Protein 2JG5 (pdb70)

Solvent-accessible surface area: 25598 Å² total; per-residue (Å²): 93,14,47,0,0,6,2,18,2,2,0,16,2,5,1,64,5,112,120,31,136,66,86,10,97,8,177,6,104,48,43,95,41,44,0,0,18,68,0,0,16,0,0,50,0,0,53,42,11,113,19,87,2,13,1,4,0,1,4,3,36,49,1,1,118,35,0,52,82,27,0,81,135,42,60,4,99,29,84,27,10,137,4,112,88,45,1,44,2,4,0,34,3,57,47,69,85,90,5,41,1,32,9,56,24,9,101,1,46,80,84,14,5,98,81,0,19,98,38,0,113,109,11,77,70,158,12,12,0,0,0,0,12,78,33,13,123,35,8,43,95,76,0,2,16,52,0,0,99,12,2,60,160,32,31,7,76,3,0,0,9,16,94,69,123,19,2,72,43,0,7,86,57,110,0,26,1,0,23,2,64,58,93,29,0,46,86,34,56,134,41,94,1,117,56,53,69,42,4,19,112,28,0,56,66,2,17,107,134,9,2,86,8,0,0,0,33,32,52,54,104,4,5,0,5,0,13,176,122,7,0,0,31,0,67,14,28,159,47,178,87,68,31,74,95,9,20,24,7,0,16,0,0,0,3,0,1,0,61,49,72,70,70,54,69,54,114,0,0,21,11,0,7,0,0,7,10,2,0,10,59,35,138,56,25,4,81,88,106,29,0,59,148,13,43,100,98,7,77,47,52,79,58,49,53,120,92,10,46,0,0,4,3,31,3,6,0,32,3,24,2,80,10,110,102,48,143,63,86,25,103,6,157,6,86,35,45,112,42,111,4,8,21,82,0,0,28,0,0,59,1,0,58,41,11,114,18,99,4,13,0,4,0,2,4,2,37,12,0,1,99,28,0,55,53,30,0,88,131,45,64,7,109,29,86,22,11,136,5,124,89,40,1,57,1,7,0,51,7,84,31,67,104,104,5,56,1,28,8,78,28,10,104,5,47,88,87,12,8,111,81,0,21,90,38,0,112,110,8,79,63,152,14,15,0,0,0,3,8,98,36,16,122,37,11,52,97,71,0,1,18,48,0,0,90,14,1,57,138,34,33,8,73,2,0,1,8,22,120,51,96,37,4,68,46,0,13,86,60,105,0,28,1,1,43,5,56,54,91,23,0,50,98,42,47,140,43,97,0,109,55,50,69,47,4,18,102,28,0,56,60,4,17,105,125,10,2,83,9,0,0,0,28,36,52,60,106,4,5,0,6,0,18,161,120,5,0,0,35,0,64,10,24,163,44,177,85,73,49,78,111,8,25,20,4,0,14,0,0,0,2,0,0,0,59,52,74,68,70,54,65,53,110,0,0,15,10,0,9,0,0,8,13,2,0,10,54,38,120,92,40,5,89,84,117,34,0,57,144,13,43,98,84,3,81,50,61,83,61,51,56,119

B-factor: mean 32.32, std 3.72, range [14.54, 55.34]

Structure (mmCIF, N/CA/C/O backbone):
data_2JG5
#
_entry.id   2JG5
#
_cell.length_a   85.010
_cell.length_b   160.260
_cell.length_c   40.740
_ce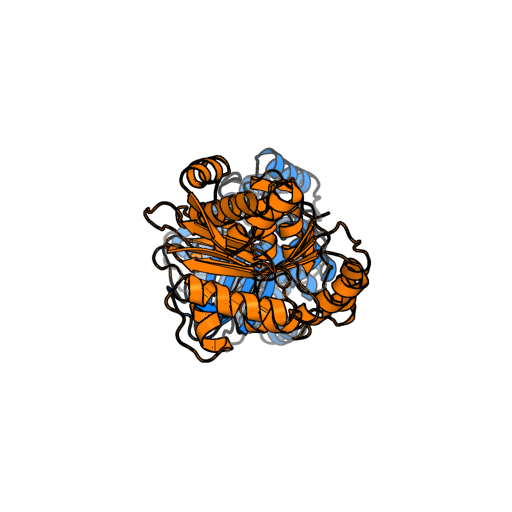ll.angle_alpha   90.00
_cell.angle_beta   90.00
_cell.angle_gamma   90.00
#
_symmetry.space_group_name_H-M   'P 21 21 21'
#
loop_
_entity.id
_entity.type
_entity.pdbx_description
1 polymer 'FRUCTOSE 1-PHOSPHATE KINASE'
2 water water
#
loop_
_atom_site.group_PDB
_atom_site.id
_atom_site.type_symbol
_atom_site.label_atom_id
_atom_site.label_alt_id
_atom_site.label_comp_id
_atom_site.label_asym_id
_atom_site.label_entity_id
_atom_site.label_seq_id
_atom_site.pdbx_PDB_ins_code
_atom_site.Cartn_x
_atom_site.Cartn_y
_atom_site.Cartn_z
_atom_site.occupancy
_atom_site.B_iso_or_equiv
_atom_site.auth_seq_id
_atom_site.auth_comp_id
_atom_site.auth_asym_id
_atom_site.auth_atom_id
_atom_site.pdbx_PDB_model_num
ATOM 1 N N . MET A 1 1 ? 16.014 56.948 21.571 1.00 35.12 1 MET A N 1
ATOM 2 C CA . MET A 1 1 ? 15.310 57.947 20.695 1.00 34.94 1 MET A CA 1
ATOM 3 C C . MET A 1 1 ? 15.939 58.089 19.308 1.00 34.17 1 MET A C 1
ATOM 4 O O . MET A 1 1 ? 17.149 58.035 19.166 1.00 34.29 1 MET A O 1
ATOM 9 N N . ILE A 1 2 ? 15.084 58.266 18.300 1.00 33.70 2 ILE A N 1
ATOM 10 C CA . ILE A 1 2 ? 15.473 58.511 16.908 1.00 32.94 2 ILE A CA 1
ATOM 11 C C . ILE A 1 2 ? 15.108 59.943 16.495 1.00 32.90 2 ILE A C 1
ATOM 12 O O . ILE A 1 2 ? 13.994 60.403 16.739 1.00 33.01 2 ILE A O 1
ATOM 17 N N . TYR A 1 3 ? 16.053 60.636 15.859 1.00 32.70 3 TYR A N 1
ATOM 18 C CA . TYR A 1 3 ? 15.882 62.028 15.454 1.00 32.11 3 TYR A CA 1
ATOM 19 C C . TYR A 1 3 ? 16.005 62.190 13.954 1.00 31.88 3 TYR A C 1
ATOM 20 O O . TYR A 1 3 ? 16.962 61.713 13.350 1.00 31.79 3 TYR A O 1
ATOM 29 N N . THR A 1 4 ? 15.023 62.861 13.356 1.00 31.58 4 THR A N 1
ATOM 30 C CA . THR A 1 4 ? 15.125 63.266 11.959 1.00 31.18 4 THR A CA 1
ATOM 31 C C . THR A 1 4 ? 15.471 64.758 11.913 1.00 31.06 4 THR A C 1
ATOM 32 O O . THR A 1 4 ? 15.017 65.533 12.756 1.00 31.27 4 THR A O 1
ATOM 36 N N . VAL A 1 5 ? 16.325 65.152 10.978 1.00 30.70 5 VAL A N 1
ATOM 37 C CA . VAL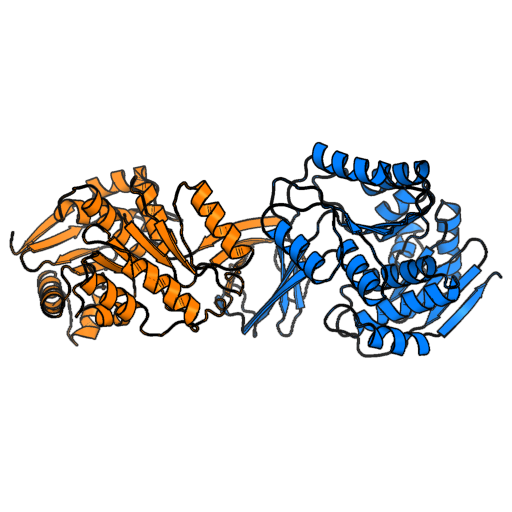 A 1 5 ? 16.682 66.563 10.837 1.00 30.34 5 VAL A CA 1
ATOM 38 C C . VAL A 1 5 ? 16.242 67.018 9.435 1.00 30.81 5 VAL A C 1
ATOM 39 O O . VAL A 1 5 ? 16.614 66.409 8.441 1.00 30.74 5 VAL A O 1
ATOM 43 N N . THR A 1 6 ? 15.400 68.050 9.389 1.00 30.57 6 THR A N 1
ATOM 44 C CA . THR A 1 6 ? 14.962 68.691 8.159 1.00 30.92 6 THR A CA 1
ATOM 45 C C . THR A 1 6 ? 15.318 70.182 8.300 1.00 30.51 6 THR A C 1
ATOM 46 O O . THR A 1 6 ? 14.721 70.902 9.088 1.00 30.44 6 THR A O 1
ATOM 50 N N . PHE A 1 7 ? 16.319 70.622 7.545 1.00 30.17 7 PHE A N 1
ATOM 51 C CA . PHE A 1 7 ? 16.757 72.016 7.543 1.00 29.59 7 PHE A CA 1
ATOM 52 C C . PHE A 1 7 ? 15.732 72.997 6.979 1.00 29.75 7 PHE A C 1
ATOM 53 O O . PHE A 1 7 ? 15.621 74.123 7.459 1.00 29.68 7 PHE A O 1
ATOM 61 N N . ASN A 1 8 ? 15.005 72.567 5.949 1.00 29.72 8 ASN A N 1
ATOM 62 C CA . ASN A 1 8 ? 14.096 73.431 5.231 1.00 30.15 8 ASN A CA 1
ATOM 63 C C . ASN A 1 8 ? 12.713 72.762 5.033 1.00 30.27 8 ASN A C 1
ATOM 64 O O . ASN A 1 8 ? 12.261 72.571 3.904 1.00 30.19 8 ASN A O 1
ATOM 69 N N . PRO A 1 9 ? 12.033 72.407 6.137 1.00 30.38 9 PRO A N 1
ATOM 70 C CA . PRO A 1 9 ? 10.730 71.753 6.010 1.00 30.36 9 PRO A CA 1
ATOM 71 C C . PRO A 1 9 ? 9.700 72.601 5.257 1.00 30.66 9 PRO A C 1
ATOM 72 O O . PRO A 1 9 ? 9.873 73.816 5.084 1.00 30.62 9 PRO A O 1
ATOM 76 N N . SER A 1 10 ? 8.618 71.973 4.830 1.00 30.53 10 SER A N 1
ATOM 77 C CA . SER A 1 10 ? 7.677 72.682 3.989 1.00 30.79 10 SER A CA 1
ATOM 78 C C . SER A 1 10 ? 6.240 72.387 4.308 1.00 31.00 10 SER A C 1
ATOM 79 O O . SER A 1 10 ? 5.899 71.310 4.798 1.00 31.58 10 SER A O 1
ATOM 82 N N . ILE A 1 11 ? 5.392 73.364 4.031 1.00 31.24 11 ILE A N 1
ATOM 83 C CA . ILE A 1 11 ? 4.015 73.045 3.740 1.00 31.03 11 ILE A CA 1
ATOM 84 C C . ILE A 1 11 ? 3.991 72.711 2.253 1.00 30.99 11 ILE A C 1
ATOM 85 O O . ILE A 1 11 ? 4.478 73.474 1.404 1.00 31.31 11 ILE A O 1
ATOM 90 N N . ASP A 1 12 ? 3.474 71.534 1.950 1.00 30.83 12 ASP A N 1
ATOM 91 C CA . ASP A 1 12 ? 3.237 71.163 0.581 1.00 30.54 12 ASP A CA 1
ATOM 92 C C . ASP A 1 12 ? 1.787 71.519 0.254 1.00 30.43 12 ASP A C 1
ATOM 93 O O . ASP A 1 12 ? 0.856 70.801 0.591 1.00 29.92 12 ASP A O 1
ATOM 98 N N . TYR A 1 13 ? 1.624 72.677 -0.374 1.00 30.28 13 TYR A N 1
ATOM 99 C CA . TYR A 1 13 ? 0.320 73.165 -0.782 1.00 29.95 13 TYR A CA 1
ATOM 100 C C . TYR A 1 13 ? -0.090 72.515 -2.113 1.00 30.16 13 TYR A C 1
ATOM 101 O O . TYR A 1 13 ? 0.347 72.923 -3.192 1.00 29.83 13 TYR A O 1
ATOM 110 N N . VAL A 1 14 ? -0.920 71.481 -2.012 1.00 30.13 14 VAL A N 1
ATOM 111 C CA . VAL A 1 14 ? -1.347 70.726 -3.177 1.00 29.90 14 VAL A CA 1
ATOM 112 C C . VAL A 1 14 ? -2.621 71.344 -3.757 1.00 30.07 14 VAL A C 1
ATOM 113 O O . VAL A 1 14 ? -3.607 71.522 -3.047 1.00 30.36 14 VAL A O 1
ATOM 117 N N . ILE A 1 15 ? -2.573 71.684 -5.044 1.00 29.81 15 ILE A N 1
ATOM 118 C CA . ILE A 1 15 ? -3.666 72.374 -5.710 1.00 29.54 15 ILE A CA 1
ATOM 119 C C . ILE A 1 15 ? -4.126 71.577 -6.922 1.00 29.69 15 ILE A C 1
ATOM 120 O O . ILE A 1 15 ? -3.347 71.317 -7.849 1.00 29.72 15 ILE A O 1
ATOM 125 N N . PHE A 1 16 ? -5.390 71.169 -6.897 1.00 29.38 16 PHE A N 1
ATOM 126 C CA . PHE A 1 16 ? -5.983 70.508 -8.033 1.00 29.31 16 PHE A CA 1
ATOM 127 C C . PHE A 1 16 ? -6.672 71.562 -8.856 1.00 29.37 16 PHE A C 1
ATOM 128 O O . PHE A 1 16 ? -7.471 72.350 -8.327 1.00 29.29 16 PHE A O 1
ATOM 136 N N . THR A 1 17 ? -6.353 71.570 -10.152 1.00 29.19 17 THR A N 1
ATOM 137 C CA . THR A 1 17 ? -6.943 72.502 -11.108 1.00 28.74 17 THR A CA 1
ATOM 138 C C . THR A 1 17 ? -6.801 71.948 -12.513 1.00 28.80 17 THR A C 1
ATOM 139 O O . THR A 1 17 ? -5.748 71.411 -12.874 1.00 28.78 17 THR A O 1
ATOM 143 N N . ASN A 1 18 ? -7.873 72.071 -13.292 1.00 28.63 18 ASN A N 1
ATOM 144 C CA . ASN A 1 18 ? -7.938 71.546 -14.657 1.00 28.36 18 ASN A CA 1
ATOM 145 C C . ASN A 1 18 ? -7.504 72.563 -15.717 1.00 28.78 18 ASN A C 1
ATOM 146 O O . ASN A 1 18 ? -7.745 73.758 -15.560 1.00 28.26 18 ASN A O 1
ATOM 151 N N . ASP A 1 19 ? -6.902 72.067 -16.806 1.00 30.01 19 ASP A N 1
ATOM 152 C CA . ASP A 1 19 ? -6.440 72.893 -17.941 1.00 31.05 19 ASP A CA 1
ATOM 153 C C . ASP A 1 19 ? -5.607 74.097 -17.432 1.00 31.56 19 ASP A C 1
ATOM 154 O O . ASP A 1 19 ? -5.976 75.255 -17.657 1.00 31.66 19 ASP A O 1
ATOM 159 N N . PHE A 1 20 ? -4.501 73.826 -16.739 1.00 32.14 20 PHE A N 1
ATOM 160 C CA . PHE A 1 20 ? -3.665 74.905 -16.191 1.00 33.04 20 PHE A CA 1
ATOM 161 C C . PHE A 1 20 ? -3.311 75.972 -17.225 1.00 33.36 20 PHE A C 1
ATOM 162 O O . PHE A 1 20 ? -2.591 75.704 -18.184 1.00 33.52 20 PHE A O 1
ATOM 170 N N . LYS A 1 21 ? -3.813 77.184 -17.010 1.00 33.71 21 LYS A N 1
ATOM 171 C CA . LYS A 1 21 ? -3.672 78.271 -17.977 1.00 33.93 21 LYS A CA 1
ATOM 172 C C . LYS A 1 21 ? -2.712 79.373 -17.508 1.00 34.06 21 LYS A C 1
ATOM 173 O O . LYS A 1 21 ? -3.050 80.190 -16.645 1.00 33.80 21 LYS A O 1
ATOM 179 N N . ILE A 1 22 ? -1.516 79.377 -18.096 1.00 34.33 22 ILE A N 1
ATOM 180 C CA . ILE A 1 22 ? -0.503 80.417 -17.889 1.00 34.38 22 ILE A CA 1
ATOM 181 C C . ILE A 1 22 ? -0.992 81.780 -18.402 1.00 34.29 22 ILE A C 1
ATOM 182 O O . ILE A 1 22 ? -1.617 81.857 -19.464 1.00 33.99 22 ILE A O 1
ATOM 187 N N . ASP A 1 23 ? -0.693 82.841 -17.646 1.00 34.25 23 ASP A N 1
ATOM 188 C CA . ASP A 1 23 ? -1.138 84.211 -17.958 1.00 34.27 23 ASP A CA 1
ATOM 189 C C . ASP A 1 23 ? -2.642 84.344 -17.753 1.00 34.21 23 ASP A C 1
ATOM 190 O O . ASP A 1 23 ? -3.283 85.254 -18.287 1.00 34.24 23 ASP A O 1
ATOM 195 N N . GLY A 1 24 ? -3.203 83.430 -16.969 1.00 34.03 24 GLY A N 1
ATOM 196 C CA . GLY A 1 24 ? -4.639 83.347 -16.825 1.00 33.88 24 GLY A CA 1
ATOM 197 C C . GLY A 1 24 ? -5.103 83.181 -15.401 1.00 33.78 24 GLY A C 1
ATOM 198 O O . GLY A 1 24 ? -4.340 82.781 -14.525 1.00 33.73 24 GLY A O 1
ATOM 199 N N . LEU A 1 25 ? -6.371 83.506 -15.187 1.00 33.87 25 LEU A N 1
ATOM 200 C CA . LEU A 1 25 ? -7.042 83.253 -13.930 1.00 34.23 25 LEU A CA 1
ATOM 201 C C . LEU A 1 25 ? -7.502 81.789 -13.905 1.00 34.18 25 LEU A C 1
ATOM 202 O O . LEU A 1 25 ? -8.419 81.407 -14.629 1.00 34.41 25 LEU A O 1
ATOM 207 N N . ASN A 1 26 ? -6.828 80.971 -13.103 1.00 34.24 26 ASN A N 1
ATOM 208 C CA . ASN A 1 26 ? -7.258 79.601 -12.851 1.00 34.26 26 ASN A CA 1
ATOM 209 C C . ASN A 1 26 ? -8.019 79.547 -11.535 1.00 34.42 26 ASN A C 1
ATOM 210 O O . ASN A 1 26 ? -7.753 80.337 -10.631 1.00 34.57 26 ASN A O 1
ATOM 215 N N . ARG A 1 27 ? -8.967 78.622 -11.431 1.00 34.44 27 ARG A N 1
ATOM 216 C CA . ARG A 1 27 ? -9.676 78.390 -10.178 1.00 34.33 27 ARG A CA 1
ATOM 217 C C . ARG A 1 27 ? -9.492 76.942 -9.765 1.00 33.95 27 ARG A C 1
ATOM 218 O O . ARG A 1 27 ? -9.854 76.024 -10.508 1.00 33.73 27 ARG A O 1
ATOM 226 N N . ALA A 1 28 ? -8.895 76.749 -8.589 1.00 33.56 28 ALA A N 1
ATOM 227 C CA . ALA A 1 28 ? -8.594 75.423 -8.082 1.00 33.08 28 ALA A CA 1
ATOM 228 C C . ALA A 1 28 ? -9.892 74.737 -7.735 1.00 33.07 28 ALA A C 1
ATOM 229 O O . ALA A 1 28 ? -10.711 75.303 -7.005 1.00 33.69 28 ALA A O 1
ATOM 231 N N . THR A 1 29 ? -10.090 73.533 -8.274 1.00 32.95 29 THR A N 1
ATOM 232 C CA . THR A 1 29 ? -11.265 72.712 -7.939 1.00 32.54 29 THR A CA 1
ATOM 233 C C . THR A 1 29 ? -11.149 72.136 -6.524 1.00 32.38 29 THR A C 1
ATOM 234 O O . THR A 1 29 ? -12.163 71.763 -5.935 1.00 32.37 29 THR A O 1
ATOM 238 N N . ALA A 1 30 ? -9.919 72.061 -5.994 1.00 31.98 30 ALA A N 1
ATOM 239 C CA . ALA A 1 30 ? -9.660 71.655 -4.601 1.00 31.85 30 ALA A CA 1
ATOM 240 C C . ALA A 1 30 ? -8.204 71.818 -4.214 1.00 31.83 30 ALA A C 1
ATOM 241 O O . ALA A 1 30 ? -7.320 71.751 -5.060 1.00 32.07 30 ALA A O 1
ATOM 243 N N . THR A 1 31 ? -7.957 72.012 -2.924 1.00 31.77 31 THR A N 1
ATOM 244 C CA . THR A 1 31 ? -6.596 72.067 -2.410 1.00 31.97 31 THR A CA 1
ATOM 245 C C . THR A 1 31 ? -6.457 71.275 -1.123 1.00 32.55 31 THR A C 1
ATOM 246 O O . THR A 1 31 ? -7.424 70.994 -0.448 1.00 32.20 31 THR A O 1
ATOM 250 N N . TYR A 1 32 ? -5.233 70.909 -0.784 1.00 33.74 32 TYR A N 1
ATOM 251 C CA . TYR A 1 32 ? -4.974 70.412 0.545 1.00 34.59 32 TYR A CA 1
ATOM 252 C C . TYR A 1 32 ? -3.520 70.660 0.880 1.00 34.61 32 TYR A C 1
ATOM 253 O O . TYR A 1 32 ? -2.745 71.091 0.027 1.00 34.56 32 TYR A O 1
ATOM 262 N N . LYS A 1 33 ? -3.167 70.403 2.133 1.00 34.98 33 LYS A N 1
ATOM 263 C CA . LYS A 1 33 ? -1.869 70.776 2.660 1.00 35.08 33 LYS A CA 1
ATOM 264 C C . LYS A 1 33 ? -1.336 69.662 3.509 1.00 35.27 33 LYS A C 1
ATOM 265 O O . LYS A 1 33 ? -2.091 69.024 4.239 1.00 35.11 33 LYS A O 1
ATOM 271 N N . PHE A 1 34 ? -0.031 69.439 3.435 1.00 35.68 34 PHE A N 1
ATOM 272 C CA . PHE A 1 34 ? 0.629 68.597 4.431 1.00 35.97 34 PHE A CA 1
ATOM 273 C C . PHE A 1 34 ? 2.039 69.062 4.810 1.00 35.18 34 PHE A C 1
ATOM 274 O O . PHE A 1 34 ? 2.614 69.927 4.160 1.00 35.32 34 PHE A O 1
ATOM 282 N N . ALA A 1 35 ? 2.574 68.503 5.888 1.00 34.31 35 ALA A N 1
ATOM 283 C CA . ALA A 1 35 ? 3.937 68.779 6.286 1.00 33.34 35 ALA A CA 1
ATOM 284 C C . ALA A 1 35 ? 4.882 67.968 5.404 1.00 32.85 35 ALA A C 1
ATOM 285 O O . ALA A 1 35 ? 4.890 66.736 5.452 1.00 32.80 35 ALA A O 1
ATOM 287 N N . GLY A 1 36 ? 5.666 68.664 4.587 1.00 32.42 36 GLY A N 1
ATOM 288 C CA . GLY A 1 36 ? 6.679 68.018 3.756 1.00 31.49 36 GLY A CA 1
ATOM 289 C C . GLY A 1 36 ? 8.106 68.302 4.180 1.00 30.87 36 GLY A C 1
ATOM 290 O O . GLY A 1 36 ? 8.361 69.133 5.047 1.00 30.34 36 GLY A O 1
ATOM 291 N N . GLY A 1 37 ? 9.038 67.616 3.527 1.00 30.91 37 GLY A N 1
ATOM 292 C CA . GLY A 1 37 ? 10.448 67.667 3.865 1.00 30.59 37 GLY A CA 1
ATOM 293 C C . GLY A 1 37 ? 10.918 66.251 4.083 1.00 30.72 37 GLY A C 1
ATOM 294 O O . GLY A 1 37 ? 10.153 65.401 4.546 1.00 30.43 37 GLY A O 1
ATOM 295 N N . LYS A 1 38 ? 12.179 65.992 3.756 1.00 31.12 38 LYS A N 1
ATOM 296 C CA . LYS A 1 38 ? 12.700 64.616 3.758 1.00 31.47 38 LYS A CA 1
ATOM 297 C C . LYS A 1 38 ? 12.660 63.978 5.153 1.00 31.62 38 LYS A C 1
ATOM 298 O O . LYS A 1 38 ? 12.018 62.943 5.341 1.00 31.50 38 LYS A O 1
ATOM 304 N N . GLY A 1 39 ? 13.307 64.621 6.126 1.00 32.00 39 GLY A N 1
ATOM 305 C CA . GLY A 1 39 ? 13.302 64.139 7.507 1.00 32.06 39 GLY A CA 1
ATOM 306 C C . GLY A 1 39 ? 11.904 63.994 8.079 1.00 32.14 39 GLY A C 1
ATOM 307 O O . GLY A 1 39 ? 11.618 63.040 8.800 1.00 31.86 39 GLY A O 1
ATOM 308 N N . ILE A 1 40 ? 11.019 64.920 7.725 1.00 32.53 40 ILE A N 1
ATOM 309 C CA . ILE A 1 40 ? 9.614 64.837 8.138 1.00 32.65 40 ILE A CA 1
ATOM 310 C C . ILE A 1 40 ? 8.944 63.580 7.572 1.00 32.71 40 ILE A C 1
ATOM 311 O O . ILE A 1 40 ? 8.240 62.859 8.294 1.00 32.81 40 ILE A O 1
ATOM 316 N N . ASN A 1 41 ? 9.187 63.312 6.290 1.00 32.72 41 ASN A N 1
ATOM 317 C CA . ASN A 1 41 ? 8.653 62.127 5.638 1.00 32.66 41 ASN A CA 1
ATOM 318 C C . ASN A 1 41 ? 9.192 60.851 6.300 1.00 32.29 41 ASN A C 1
ATOM 319 O O . ASN A 1 41 ? 8.446 59.897 6.525 1.00 31.57 41 ASN A O 1
ATOM 324 N N . VAL A 1 42 ? 10.484 60.847 6.628 1.00 31.81 42 VAL A N 1
ATOM 325 C CA . VAL A 1 42 ? 11.063 59.721 7.352 1.00 32.09 42 VAL A CA 1
ATOM 326 C C . VAL A 1 42 ? 10.288 59.510 8.668 1.00 32.05 42 VAL A C 1
ATOM 327 O O . VAL A 1 42 ? 9.872 58.393 8.974 1.00 31.98 42 VAL A O 1
ATOM 331 N N . SER A 1 43 ? 10.075 60.587 9.425 1.00 32.16 43 SER A N 1
ATOM 332 C CA . SER A 1 43 ? 9.300 60.495 10.670 1.00 32.33 43 SER A CA 1
ATOM 333 C C . SER A 1 43 ? 7.894 59.939 10.406 1.00 32.31 43 SER A C 1
ATOM 334 O O . SER A 1 43 ? 7.379 59.143 11.203 1.00 32.21 43 SER A O 1
ATOM 337 N N . ARG A 1 44 ? 7.301 60.353 9.283 1.00 32.03 44 ARG A N 1
ATOM 338 C CA . ARG A 1 44 ? 5.957 59.913 8.905 1.00 32.24 44 ARG A CA 1
ATOM 339 C C . ARG A 1 44 ? 5.923 58.407 8.629 1.00 31.90 44 ARG A C 1
ATOM 340 O O . ARG A 1 44 ? 5.005 57.710 9.081 1.00 32.08 44 ARG A O 1
ATOM 348 N N . VAL A 1 45 ? 6.921 57.905 7.907 1.00 31.39 45 VAL A N 1
ATOM 349 C CA . VAL A 1 45 ? 6.987 56.470 7.624 1.00 31.36 45 VAL A CA 1
ATOM 350 C C . VAL A 1 45 ? 7.378 55.666 8.871 1.00 30.98 45 VAL A C 1
ATOM 351 O O . VAL A 1 45 ? 6.801 54.610 9.130 1.00 30.82 45 VAL A O 1
ATOM 355 N N . LEU A 1 46 ? 8.328 56.176 9.653 1.00 30.86 46 LEU A N 1
ATOM 356 C CA . LEU A 1 46 ? 8.684 55.506 10.903 1.00 30.60 46 LEU A CA 1
ATOM 357 C C . LEU A 1 46 ? 7.420 55.355 11.734 1.00 30.88 46 LEU A C 1
ATOM 358 O O . LEU A 1 46 ? 7.177 54.288 12.293 1.00 30.87 46 LEU A O 1
ATOM 363 N N . LYS A 1 47 ? 6.599 56.412 11.770 1.00 30.94 47 LYS A N 1
ATOM 364 C CA . LYS A 1 47 ? 5.329 56.395 12.516 1.00 30.96 47 LYS A CA 1
ATOM 365 C C . LYS A 1 47 ? 4.339 55.332 12.045 1.00 30.63 47 LYS A C 1
ATOM 366 O O . LYS A 1 47 ? 3.780 54.599 12.868 1.00 30.57 47 LYS A O 1
ATOM 372 N N . THR A 1 48 ? 4.119 55.280 10.729 1.00 30.54 48 THR A N 1
ATOM 373 C CA . THR A 1 48 ? 3.348 54.222 10.056 1.00 30.47 48 THR A CA 1
ATOM 374 C C . THR A 1 48 ? 3.845 52.817 10.467 1.00 30.42 48 THR A C 1
ATOM 375 O O . THR A 1 48 ? 3.077 51.861 10.488 1.00 30.60 48 THR A O 1
ATOM 379 N N . LEU A 1 49 ? 5.129 52.715 10.808 1.00 30.25 49 LEU A N 1
ATOM 380 C CA . LEU A 1 49 ? 5.746 51.449 11.189 1.00 30.13 49 LEU A CA 1
ATOM 381 C C . LEU A 1 49 ? 5.780 51.252 12.693 1.00 30.40 49 LEU A C 1
ATOM 382 O O . LEU A 1 49 ? 6.325 50.254 13.180 1.00 30.81 49 LEU A O 1
ATOM 387 N N . ASP A 1 50 ? 5.183 52.191 13.424 1.00 30.49 50 ASP A N 1
ATOM 388 C CA . ASP A 1 50 ? 5.085 52.118 14.894 1.00 30.82 50 ASP A CA 1
ATOM 389 C C . ASP A 1 50 ? 6.419 52.419 15.576 1.00 30.41 50 ASP A C 1
ATOM 390 O O . ASP A 1 50 ? 6.762 51.802 16.585 1.00 30.37 50 ASP A O 1
ATOM 395 N N . VAL A 1 51 ? 7.174 53.356 15.018 1.00 30.28 51 VAL A N 1
ATOM 396 C CA . VAL A 1 51 ? 8.474 53.685 15.575 1.00 30.19 51 VAL A CA 1
ATOM 397 C C . VAL A 1 51 ? 8.554 55.171 15.831 1.00 30.30 51 VAL A C 1
ATOM 398 O O . VAL A 1 51 ? 8.362 55.980 14.915 1.00 30.42 51 VAL A O 1
ATOM 402 N N . GLU A 1 52 ? 8.835 55.515 17.090 1.00 30.39 52 GLU A N 1
ATOM 403 C CA . GLU A 1 52 ? 8.949 56.903 17.522 1.00 30.66 52 GLU A CA 1
ATOM 404 C C . GLU A 1 52 ? 10.158 57.597 16.922 1.00 30.49 52 GLU A C 1
ATOM 405 O O . GLU A 1 52 ? 11.161 56.969 16.555 1.00 30.70 52 GLU A O 1
ATOM 411 N N . SER A 1 53 ? 10.033 58.910 16.819 1.00 30.19 53 SER A N 1
ATOM 412 C CA . SER A 1 53 ? 11.101 59.762 16.358 1.00 30.17 53 SER A CA 1
ATOM 413 C C . SER A 1 53 ? 10.661 61.163 16.695 1.00 30.03 53 SER A C 1
ATOM 414 O O . SER A 1 53 ? 9.467 61.429 16.868 1.00 30.07 53 SER A O 1
ATOM 417 N N . THR A 1 54 ? 11.633 62.052 16.805 1.00 30.21 54 THR A N 1
ATOM 418 C CA . THR A 1 54 ? 11.370 63.444 17.087 1.00 30.12 54 THR A CA 1
ATOM 419 C C . THR A 1 54 ? 11.947 64.246 15.954 1.00 29.96 54 THR A C 1
ATOM 420 O O . THR A 1 54 ? 13.129 64.118 15.643 1.00 29.95 54 THR A O 1
ATOM 424 N N . ALA A 1 55 ? 11.107 65.069 15.340 1.00 30.24 55 ALA A N 1
ATOM 425 C CA . ALA A 1 55 ? 11.542 65.925 14.245 1.00 30.48 55 ALA A CA 1
ATOM 426 C C . ALA A 1 55 ? 12.344 67.124 14.757 1.00 30.68 55 ALA A C 1
ATOM 427 O O . ALA A 1 55 ? 11.880 67.900 15.591 1.00 30.77 55 ALA A O 1
ATOM 429 N N . LEU A 1 56 ? 13.567 67.242 14.259 1.00 31.13 56 LEU A N 1
ATOM 430 C CA . LEU A 1 56 ? 14.417 68.395 14.519 1.00 31.09 56 LEU A CA 1
ATOM 431 C C . LEU A 1 56 ? 14.563 69.175 13.225 1.00 31.04 56 LEU A C 1
ATOM 432 O O . LEU A 1 56 ? 14.159 68.698 12.164 1.00 31.07 56 LEU A O 1
ATOM 437 N N . GLY A 1 57 ? 15.133 70.373 13.314 1.00 31.16 57 GLY A N 1
ATOM 438 C CA . GLY A 1 57 ? 15.268 71.244 12.151 1.00 30.99 57 GLY A CA 1
ATOM 439 C C . GLY A 1 57 ? 14.705 72.623 12.410 1.00 30.82 57 GLY A C 1
ATOM 440 O O . GLY A 1 57 ? 14.580 73.028 13.559 1.00 30.92 57 GLY A O 1
ATOM 441 N N . PHE A 1 58 ? 14.329 73.342 11.355 1.00 30.48 58 PHE A N 1
ATOM 442 C CA . PHE A 1 58 ? 13.949 74.747 11.527 1.00 30.40 58 PHE A CA 1
ATOM 443 C C . PHE A 1 58 ? 12.503 75.057 11.205 1.00 30.44 58 PHE A C 1
ATOM 444 O O . PHE A 1 58 ? 12.018 74.722 10.126 1.00 30.42 58 PHE A O 1
ATOM 452 N N . ALA A 1 59 ? 11.814 75.706 12.149 1.00 30.54 59 ALA A N 1
ATOM 453 C CA . ALA A 1 59 ? 10.460 76.206 11.884 1.00 30.56 59 ALA A CA 1
ATOM 454 C C . ALA A 1 59 ? 10.259 77.648 12.353 1.00 30.85 59 ALA A C 1
ATOM 455 O O . ALA A 1 59 ? 10.859 78.089 13.334 1.00 31.21 59 ALA A O 1
ATOM 457 N N . GLY A 1 60 ? 9.408 78.374 11.635 1.00 31.21 60 GLY A N 1
ATOM 458 C CA . GLY A 1 60 ? 9.151 79.769 11.931 1.00 31.04 60 GLY A CA 1
ATOM 459 C C . GLY A 1 60 ? 7.813 80.235 11.401 1.00 30.96 60 GLY A C 1
ATOM 460 O O . GLY A 1 60 ? 7.281 79.678 10.437 1.00 30.54 60 GLY A O 1
ATOM 461 N N . GLY A 1 61 ? 7.288 81.272 12.047 1.00 30.93 61 GLY A N 1
ATOM 462 C CA . GLY A 1 61 ? 6.006 81.850 11.713 1.00 31.09 61 GLY A CA 1
ATOM 463 C C . GLY A 1 61 ? 4.864 80.878 11.903 1.00 31.35 61 GLY A C 1
ATOM 464 O O . GLY A 1 61 ? 4.974 79.883 12.634 1.00 31.08 61 GLY A O 1
ATOM 465 N N . PHE A 1 62 ? 3.762 81.166 11.227 1.00 31.53 62 PHE A N 1
ATOM 466 C CA . PHE A 1 62 ? 2.589 80.323 11.315 1.00 31.79 62 PHE A CA 1
ATOM 467 C C . PHE A 1 62 ? 2.669 79.099 10.389 1.00 31.60 62 PHE A C 1
ATOM 468 O O . PHE A 1 62 ? 2.154 78.034 10.732 1.00 31.41 62 PHE A O 1
ATOM 476 N N . PRO A 1 63 ? 3.339 79.232 9.228 1.00 31.47 63 PRO A N 1
ATOM 477 C CA . PRO A 1 63 ? 3.733 78.025 8.517 1.00 31.35 63 PRO A CA 1
ATOM 478 C C . PRO A 1 63 ? 4.500 77.051 9.407 1.00 31.32 63 PRO A C 1
ATOM 479 O O . PRO A 1 63 ? 4.402 75.841 9.207 1.00 31.78 63 PRO A O 1
ATOM 483 N N . GLY A 1 64 ? 5.245 77.580 10.382 1.00 31.14 64 GLY A N 1
ATOM 484 C CA . GLY A 1 64 ? 6.018 76.761 11.321 1.00 30.68 64 GLY A CA 1
ATOM 485 C C . GLY A 1 64 ? 5.108 76.000 12.263 1.00 30.37 64 GLY A C 1
ATOM 486 O O . GLY A 1 64 ? 5.236 74.785 12.414 1.00 30.09 64 GLY A O 1
ATOM 487 N N . LYS A 1 65 ? 4.183 76.735 12.881 1.00 30.17 65 LYS A N 1
ATOM 488 C CA . LYS A 1 65 ? 3.166 76.184 13.758 1.00 30.10 65 LYS A CA 1
ATOM 489 C C . LYS A 1 65 ? 2.365 75.073 13.077 1.00 29.88 65 LYS A C 1
ATOM 490 O O . LYS A 1 65 ? 2.119 74.025 13.676 1.00 29.90 65 LYS A O 1
ATOM 496 N N . PHE A 1 66 ? 1.964 75.299 11.828 1.00 29.62 66 PHE A N 1
ATOM 497 C CA . PHE A 1 66 ? 1.208 74.297 11.073 1.00 29.71 66 PHE A CA 1
ATOM 498 C C . PHE A 1 66 ? 1.905 72.936 11.046 1.00 30.03 66 PHE A C 1
ATOM 499 O O . PHE A 1 66 ? 1.265 71.890 11.219 1.00 29.78 66 PHE A O 1
ATOM 507 N N . ILE A 1 67 ? 3.214 72.967 10.805 1.00 30.10 67 ILE A N 1
ATOM 508 C CA . ILE A 1 67 ? 4.024 71.760 10.771 1.00 30.56 67 ILE A CA 1
ATOM 509 C C . ILE A 1 67 ? 4.066 71.065 12.138 1.00 30.74 67 ILE A C 1
ATOM 510 O O . ILE A 1 67 ? 3.954 69.828 12.223 1.00 31.04 67 ILE A O 1
ATOM 515 N N . ILE A 1 68 ? 4.209 71.855 13.200 1.00 30.49 68 ILE A N 1
ATOM 516 C CA . ILE A 1 68 ? 4.202 71.297 14.544 1.00 30.36 68 ILE A CA 1
ATOM 517 C C . ILE A 1 68 ? 2.834 70.678 14.877 1.00 30.71 68 ILE A C 1
ATOM 518 O O . ILE A 1 68 ? 2.766 69.525 15.335 1.00 30.89 68 ILE A O 1
ATOM 523 N N . ASP A 1 69 ? 1.753 71.411 14.612 1.00 30.68 69 ASP A N 1
ATOM 524 C CA . ASP A 1 69 ? 0.402 70.899 14.884 1.00 31.07 69 ASP A CA 1
ATOM 525 C C . ASP A 1 69 ? 0.059 69.671 14.037 1.00 31.13 69 ASP A C 1
ATOM 526 O O . ASP A 1 69 ? -0.555 68.725 14.534 1.00 31.15 69 ASP A O 1
ATOM 531 N N . THR A 1 70 ? 0.470 69.692 12.770 1.00 31.16 70 THR A N 1
ATOM 532 C CA . THR A 1 70 ? 0.290 68.559 11.862 1.00 31.42 70 THR A CA 1
ATOM 533 C C . THR A 1 70 ? 1.011 67.322 12.382 1.00 31.77 70 THR A C 1
ATOM 534 O O . THR A 1 70 ? 0.419 66.240 12.455 1.00 31.71 70 THR A O 1
ATOM 538 N N . LEU A 1 71 ? 2.280 67.486 12.758 1.00 32.03 71 LEU A N 1
ATOM 539 C CA . LEU A 1 71 ? 3.026 66.389 13.372 1.00 32.55 71 LEU A CA 1
ATOM 540 C C . LEU A 1 71 ? 2.381 65.921 14.676 1.00 32.64 71 LEU A C 1
ATOM 541 O O . LEU A 1 71 ? 2.227 64.722 14.895 1.00 32.51 71 LEU A O 1
ATOM 546 N N . ASN A 1 72 ? 1.996 66.868 15.528 1.00 33.20 72 ASN A N 1
ATOM 547 C CA . ASN A 1 72 ? 1.353 66.536 16.802 1.00 33.83 72 ASN A CA 1
ATOM 548 C C . ASN A 1 72 ? 0.070 65.729 16.621 1.00 33.84 72 ASN A C 1
ATOM 549 O O . ASN A 1 72 ? -0.149 64.744 17.323 1.00 33.65 72 ASN A O 1
ATOM 554 N N . ASN A 1 73 ? -0.765 66.140 15.669 1.00 34.19 73 ASN A N 1
ATOM 555 C CA . ASN A 1 73 ? -2.003 65.417 15.373 1.00 34.56 73 ASN A CA 1
ATOM 556 C C . ASN A 1 73 ? -1.723 64.001 14.908 1.00 34.64 73 ASN A C 1
ATOM 557 O O . ASN A 1 73 ? -2.557 63.113 15.070 1.00 35.01 73 ASN A O 1
ATOM 562 N N . SER A 1 74 ? -0.541 63.805 14.331 1.00 34.55 74 SER A N 1
ATOM 563 C CA . SER A 1 74 ? -0.091 62.500 13.863 1.00 34.69 74 SER A CA 1
ATOM 564 C C . SER A 1 74 ? 0.631 61.689 14.961 1.00 34.59 74 SER A C 1
ATOM 565 O O . SER A 1 74 ? 1.072 60.557 14.718 1.00 34.65 74 SER A O 1
ATOM 568 N N . ALA A 1 75 ? 0.734 62.267 16.160 1.00 34.07 75 ALA A N 1
ATOM 569 C CA . ALA A 1 75 ? 1.456 61.668 17.289 1.00 34.01 75 ALA A CA 1
ATOM 570 C C . ALA A 1 75 ? 2.961 61.537 17.014 1.00 34.01 75 ALA A C 1
ATOM 571 O O . ALA A 1 75 ? 3.609 60.575 17.444 1.00 34.02 75 ALA A O 1
ATOM 573 N N . ILE A 1 76 ? 3.505 62.507 16.284 1.00 33.82 76 ILE A N 1
ATOM 574 C CA . ILE A 1 76 ? 4.946 62.601 16.090 1.00 33.61 76 ILE A CA 1
ATOM 575 C C . ILE A 1 76 ? 5.480 63.828 16.840 1.00 33.90 76 ILE A C 1
ATOM 576 O O . ILE A 1 76 ? 4.963 64.939 16.690 1.00 34.18 76 ILE A O 1
ATOM 581 N N . GLN A 1 77 ? 6.498 63.608 17.665 1.00 34.06 77 GLN A N 1
ATOM 582 C CA . GLN A 1 77 ? 7.112 64.681 18.441 1.00 34.28 77 GLN A CA 1
ATOM 583 C C . GLN A 1 77 ? 8.022 65.516 17.554 1.00 33.71 77 GLN A C 1
ATOM 584 O O . GLN A 1 77 ? 8.509 65.037 16.521 1.00 33.86 77 GLN A O 1
ATOM 590 N N . SER A 1 78 ? 8.230 66.768 17.956 1.00 33.03 78 SER A N 1
ATOM 591 C CA . SER A 1 78 ? 9.129 67.674 17.268 1.00 32.68 78 SER A CA 1
ATOM 592 C C . SER A 1 78 ? 9.779 68.646 18.248 1.00 32.76 78 SER A C 1
ATOM 593 O O . SER A 1 78 ? 9.227 68.970 19.302 1.00 32.17 78 SER A O 1
ATOM 596 N N . ASN A 1 79 ? 10.972 69.103 17.897 1.00 32.59 79 ASN A N 1
ATOM 597 C CA . ASN A 1 79 ? 11.690 70.030 18.743 1.00 32.37 79 ASN A CA 1
ATOM 598 C C . ASN A 1 79 ? 12.462 70.944 17.815 1.00 32.05 79 ASN A C 1
ATOM 599 O O . ASN A 1 79 ? 13.692 71.025 17.861 1.00 31.76 79 ASN A O 1
ATOM 604 N N . PHE A 1 80 ? 11.695 71.598 16.938 1.00 31.76 80 PHE A N 1
ATOM 605 C CA . PHE A 1 80 ? 12.204 72.529 15.938 1.00 31.22 80 PHE A CA 1
ATOM 606 C C . PHE A 1 80 ? 12.791 73.788 16.555 1.00 30.85 80 PHE A C 1
ATOM 607 O O . PHE A 1 80 ? 12.311 74.272 17.583 1.00 30.54 80 PHE A O 1
ATOM 615 N N . ILE A 1 81 ? 13.832 74.305 15.911 1.00 30.39 81 ILE A N 1
ATOM 616 C CA . ILE A 1 81 ? 14.453 75.564 16.294 1.00 30.34 81 ILE A CA 1
ATOM 617 C C . ILE A 1 81 ? 13.654 76.685 15.655 1.00 30.86 81 ILE A C 1
ATOM 618 O O . ILE A 1 81 ? 13.553 76.753 14.411 1.00 30.72 81 ILE A O 1
ATOM 623 N N . GLU A 1 82 ? 13.097 77.563 16.495 1.00 31.14 82 GLU A N 1
ATOM 624 C CA . GLU A 1 82 ? 12.306 78.699 16.014 1.00 31.77 82 GLU A CA 1
ATOM 625 C C . GLU A 1 82 ? 13.212 79.657 15.261 1.00 31.65 82 GLU A C 1
ATOM 626 O O . GLU A 1 82 ? 14.199 80.172 15.811 1.00 31.71 82 GLU A O 1
ATOM 632 N N . VAL A 1 83 ? 12.894 79.865 13.992 1.00 31.79 83 VAL A N 1
ATOM 633 C CA . VAL A 1 83 ? 13.572 80.879 13.189 1.00 32.32 83 VAL A CA 1
ATOM 634 C C . VAL A 1 83 ? 12.637 82.087 12.975 1.00 32.57 83 VAL A C 1
ATOM 635 O O . VAL A 1 83 ? 11.429 81.989 13.199 1.00 32.30 83 VAL A O 1
ATOM 639 N N . ASP A 1 84 ? 13.213 83.216 12.560 1.00 33.20 84 ASP A N 1
ATOM 640 C CA . ASP A 1 84 ? 12.528 84.510 12.526 1.00 33.33 84 ASP A CA 1
ATOM 641 C C . ASP A 1 84 ? 11.714 84.753 11.242 1.00 32.98 84 ASP A C 1
ATOM 642 O O . ASP A 1 84 ? 10.985 85.740 11.139 1.00 32.39 84 ASP A O 1
ATOM 647 N N . GLU A 1 85 ? 11.843 83.857 10.271 1.00 32.61 85 GLU A N 1
ATOM 648 C CA . GLU A 1 85 ? 11.045 83.945 9.045 1.00 32.46 85 GLU A CA 1
ATOM 649 C C . GLU A 1 85 ? 10.180 82.694 8.834 1.00 32.23 85 GLU A C 1
ATOM 650 O O . GLU A 1 85 ? 10.417 81.644 9.446 1.00 32.02 85 GLU A O 1
ATOM 656 N N . ASP A 1 86 ? 9.195 82.815 7.944 1.00 31.83 86 ASP A N 1
ATOM 657 C CA . ASP A 1 86 ? 8.229 81.749 7.701 1.00 31.59 86 ASP A CA 1
ATOM 658 C C . ASP A 1 86 ? 8.805 80.488 7.075 1.00 31.17 86 ASP A C 1
ATOM 659 O O . ASP A 1 86 ? 9.560 80.546 6.097 1.00 31.58 86 ASP A O 1
ATOM 664 N N . THR A 1 87 ? 8.426 79.351 7.651 1.00 30.65 87 THR A N 1
ATOM 665 C CA . THR A 1 87 ? 8.653 78.044 7.044 1.00 30.28 87 THR A CA 1
ATOM 666 C C . THR A 1 87 ? 8.077 78.117 5.633 1.00 30.27 87 THR A C 1
ATOM 667 O O . THR A 1 87 ? 7.028 78.740 5.421 1.00 30.44 87 THR A O 1
ATOM 671 N N . ARG A 1 88 ? 8.767 77.524 4.664 1.00 29.84 88 ARG A N 1
ATOM 672 C CA . ARG A 1 88 ? 8.349 77.685 3.260 1.00 29.09 88 ARG A CA 1
ATOM 673 C C . ARG A 1 88 ? 7.054 76.970 2.915 1.00 29.23 88 ARG A C 1
ATOM 674 O O . ARG A 1 88 ? 6.675 75.987 3.573 1.00 28.60 88 ARG A O 1
ATOM 682 N N . ILE A 1 89 ? 6.396 77.498 1.883 1.00 29.24 89 ILE A N 1
ATOM 683 C CA . ILE A 1 89 ? 5.243 76.872 1.259 1.00 29.67 89 ILE A CA 1
ATOM 684 C C . ILE A 1 89 ? 5.593 76.496 -0.179 1.00 30.14 89 ILE A C 1
ATOM 685 O O . ILE A 1 89 ? 5.782 77.354 -1.040 1.00 30.17 89 ILE A O 1
ATOM 690 N N . ASN A 1 90 ? 5.685 75.197 -0.412 1.00 30.53 90 ASN A N 1
ATOM 691 C CA . ASN A 1 90 ? 5.953 74.658 -1.717 1.00 31.13 90 ASN A CA 1
ATOM 692 C C . ASN A 1 90 ? 4.632 74.374 -2.406 1.00 31.20 90 ASN A C 1
ATOM 693 O O . ASN A 1 90 ? 3.683 73.942 -1.758 1.00 31.86 90 ASN A O 1
ATOM 698 N N . VAL A 1 91 ? 4.561 74.639 -3.706 1.00 31.58 91 VAL A N 1
ATOM 699 C CA . VAL A 1 91 ? 3.313 74.446 -4.451 1.00 31.82 91 VAL A CA 1
ATOM 700 C C . VAL A 1 91 ? 3.394 73.245 -5.399 1.00 32.30 91 VAL A C 1
ATOM 701 O O . VAL A 1 91 ? 4.354 73.103 -6.138 1.00 32.28 91 VAL A O 1
ATOM 705 N N . LYS A 1 92 ? 2.381 72.383 -5.352 1.00 32.88 92 LYS A N 1
ATOM 706 C CA . LYS A 1 92 ? 2.279 71.231 -6.242 1.00 33.43 92 LYS A CA 1
ATOM 707 C C . LYS A 1 92 ? 0.999 71.368 -7.056 1.00 33.75 92 LYS A C 1
ATOM 708 O O . LYS A 1 92 ? -0.098 71.258 -6.503 1.00 33.84 92 LYS A O 1
ATOM 714 N N . LEU A 1 93 ? 1.135 71.624 -8.356 1.00 34.04 93 LEU A N 1
ATOM 715 C CA . LEU A 1 93 ? -0.024 71.794 -9.243 1.00 34.47 93 LEU A CA 1
ATOM 716 C C . LEU A 1 93 ? -0.406 70.494 -9.934 1.00 34.75 93 LEU A C 1
ATOM 717 O O . LEU A 1 93 ? 0.308 69.992 -10.818 1.00 34.56 93 LEU A O 1
ATOM 722 N N . LYS A 1 94 ? -1.544 69.952 -9.528 1.00 35.28 94 LYS A N 1
ATOM 723 C CA . LYS A 1 94 ? -2.010 68.702 -10.094 1.00 36.08 94 LYS A CA 1
ATOM 724 C C . LYS A 1 94 ? -3.117 68.944 -11.118 1.00 36.60 94 LYS A C 1
ATOM 725 O O . LYS A 1 94 ? -4.282 69.129 -10.757 1.00 37.04 94 LYS A O 1
ATOM 731 N N . THR A 1 95 ? -2.721 68.981 -12.391 1.00 37.14 95 THR A N 1
ATOM 732 C CA . THR A 1 95 ? -3.644 68.969 -13.528 1.00 37.76 95 THR A CA 1
ATOM 733 C C . THR A 1 95 ? -3.586 67.569 -14.123 1.00 38.15 95 THR A C 1
ATOM 734 O O . THR A 1 95 ? -3.713 66.583 -13.399 1.00 38.57 95 THR A O 1
ATOM 738 N N . GLY A 1 96 ? -3.402 67.487 -15.437 1.00 38.47 96 GLY A N 1
ATOM 739 C CA . GLY A 1 96 ? -2.978 66.252 -16.085 1.00 38.80 96 GLY A CA 1
ATOM 740 C C . GLY A 1 96 ? -1.477 66.117 -15.887 1.00 38.82 96 GLY A C 1
ATOM 741 O O . GLY A 1 96 ? -0.941 65.014 -15.821 1.00 39.20 96 GLY A O 1
ATOM 742 N N . GLN A 1 97 ? -0.800 67.255 -15.795 1.00 38.69 97 GLN A N 1
ATOM 743 C CA . GLN A 1 97 ? 0.627 67.284 -15.510 1.00 38.68 97 GLN A CA 1
ATOM 744 C C . GLN A 1 97 ? 0.879 67.564 -14.022 1.00 38.42 97 GLN A C 1
ATOM 745 O O . GLN A 1 97 ? 0.012 68.099 -13.325 1.00 38.26 97 GLN A O 1
ATOM 751 N N . GLU A 1 98 ? 2.059 67.181 -13.542 1.00 38.23 98 GLU A N 1
ATOM 752 C CA . GLU A 1 98 ? 2.446 67.433 -12.152 1.00 38.14 98 GLU A CA 1
ATOM 753 C C . GLU A 1 98 ? 3.594 68.447 -12.097 1.00 37.70 98 GLU A C 1
ATOM 754 O O . GLU A 1 98 ? 4.713 68.184 -12.554 1.00 37.83 98 GLU A O 1
ATOM 760 N N . THR A 1 99 ? 3.295 69.611 -11.537 1.00 36.93 99 THR A N 1
ATOM 761 C CA . THR A 1 99 ? 4.190 70.752 -11.594 1.00 36.33 99 THR A CA 1
ATOM 762 C C . THR A 1 99 ? 4.512 71.216 -10.182 1.00 35.88 99 THR A C 1
ATOM 763 O O . THR A 1 99 ? 3.638 71.705 -9.489 1.00 35.92 99 THR A O 1
ATOM 767 N N . GLU A 1 100 ? 5.765 71.052 -9.762 1.00 35.41 100 GLU A N 1
ATOM 768 C CA . GLU A 1 100 ? 6.198 71.513 -8.450 1.00 35.11 100 GLU A CA 1
ATOM 769 C C . GLU A 1 100 ? 6.807 72.910 -8.525 1.00 34.49 100 GLU A C 1
ATOM 770 O O . GLU A 1 100 ? 7.531 73.235 -9.463 1.00 34.17 100 GLU A O 1
ATOM 776 N N . ILE A 1 101 ? 6.490 73.734 -7.536 1.00 34.02 101 ILE A N 1
ATOM 777 C CA . ILE A 1 101 ? 7.124 75.039 -7.355 1.00 33.77 101 ILE A CA 1
ATOM 778 C C . ILE A 1 101 ? 7.668 75.102 -5.935 1.00 33.47 101 ILE A C 1
ATOM 779 O O . ILE A 1 101 ? 6.920 75.289 -4.974 1.00 33.57 101 ILE A O 1
ATOM 784 N N . ASN A 1 102 ? 8.978 74.916 -5.819 1.00 33.27 102 ASN A N 1
ATOM 785 C CA . ASN A 1 102 ? 9.656 74.893 -4.542 1.00 32.98 102 ASN A CA 1
ATOM 786 C C . ASN A 1 102 ? 10.223 76.259 -4.182 1.00 32.62 102 ASN A C 1
ATOM 787 O O . ASN A 1 102 ? 10.886 76.896 -5.003 1.00 32.07 102 ASN A O 1
ATOM 792 N N . ALA A 1 103 ? 9.947 76.687 -2.947 1.00 32.25 103 ALA A N 1
ATOM 793 C CA . ALA A 1 103 ? 10.306 78.014 -2.434 1.00 31.76 103 ALA A CA 1
ATOM 794 C C . ALA A 1 103 ? 11.646 78.000 -1.691 1.00 31.76 103 ALA A C 1
ATOM 795 O O . ALA A 1 103 ? 12.124 76.932 -1.293 1.00 31.63 103 ALA A O 1
ATOM 797 N N . PRO A 1 104 ? 12.272 79.189 -1.509 1.00 31.53 104 PRO A N 1
ATOM 798 C CA . PRO A 1 104 ? 13.462 79.237 -0.657 1.00 31.50 104 PRO A CA 1
ATOM 799 C C . PRO A 1 104 ? 13.071 79.010 0.805 1.00 31.49 104 PRO A C 1
ATOM 800 O O . PRO A 1 104 ? 11.909 79.188 1.187 1.00 32.18 104 PRO A O 1
ATOM 804 N N . GLY A 1 105 ? 14.010 78.612 1.636 1.00 31.40 105 GLY A N 1
ATOM 805 C CA . GLY A 1 105 ? 13.694 78.550 3.057 1.00 31.52 105 GLY A CA 1
ATOM 806 C C . GLY A 1 105 ? 13.555 79.927 3.688 1.00 31.29 105 GLY A C 1
ATOM 807 O O . GLY A 1 105 ? 13.784 80.952 3.029 1.00 31.48 105 GLY A O 1
ATOM 808 N N . PRO A 1 106 ? 13.184 79.965 4.976 1.00 31.13 106 PRO A N 1
ATOM 809 C CA . PRO A 1 106 ? 13.400 81.183 5.755 1.00 30.83 106 PRO A CA 1
ATOM 810 C C . PRO A 1 106 ? 14.907 81.471 5.865 1.00 30.70 106 PRO A C 1
ATOM 811 O O . PRO A 1 106 ? 15.725 80.567 5.641 1.00 29.99 106 PRO A O 1
ATOM 815 N N . HIS A 1 107 ? 15.265 82.715 6.184 1.00 30.36 107 HIS A N 1
ATOM 816 C CA . HIS A 1 107 ? 16.628 83.009 6.586 1.00 30.24 107 HIS A CA 1
ATOM 817 C C . HIS A 1 107 ? 16.862 82.426 7.961 1.00 30.09 107 HIS A C 1
ATOM 818 O O . HIS A 1 107 ? 16.093 82.666 8.900 1.00 29.81 107 HIS A O 1
ATOM 825 N N . ILE A 1 108 ? 17.934 81.652 8.059 1.00 30.06 108 ILE A N 1
ATOM 826 C CA . ILE A 1 108 ? 18.322 81.007 9.302 1.00 30.22 108 ILE A CA 1
ATOM 827 C C . ILE A 1 108 ? 19.668 81.577 9.733 1.00 30.19 108 ILE A C 1
ATOM 828 O O . ILE A 1 108 ? 20.663 81.476 8.990 1.00 30.12 108 ILE A O 1
ATOM 833 N N . THR A 1 109 ? 19.683 82.180 10.925 1.00 30.03 109 THR A N 1
ATOM 834 C CA . THR A 1 109 ? 20.888 82.790 11.504 1.00 30.09 109 THR A CA 1
ATOM 835 C C . THR A 1 109 ? 21.877 81.713 11.951 1.00 30.19 109 THR A C 1
ATOM 836 O O . THR A 1 109 ? 21.526 80.542 12.036 1.00 30.22 109 THR A O 1
ATOM 840 N N . SER A 1 110 ? 23.105 82.117 12.258 1.00 30.48 110 SER A N 1
ATOM 841 C CA . SER A 1 110 ? 24.142 81.185 12.707 1.00 30.74 110 SER A CA 1
ATOM 842 C C . SER A 1 110 ? 23.848 80.695 14.114 1.00 30.79 110 SER A C 1
ATOM 843 O O . SER A 1 110 ? 24.088 79.535 14.438 1.00 30.52 110 SER A O 1
ATOM 846 N N . THR A 1 111 ? 23.306 81.599 14.925 1.00 30.93 111 THR A N 1
ATOM 847 C CA . THR A 1 111 ? 22.869 81.328 16.288 1.00 31.09 111 THR A CA 1
ATOM 848 C C . THR A 1 111 ? 21.795 80.235 16.353 1.00 31.10 111 THR A C 1
ATOM 849 O O . THR A 1 111 ? 21.821 79.361 17.242 1.00 31.35 111 THR A O 1
ATOM 853 N N . GLN A 1 112 ? 20.850 80.296 15.414 1.00 30.67 112 GLN A N 1
ATOM 854 C CA . GLN A 1 112 ? 19.805 79.294 15.299 1.00 29.92 112 GLN A CA 1
ATOM 855 C C . GLN A 1 112 ? 20.350 77.939 14.864 1.00 29.89 112 GLN A C 1
ATOM 856 O O . GLN A 1 112 ? 19.972 76.911 15.425 1.00 29.79 112 GLN A O 1
ATOM 862 N N . PHE A 1 113 ? 21.240 77.934 13.874 1.00 29.70 113 PHE A N 1
ATOM 863 C CA . PHE A 1 113 ? 21.912 76.701 13.489 1.00 30.00 113 PHE A CA 1
ATOM 864 C C . PHE A 1 113 ? 22.712 76.110 14.661 1.00 29.98 113 PHE A C 1
ATOM 865 O O . PHE A 1 113 ? 22.737 74.889 14.850 1.00 29.65 113 PHE A O 1
ATOM 873 N N . GLU A 1 114 ? 23.355 76.989 15.434 1.00 30.16 114 GLU A N 1
ATOM 874 C CA . GLU A 1 114 ? 24.076 76.609 16.657 1.00 30.52 114 GLU A CA 1
ATOM 875 C C . GLU A 1 114 ? 23.163 75.914 17.671 1.00 30.23 114 GLU A C 1
ATOM 876 O O . GLU A 1 114 ? 23.561 74.912 18.272 1.00 30.61 114 GLU A O 1
ATOM 882 N N . GLN A 1 115 ? 21.945 76.434 17.834 1.00 29.60 115 GLN A N 1
ATOM 883 C CA . GLN A 1 115 ? 20.902 75.783 18.637 1.00 29.60 115 GLN A CA 1
ATOM 884 C C . GLN A 1 115 ? 20.607 74.338 18.200 1.00 29.27 115 GLN A C 1
ATOM 885 O O . GLN A 1 115 ? 20.394 73.469 19.044 1.00 28.84 115 GLN A O 1
ATOM 891 N N . LEU A 1 116 ? 20.577 74.101 16.886 1.00 28.82 116 LEU A N 1
ATOM 892 C CA . LEU A 1 116 ? 20.361 72.760 16.342 1.00 28.81 116 LEU A CA 1
ATOM 893 C C . LEU A 1 116 ? 21.491 71.818 16.721 1.00 28.80 116 LEU A C 1
ATOM 894 O O . LEU A 1 116 ? 21.239 70.703 17.173 1.00 29.30 116 LEU A O 1
ATOM 899 N N . LEU A 1 117 ? 22.725 72.270 16.520 1.00 28.50 117 LEU A N 1
ATOM 900 C CA . LEU A 1 117 ? 23.916 71.531 16.929 1.00 28.49 117 LEU A CA 1
ATOM 901 C C . LEU A 1 117 ? 23.936 71.219 18.425 1.00 28.53 117 LEU A C 1
ATOM 902 O O . LEU A 1 117 ? 24.437 70.165 18.832 1.00 28.63 117 LEU A O 1
ATOM 907 N N . GLN A 1 118 ? 23.418 72.140 19.237 1.00 28.41 118 GLN A N 1
ATOM 908 C CA . GLN A 1 118 ? 23.365 71.930 20.684 1.00 28.71 118 GLN A CA 1
ATOM 909 C C . GLN A 1 118 ? 22.453 70.754 21.020 1.00 28.40 118 GLN A C 1
ATOM 910 O O . GLN A 1 118 ? 22.697 70.042 21.995 1.00 28.30 118 GLN A O 1
ATOM 916 N N . GLN A 1 119 ? 21.420 70.550 20.203 1.00 28.18 119 GLN A N 1
ATOM 917 C CA . GLN A 1 119 ? 20.524 69.410 20.360 1.00 28.32 119 GLN A CA 1
ATOM 918 C C . GLN A 1 119 ? 21.210 68.108 19.988 1.00 28.38 119 GLN A C 1
ATOM 919 O O . GLN A 1 119 ? 20.983 67.081 20.627 1.00 28.50 119 GLN A O 1
ATOM 925 N N . ILE A 1 120 ? 22.033 68.145 18.941 1.00 28.59 120 ILE A N 1
ATOM 926 C CA . ILE A 1 120 ? 22.765 66.957 18.510 1.00 28.56 120 ILE A CA 1
ATOM 927 C C . ILE A 1 120 ? 23.830 66.607 19.547 1.00 28.88 120 ILE A C 1
ATOM 928 O O . ILE A 1 120 ? 24.147 65.433 19.740 1.00 28.04 120 I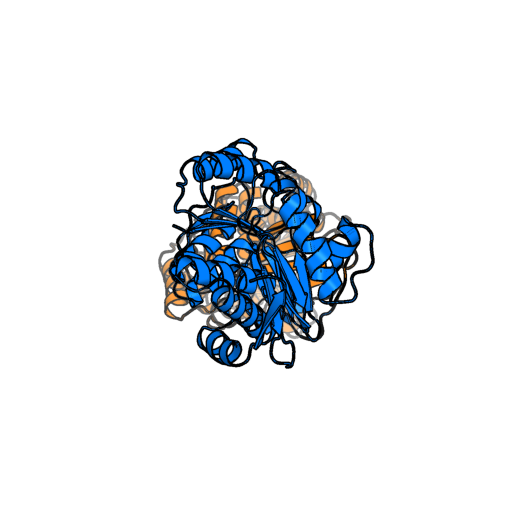LE A O 1
ATOM 933 N N . LYS A 1 121 ? 24.370 67.635 20.207 1.00 29.55 121 LYS A N 1
ATOM 934 C CA . LYS A 1 121 ? 25.300 67.453 21.320 1.00 30.93 121 LYS A CA 1
ATOM 935 C C . LYS A 1 121 ? 24.716 66.675 22.504 1.00 31.17 121 LYS A C 1
ATOM 936 O O . LYS A 1 121 ? 25.472 66.104 23.302 1.00 31.68 121 LYS A O 1
ATOM 942 N N . ASN A 1 122 ? 23.390 66.644 22.621 1.00 31.34 122 ASN A N 1
ATOM 943 C CA . ASN A 1 122 ? 22.749 65.976 23.755 1.00 31.69 122 ASN A CA 1
ATOM 944 C C . ASN A 1 122 ? 22.315 64.547 23.476 1.00 31.67 122 ASN A C 1
ATOM 945 O O . ASN A 1 122 ? 21.650 63.927 24.312 1.00 31.47 122 ASN A O 1
ATOM 950 N N . THR A 1 123 ? 22.722 64.026 22.318 1.00 31.43 123 THR A N 1
ATOM 951 C CA . THR A 1 123 ? 22.476 62.633 21.949 1.00 31.55 123 THR A CA 1
ATOM 952 C C . THR A 1 123 ? 23.411 61.646 22.665 1.00 32.19 123 THR A C 1
ATOM 953 O O . THR A 1 123 ? 24.452 62.025 23.219 1.00 31.87 123 THR A O 1
ATOM 957 N N . THR A 1 124 ? 23.014 60.377 22.652 1.00 32.65 124 THR A N 1
ATOM 958 C CA . THR A 1 124 ? 23.763 59.310 23.308 1.00 33.16 124 THR A CA 1
ATOM 959 C C . THR A 1 124 ? 24.021 58.190 22.300 1.00 33.47 124 THR A C 1
ATOM 960 O O . THR A 1 124 ? 23.478 58.211 21.173 1.00 32.66 124 THR A O 1
ATOM 964 N N . SER A 1 125 ? 24.834 57.213 22.704 1.00 33.70 125 SER A N 1
ATOM 965 C CA . SER A 1 125 ? 25.220 56.115 21.812 1.00 34.66 125 SER A CA 1
ATOM 966 C C . SER A 1 125 ? 24.039 55.307 21.285 1.00 34.98 125 SER A C 1
ATOM 967 O O . SER A 1 125 ? 24.136 54.669 20.229 1.00 35.70 125 SER A O 1
ATOM 970 N N . GLU A 1 126 ? 22.929 55.349 22.021 1.00 35.09 126 GLU A N 1
ATOM 971 C CA . GLU A 1 126 ? 21.729 54.575 21.698 1.00 35.19 126 GLU A CA 1
ATOM 972 C C . GLU A 1 126 ? 20.818 55.249 20.667 1.00 34.41 126 GLU A C 1
ATOM 973 O O . GLU A 1 126 ? 19.863 54.635 20.179 1.00 34.58 126 GLU A O 1
ATOM 979 N N . ASP A 1 127 ? 21.117 56.509 20.356 1.00 33.48 127 ASP A N 1
ATOM 980 C CA . ASP A 1 127 ? 20.301 57.322 19.460 1.00 32.78 127 ASP A CA 1
ATOM 981 C C . ASP A 1 127 ? 20.685 57.152 17.994 1.00 32.42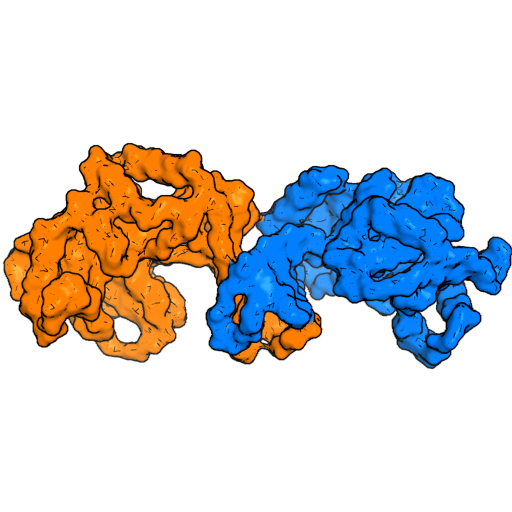 127 ASP A C 1
ATOM 982 O O . ASP A 1 127 ? 21.825 56.802 17.660 1.00 32.63 127 ASP A O 1
ATOM 987 N N . ILE A 1 128 ? 19.711 57.414 17.128 1.00 31.70 128 ILE A N 1
ATOM 988 C CA . ILE A 1 128 ? 19.924 57.477 15.695 1.00 30.90 128 ILE A CA 1
ATOM 989 C C . ILE A 1 128 ? 19.572 58.892 15.268 1.00 30.60 128 ILE A C 1
ATOM 990 O O . ILE A 1 128 ? 18.522 59.430 15.638 1.00 30.08 128 ILE A O 1
ATOM 995 N N . VAL A 1 129 ? 20.486 59.499 14.522 1.00 30.12 129 VAL A N 1
ATOM 996 C CA . VAL A 1 129 ? 20.262 60.804 13.933 1.00 29.47 129 VAL A CA 1
ATOM 997 C C . VAL A 1 129 ? 20.239 60.635 12.411 1.00 29.66 129 VAL A C 1
ATOM 998 O O . VAL A 1 129 ? 21.228 60.179 11.800 1.00 29.63 129 VAL A O 1
ATOM 1002 N N . ILE A 1 130 ? 19.088 60.968 11.824 1.00 29.17 130 ILE A N 1
ATOM 1003 C CA . ILE A 1 130 ? 18.881 60.930 10.373 1.00 29.02 130 ILE A CA 1
ATOM 1004 C C . ILE A 1 130 ? 18.861 62.365 9.849 1.00 29.48 130 ILE A C 1
ATOM 1005 O O . ILE A 1 130 ? 18.023 63.176 10.249 1.00 29.47 130 ILE A O 1
ATOM 1010 N N . VAL A 1 131 ? 19.793 62.676 8.956 1.00 29.69 131 VAL A N 1
ATOM 1011 C CA . VAL A 1 131 ? 19.851 64.003 8.374 1.00 29.85 131 VAL A CA 1
ATOM 1012 C C . VAL A 1 131 ? 19.583 63.848 6.895 1.00 30.44 131 VAL A C 1
ATOM 1013 O O . VAL A 1 131 ? 20.297 63.140 6.192 1.00 30.48 131 VAL A O 1
ATOM 1017 N N . ALA A 1 132 ? 18.520 64.495 6.436 1.00 30.92 132 ALA A N 1
ATOM 1018 C CA . ALA A 1 132 ? 18.074 64.331 5.075 1.00 31.41 132 ALA A CA 1
ATOM 1019 C C . ALA A 1 132 ? 17.609 65.660 4.523 1.00 32.08 132 ALA A C 1
ATOM 1020 O O . ALA A 1 132 ? 16.829 66.385 5.175 1.00 32.32 132 ALA A O 1
ATOM 1022 N N . GLY A 1 133 ? 18.096 65.974 3.321 1.00 32.33 133 GLY A N 1
ATOM 1023 C CA . GLY A 1 133 ? 17.638 67.145 2.597 1.00 32.63 133 GLY A CA 1
ATOM 1024 C C . GLY A 1 133 ? 18.715 68.026 2.001 1.00 33.08 133 GLY A C 1
ATOM 1025 O O . GLY A 1 133 ? 19.928 67.858 2.266 1.00 32.94 133 GLY A O 1
ATOM 1026 N N . SER A 1 134 ? 18.260 68.964 1.176 1.00 33.16 134 SER A N 1
ATOM 1027 C CA . SER A 1 134 ? 19.127 69.984 0.627 1.00 33.71 134 SER A CA 1
ATOM 1028 C C . SER A 1 134 ? 19.427 70.997 1.723 1.00 33.61 134 SER A C 1
ATOM 1029 O O . SER A 1 134 ? 18.595 71.247 2.603 1.00 34.07 134 SER A O 1
ATOM 1032 N N . VAL A 1 135 ? 20.627 71.563 1.672 1.00 33.16 135 VAL A N 1
ATOM 1033 C CA . VAL A 1 135 ? 21.044 72.554 2.639 1.00 32.31 135 VAL A CA 1
ATOM 1034 C C . VAL A 1 135 ? 20.642 73.961 2.175 1.00 31.93 135 VAL A C 1
ATOM 1035 O O . VAL A 1 135 ? 21.101 74.414 1.133 1.00 31.65 135 VAL A O 1
ATOM 1039 N N . PRO A 1 136 ? 19.785 74.654 2.957 1.00 31.48 136 PRO A N 1
ATOM 1040 C CA . PRO A 1 136 ? 19.425 76.049 2.686 1.00 31.30 136 PRO A CA 1
ATOM 1041 C C . PRO A 1 136 ? 20.643 76.970 2.691 1.00 31.16 136 PRO A C 1
ATOM 1042 O O . PRO A 1 136 ? 21.607 76.743 3.439 1.00 31.17 136 PRO A O 1
ATOM 1046 N N . SER A 1 137 ? 20.590 77.995 1.845 1.00 30.95 137 SER A N 1
ATOM 1047 C CA . SER A 1 137 ? 21.725 78.884 1.593 1.00 30.42 137 SER A CA 1
ATOM 1048 C C . SER A 1 137 ? 22.211 79.618 2.836 1.00 30.04 137 SER A C 1
ATOM 1049 O O . SER A 1 137 ? 23.385 79.962 2.921 1.00 29.98 137 SER A O 1
ATOM 1052 N N . SER A 1 138 ? 21.303 79.854 3.785 1.00 29.49 138 SER A N 1
ATOM 1053 C CA . SER A 1 138 ? 21.604 80.629 4.990 1.00 29.16 138 SER A CA 1
ATOM 1054 C C . SER A 1 138 ? 22.296 79.835 6.111 1.00 29.33 138 SER A C 1
ATOM 1055 O O . SER A 1 138 ? 22.789 80.431 7.073 1.00 29.79 138 SER A O 1
ATOM 1058 N N . ILE A 1 139 ? 22.348 78.507 5.990 1.00 28.66 139 ILE A N 1
ATOM 1059 C CA . ILE A 1 139 ? 23.107 77.696 6.949 1.00 28.33 139 ILE A CA 1
ATOM 1060 C C . ILE A 1 139 ? 24.460 77.230 6.373 1.00 28.29 139 ILE A C 1
ATOM 1061 O O . ILE A 1 139 ? 24.672 77.312 5.166 1.00 28.21 139 ILE A O 1
ATOM 1066 N N . PRO A 1 140 ? 25.386 76.761 7.236 1.00 28.33 140 PRO A N 1
ATOM 1067 C CA . PRO A 1 140 ? 26.726 76.409 6.770 1.00 28.39 140 PRO A CA 1
ATOM 1068 C C . PRO A 1 140 ? 26.666 75.362 5.677 1.00 28.62 140 PRO A C 1
ATOM 1069 O O . PRO A 1 140 ? 25.971 74.359 5.828 1.00 29.20 140 PRO A O 1
ATOM 1073 N N . SER A 1 141 ? 27.366 75.578 4.572 1.00 28.65 141 SER A N 1
ATOM 1074 C CA . SER A 1 141 ? 27.264 74.610 3.479 1.00 29.03 141 SER A CA 1
ATOM 1075 C C . SER A 1 141 ? 27.827 73.246 3.897 1.00 28.97 141 SER A C 1
ATOM 1076 O O . SER A 1 141 ? 27.481 72.221 3.302 1.00 29.06 141 SER A O 1
ATOM 1079 N N . ASP A 1 142 ? 28.662 73.244 4.942 1.00 28.67 142 ASP A N 1
ATOM 1080 C CA . ASP A 1 142 ? 29.180 72.007 5.530 1.00 28.27 142 ASP A CA 1
ATOM 1081 C C . ASP A 1 142 ? 28.343 71.552 6.732 1.00 28.17 142 ASP A C 1
ATOM 1082 O O . ASP A 1 142 ? 28.857 70.877 7.623 1.00 28.30 142 ASP A O 1
ATOM 1087 N N . ALA A 1 143 ? 27.056 71.914 6.737 1.00 27.87 143 ALA A N 1
ATOM 1088 C CA . ALA A 1 143 ? 26.131 71.594 7.826 1.00 27.85 143 ALA A CA 1
ATOM 1089 C C . ALA A 1 143 ? 26.029 70.097 8.133 1.00 28.10 143 ALA A C 1
ATOM 1090 O O . ALA A 1 143 ? 25.910 69.714 9.296 1.00 28.36 143 ALA A O 1
ATOM 1092 N N . TYR A 1 144 ? 26.080 69.257 7.098 1.00 28.08 144 TYR A N 1
ATOM 1093 C CA . TYR A 1 144 ? 26.063 67.801 7.291 1.00 27.99 144 TYR A CA 1
ATOM 1094 C C . TYR A 1 144 ? 27.249 67.353 8.135 1.00 27.69 144 TYR A C 1
ATOM 1095 O O . TYR A 1 144 ? 27.084 66.585 9.094 1.00 28.11 144 TYR A O 1
ATOM 1104 N N . ALA A 1 145 ? 28.429 67.860 7.790 1.00 26.99 145 ALA A N 1
ATOM 1105 C CA . ALA A 1 145 ? 29.663 67.513 8.469 1.00 26.67 145 ALA A CA 1
ATOM 1106 C C . ALA A 1 145 ? 29.688 68.005 9.910 1.00 26.47 145 ALA A C 1
ATOM 1107 O O . ALA A 1 145 ? 30.247 67.344 10.778 1.00 26.71 145 ALA A O 1
ATOM 1109 N N . GLN A 1 146 ? 29.113 69.178 10.142 1.00 26.28 146 GLN A N 1
ATOM 1110 C CA . GLN A 1 146 ? 29.064 69.787 11.471 1.00 26.44 146 GLN A CA 1
ATOM 1111 C C . GLN A 1 146 ? 28.178 68.970 12.413 1.00 26.85 146 GLN A C 1
ATOM 1112 O O . GLN A 1 146 ? 28.441 68.876 13.613 1.00 26.80 146 GLN A O 1
ATOM 1118 N N . ILE A 1 147 ? 27.136 68.365 11.850 1.00 27.44 147 ILE A N 1
ATOM 1119 C CA . ILE A 1 147 ? 26.297 67.442 12.592 1.00 27.91 147 ILE A CA 1
ATOM 1120 C C . ILE A 1 147 ? 27.073 66.129 12.775 1.00 28.59 147 ILE A C 1
ATOM 1121 O O . ILE A 1 147 ? 27.252 65.655 13.908 1.00 28.63 147 ILE A O 1
ATOM 1126 N N . ALA A 1 148 ? 27.584 65.586 11.667 1.00 28.93 148 ALA A N 1
ATOM 1127 C CA . ALA A 1 148 ? 28.269 64.286 11.668 1.00 29.46 148 ALA A CA 1
ATOM 1128 C C . ALA A 1 148 ? 29.396 64.209 12.693 1.00 29.57 148 ALA A C 1
ATOM 1129 O O . ALA A 1 148 ? 29.647 63.164 13.304 1.00 29.70 148 ALA A O 1
ATOM 1131 N N . GLN A 1 149 ? 30.055 65.339 12.887 1.00 29.91 149 GLN A N 1
ATOM 1132 C CA . GLN A 1 149 ? 31.184 65.442 13.785 1.00 30.16 149 GLN A CA 1
ATOM 1133 C C . GLN A 1 149 ? 30.814 65.359 15.264 1.00 29.98 149 GLN A C 1
ATOM 1134 O O . GLN A 1 149 ? 31.612 64.901 16.091 1.00 30.45 149 GLN A O 1
ATOM 1140 N N . ILE A 1 150 ? 29.622 65.845 15.585 1.00 29.80 150 ILE A N 1
ATOM 1141 C CA . ILE A 1 150 ? 29.079 65.782 16.930 1.00 29.57 150 ILE A CA 1
ATOM 1142 C C . ILE A 1 150 ? 28.640 64.354 17.278 1.00 29.91 150 ILE A C 1
ATOM 1143 O O . ILE A 1 150 ? 28.897 63.870 18.388 1.00 30.40 150 ILE A O 1
ATOM 1148 N N . THR A 1 151 ? 27.992 63.687 16.323 1.00 29.91 151 THR A N 1
ATOM 1149 C CA . THR A 1 151 ? 27.497 62.331 16.525 1.00 29.90 151 THR A CA 1
ATOM 1150 C C . THR A 1 151 ? 28.651 61.367 16.687 1.00 30.06 151 THR A C 1
ATOM 1151 O O . THR A 1 151 ? 28.533 60.387 17.417 1.00 29.91 151 THR A O 1
ATOM 1155 N N . ALA A 1 152 ? 29.755 61.660 16.000 1.00 30.37 152 ALA A N 1
ATOM 1156 C CA . ALA A 1 152 ? 30.986 60.906 16.156 1.00 30.84 152 ALA A CA 1
ATOM 1157 C C . ALA A 1 152 ? 31.502 60.975 17.594 1.00 30.99 152 ALA A C 1
ATOM 1158 O O . ALA A 1 152 ? 32.102 60.022 18.075 1.00 31.14 152 ALA A O 1
ATOM 1160 N N . GLN A 1 153 ? 31.265 62.103 18.264 1.00 31.31 153 GLN A N 1
ATOM 1161 C CA . GLN A 1 153 ? 31.647 62.287 19.665 1.00 31.54 153 GLN A CA 1
ATOM 1162 C C . GLN A 1 153 ? 30.600 61.740 20.619 1.00 31.65 153 GLN A C 1
ATOM 1163 O O . GLN A 1 153 ? 30.950 61.200 21.665 1.00 31.76 153 GLN A O 1
ATOM 1169 N N . THR A 1 154 ? 29.318 61.913 20.295 1.00 31.77 154 THR A N 1
ATOM 1170 C CA . THR A 1 154 ? 28.262 61.435 21.196 1.00 31.83 154 THR A CA 1
ATOM 1171 C C . THR A 1 154 ? 28.104 59.928 21.111 1.00 31.93 154 THR A C 1
ATOM 1172 O O . THR A 1 154 ? 27.754 59.284 22.102 1.00 32.42 154 THR A O 1
ATOM 1176 N N . GLY A 1 155 ? 28.392 59.369 19.941 1.00 31.75 155 GLY A N 1
ATOM 1177 C CA . GLY A 1 155 ? 28.256 57.934 19.717 1.00 31.70 155 GLY A CA 1
ATOM 1178 C C . GLY A 1 155 ? 26.987 57.544 18.971 1.00 31.85 155 GLY A C 1
ATOM 1179 O O . GLY A 1 155 ? 26.816 56.373 18.626 1.00 31.64 155 GLY A O 1
ATOM 1180 N N . ALA A 1 156 ? 26.096 58.510 18.730 1.00 31.88 156 ALA A N 1
ATOM 1181 C CA . ALA A 1 156 ? 24.832 58.243 18.022 1.00 32.29 156 ALA A CA 1
ATOM 1182 C C . ALA A 1 156 ? 25.063 57.829 16.575 1.00 32.62 156 ALA A C 1
ATOM 1183 O O . ALA A 1 156 ? 25.946 58.368 15.895 1.00 32.37 156 ALA A O 1
ATOM 1185 N N . LYS A 1 157 ? 24.265 56.863 16.123 1.00 33.34 157 LYS A N 1
ATOM 1186 C CA . LYS A 1 157 ? 24.284 56.407 14.733 1.00 33.89 157 LYS A CA 1
ATOM 1187 C C . LYS A 1 157 ? 23.833 57.529 13.825 1.00 33.89 157 LYS A C 1
ATOM 1188 O O . LYS A 1 157 ? 22.729 58.042 13.987 1.00 34.44 157 LYS A O 1
ATOM 1194 N N . LEU A 1 158 ? 24.690 57.913 12.884 1.00 33.88 158 LEU A N 1
ATOM 1195 C CA . LEU A 1 158 ? 24.330 58.924 11.901 1.00 34.07 158 LEU A CA 1
ATOM 1196 C C . LEU A 1 158 ? 23.892 58.317 10.568 1.00 34.15 158 LEU A C 1
ATOM 1197 O O . LEU A 1 158 ? 24.618 57.537 9.956 1.00 34.09 158 LEU A O 1
ATOM 1202 N N . VAL A 1 159 ? 22.693 58.701 10.134 1.00 34.50 159 VAL A N 1
ATOM 1203 C CA . VAL A 1 159 ? 22.126 58.271 8.855 1.00 34.05 159 VAL A CA 1
ATOM 1204 C C . VAL A 1 159 ? 21.961 59.475 7.931 1.00 33.97 159 VAL A C 1
ATOM 1205 O O . VAL A 1 159 ? 21.374 60.491 8.311 1.00 34.17 159 VAL A O 1
ATOM 1209 N N . VAL A 1 160 ? 22.487 59.366 6.718 1.00 33.63 160 VAL A N 1
ATOM 1210 C CA . VAL A 1 160 ? 22.443 60.474 5.783 1.00 32.95 160 VAL A CA 1
ATOM 1211 C C . VAL A 1 160 ? 21.786 60.087 4.464 1.00 33.29 160 VAL A C 1
ATOM 1212 O O . VAL A 1 160 ? 22.121 59.063 3.855 1.00 32.77 160 VAL A O 1
ATOM 1216 N N . ASP A 1 161 ? 20.844 60.925 4.041 1.00 33.45 161 ASP A N 1
ATOM 1217 C CA . ASP A 1 161 ? 20.264 60.856 2.710 1.00 33.87 161 ASP A CA 1
ATOM 1218 C C . ASP A 1 161 ? 20.351 62.254 2.084 1.00 34.32 161 ASP A C 1
ATOM 1219 O O . ASP A 1 161 ? 19.514 63.122 2.335 1.00 34.39 161 ASP A O 1
ATOM 1224 N N . ALA A 1 162 ? 21.390 62.466 1.283 1.00 34.87 162 ALA A N 1
ATOM 1225 C CA . ALA A 1 162 ? 21.693 63.788 0.731 1.00 35.99 162 ALA A CA 1
ATOM 1226 C C . ALA A 1 162 ? 22.291 63.703 -0.680 1.00 36.47 162 ALA A C 1
ATOM 1227 O O . ALA A 1 162 ? 22.516 62.612 -1.191 1.00 36.84 162 ALA A O 1
ATOM 1229 N N . GLU A 1 163 ? 22.536 64.856 -1.302 1.00 37.51 163 GLU A N 1
ATOM 1230 C CA . GLU A 1 163 ? 23.237 64.931 -2.584 1.00 38.46 163 GLU A CA 1
ATOM 1231 C C . GLU A 1 163 ? 24.640 64.358 -2.412 1.00 38.63 163 GLU A C 1
ATOM 1232 O O . GLU A 1 163 ? 25.175 64.341 -1.290 1.00 38.21 163 GLU A O 1
ATOM 1238 N N . LYS A 1 164 ? 25.230 63.905 -3.520 1.00 38.89 164 LYS A N 1
ATOM 1239 C CA . LYS A 1 164 ? 26.498 63.159 -3.497 1.00 39.58 164 LYS A CA 1
ATOM 1240 C C . LYS A 1 164 ? 27.611 63.776 -2.638 1.00 39.69 164 LYS A C 1
ATOM 1241 O O . LYS A 1 164 ? 28.173 63.080 -1.784 1.00 39.81 164 LYS A O 1
ATOM 1247 N N . GLU A 1 165 ? 27.911 65.062 -2.837 1.00 39.55 165 GLU A N 1
ATOM 1248 C CA . GLU A 1 165 ? 29.036 65.690 -2.129 1.00 39.71 165 GLU A CA 1
ATOM 1249 C C . GLU A 1 165 ? 28.811 65.752 -0.614 1.00 39.05 165 GLU A C 1
ATOM 1250 O O . GLU A 1 165 ? 29.758 65.583 0.170 1.00 38.93 165 GLU A O 1
ATOM 1256 N N . LEU A 1 166 ? 27.558 65.961 -0.216 1.00 38.51 166 LEU A N 1
ATOM 1257 C CA . LEU A 1 166 ? 27.192 66.045 1.198 1.00 38.37 166 LEU A CA 1
ATOM 1258 C C . LEU A 1 166 ? 27.226 64.685 1.881 1.00 38.39 166 LEU A C 1
ATOM 1259 O O . LEU A 1 166 ? 27.630 64.582 3.049 1.00 38.34 166 LEU A O 1
ATOM 1264 N N . ALA A 1 167 ? 26.795 63.656 1.150 1.00 38.40 167 ALA A N 1
ATOM 1265 C CA . ALA A 1 167 ? 26.937 62.271 1.580 1.00 38.50 167 ALA A CA 1
ATOM 1266 C C . ALA A 1 167 ? 28.417 61.931 1.704 1.00 38.64 167 ALA A C 1
ATOM 1267 O O . ALA A 1 167 ? 28.839 61.322 2.692 1.00 38.43 167 ALA A O 1
ATOM 1269 N N . GLU A 1 168 ? 29.199 62.345 0.704 1.00 38.40 168 GLU A N 1
ATOM 1270 C CA . GLU A 1 168 ? 30.648 62.132 0.699 1.00 38.19 168 GLU A CA 1
ATOM 1271 C C . GLU A 1 168 ? 31.345 62.763 1.903 1.00 37.45 168 GLU A C 1
ATOM 1272 O O . GLU A 1 168 ? 32.301 62.197 2.420 1.00 37.14 168 GLU A O 1
ATOM 1278 N N . SER A 1 169 ? 30.845 63.915 2.358 1.00 36.78 169 SER A N 1
ATOM 1279 C CA . SER A 1 169 ? 31.490 64.675 3.437 1.00 36.24 169 SER A CA 1
ATOM 1280 C C . SER A 1 169 ? 31.302 64.104 4.845 1.00 35.77 169 SER A C 1
ATOM 1281 O O . SER A 1 169 ? 32.038 64.465 5.771 1.00 35.49 169 SER A O 1
ATOM 1284 N N . VAL A 1 170 ? 30.309 63.235 5.021 1.00 35.15 170 VAL A N 1
ATOM 1285 C CA . VAL A 1 170 ? 30.064 62.653 6.342 1.00 34.72 170 VAL A CA 1
ATOM 1286 C C . VAL A 1 170 ? 30.797 61.323 6.519 1.00 34.62 170 VAL A C 1
ATOM 1287 O O . VAL A 1 170 ? 30.896 60.811 7.632 1.00 34.20 170 VAL A O 1
ATOM 1291 N N . LEU A 1 171 ? 31.326 60.790 5.414 1.00 34.46 171 LEU A N 1
ATOM 1292 C CA . LEU A 1 171 ? 32.003 59.491 5.401 1.00 34.25 171 LEU A CA 1
ATOM 1293 C C . LEU A 1 171 ? 33.098 59.336 6.459 1.00 34.23 171 LEU A C 1
ATOM 1294 O O . LEU A 1 171 ? 33.115 58.324 7.155 1.00 34.12 171 LEU A O 1
ATOM 1299 N N . PRO A 1 172 ? 33.996 60.341 6.608 1.00 34.27 172 PRO A N 1
ATOM 1300 C CA . PRO A 1 172 ? 35.017 60.243 7.662 1.00 34.24 172 PRO A CA 1
ATOM 1301 C C . PRO A 1 172 ? 34.431 60.119 9.073 1.00 34.23 172 PRO A C 1
ATOM 1302 O O . PRO A 1 172 ? 35.173 59.852 10.028 1.00 34.24 172 PRO A O 1
ATOM 1306 N N . TYR A 1 173 ? 33.117 60.313 9.197 1.00 33.88 173 TYR A N 1
ATOM 1307 C CA . TYR A 1 173 ? 32.441 60.296 10.502 1.00 33.70 173 TYR A CA 1
ATOM 1308 C C . TYR A 1 173 ? 31.702 58.993 10.756 1.00 33.56 173 TYR A C 1
ATOM 1309 O O . TYR A 1 173 ? 30.971 58.861 11.748 1.00 33.38 173 TYR A O 1
ATOM 1318 N N . HIS A 1 174 ? 31.940 58.032 9.860 1.00 33.48 174 HIS A N 1
ATOM 1319 C CA . HIS A 1 174 ? 31.390 56.682 9.929 1.00 33.38 174 HIS A CA 1
ATOM 1320 C C . HIS A 1 174 ? 29.876 56.652 10.119 1.00 32.89 174 HIS A C 1
ATOM 1321 O O . HIS A 1 174 ? 29.388 56.121 11.123 1.00 32.69 174 HIS A O 1
ATOM 1328 N N . PRO A 1 175 ? 29.119 57.213 9.153 1.00 32.27 175 PRO A N 1
ATOM 1329 C CA . PRO A 1 175 ? 27.673 57.158 9.288 1.00 31.92 175 PRO A CA 1
ATOM 1330 C C . PRO A 1 175 ? 27.218 55.703 9.246 1.00 31.93 175 PRO A C 1
ATOM 1331 O O . PRO A 1 175 ? 27.916 54.864 8.687 1.00 32.00 175 PRO A O 1
ATOM 1335 N N . LEU A 1 176 ? 26.064 55.408 9.835 1.00 32.10 176 LEU A N 1
ATOM 1336 C CA . LEU A 1 176 ? 25.548 54.046 9.883 1.00 32.17 176 LEU A CA 1
ATOM 1337 C C . LEU A 1 176 ? 25.256 53.526 8.483 1.00 32.15 176 LEU A C 1
ATOM 1338 O O . LEU A 1 176 ? 25.610 52.408 8.151 1.00 32.71 176 LEU A O 1
ATOM 1343 N N . PHE A 1 177 ? 24.566 54.339 7.693 1.00 32.35 177 PHE A N 1
ATOM 1344 C CA . PHE A 1 177 ? 24.524 54.191 6.242 1.00 31.94 177 PHE A CA 1
ATOM 1345 C C . PHE A 1 177 ? 24.284 55.529 5.547 1.00 31.81 177 PHE A C 1
ATOM 1346 O O . PHE A 1 177 ? 23.755 56.471 6.140 1.00 30.98 177 PHE A O 1
ATOM 1354 N N . ILE A 1 178 ? 24.721 55.592 4.290 1.00 32.03 178 ILE A N 1
ATOM 1355 C CA . ILE A 1 178 ? 24.308 56.624 3.340 1.00 31.86 178 ILE A CA 1
ATOM 1356 C C . ILE A 1 178 ? 23.482 55.973 2.210 1.00 31.92 178 ILE A C 1
ATOM 1357 O O . ILE A 1 178 ? 23.478 54.748 2.070 1.00 31.64 178 ILE A O 1
ATOM 1362 N N . LYS A 1 179 ? 22.788 56.783 1.410 1.00 31.92 179 LYS A N 1
ATOM 1363 C CA . LYS A 1 179 ? 21.887 56.230 0.391 1.00 32.12 179 LYS A CA 1
ATOM 1364 C C . LYS A 1 179 ? 21.996 56.863 -1.010 1.00 32.02 179 LYS A C 1
ATOM 1365 O O . LYS A 1 179 ? 21.044 57.473 -1.492 1.00 31.94 179 LYS A O 1
ATOM 1371 N N . PRO A 1 180 ? 23.145 56.699 -1.686 1.00 32.32 180 PRO A N 1
ATOM 1372 C CA . PRO A 1 180 ? 23.217 57.288 -3.020 1.00 32.56 180 PRO A CA 1
ATOM 1373 C C . PRO A 1 180 ? 22.441 56.476 -4.062 1.00 32.54 180 PRO A C 1
ATOM 1374 O O . PRO A 1 180 ? 22.052 55.334 -3.812 1.00 31.98 180 PRO A O 1
ATOM 1378 N N . ASN A 1 181 ? 22.202 57.070 -5.221 1.00 32.82 181 ASN A N 1
ATOM 1379 C CA . ASN A 1 181 ? 21.693 56.273 -6.334 1.00 33.21 181 ASN A CA 1
ATOM 1380 C C . ASN A 1 181 ? 22.829 55.787 -7.229 1.00 33.31 181 ASN A C 1
ATOM 1381 O O . ASN A 1 181 ? 23.963 56.278 -7.146 1.00 33.31 181 ASN A O 1
ATOM 1386 N N . LYS A 1 182 ? 22.516 54.802 -8.064 1.00 33.83 182 LYS A N 1
ATOM 1387 C CA . LYS A 1 182 ? 23.444 54.290 -9.063 1.00 33.83 182 LYS A CA 1
ATOM 1388 C C . LYS A 1 182 ? 24.096 55.427 -9.874 1.00 34.00 182 LYS A C 1
ATOM 1389 O O . LYS A 1 182 ? 25.278 55.342 -10.235 1.00 34.10 182 LYS A O 1
ATOM 1395 N N . ASP A 1 183 ? 23.336 56.490 -10.146 1.00 33.73 183 ASP A N 1
ATOM 1396 C CA . ASP A 1 183 ? 23.845 57.588 -10.971 1.00 33.68 183 ASP A CA 1
ATOM 1397 C C . ASP A 1 183 ? 24.863 58.455 -10.217 1.00 33.27 183 ASP A C 1
ATOM 1398 O O . ASP A 1 183 ? 25.841 58.915 -10.797 1.00 33.17 183 ASP A O 1
ATOM 1403 N N . GLU A 1 184 ? 24.645 58.647 -8.920 1.00 32.99 184 GLU A N 1
ATOM 1404 C CA . GLU A 1 184 ? 25.621 59.339 -8.076 1.00 32.55 184 GLU A CA 1
ATOM 1405 C C . GLU A 1 184 ? 26.938 58.567 -7.927 1.00 32.24 184 GLU A C 1
ATOM 1406 O O . GLU A 1 184 ? 28.007 59.179 -7.909 1.00 31.79 184 GLU A O 1
ATOM 1412 N N . LEU A 1 185 ? 26.850 57.234 -7.845 1.00 31.88 185 LEU A N 1
ATOM 1413 C CA . LEU A 1 185 ? 28.018 56.351 -7.864 1.00 31.51 185 LEU A CA 1
ATOM 1414 C C . LEU A 1 185 ? 28.842 56.580 -9.114 1.00 31.82 185 LEU A C 1
ATOM 1415 O O . LEU A 1 185 ? 30.066 56.706 -9.038 1.00 31.70 185 LEU A O 1
ATOM 1420 N N . GLU A 1 186 ? 28.154 56.636 -10.259 1.00 31.97 186 GLU A N 1
ATOM 1421 C CA . GLU A 1 186 ? 28.780 56.894 -11.557 1.00 32.14 186 GLU A CA 1
ATOM 1422 C C . GLU A 1 186 ? 29.516 58.227 -11.606 1.00 32.27 186 GLU A C 1
ATOM 1423 O O . GLU A 1 186 ? 30.585 58.319 -12.206 1.00 32.18 186 GLU A O 1
ATOM 1429 N N . VAL A 1 187 ? 28.944 59.255 -10.981 1.00 32.42 187 VAL A N 1
ATOM 1430 C CA . VAL A 1 187 ? 29.604 60.556 -10.915 1.00 32.73 187 VAL A CA 1
ATOM 1431 C C . VAL A 1 187 ? 30.773 60.522 -9.924 1.00 32.87 187 VAL A C 1
ATOM 1432 O O . VAL A 1 187 ? 31.882 60.925 -10.264 1.00 32.87 187 VAL A O 1
ATOM 1436 N N . MET A 1 188 ? 30.513 60.033 -8.712 1.00 33.19 188 MET A N 1
ATOM 1437 C CA . MET A 1 188 ? 31.529 59.901 -7.670 1.00 33.28 188 MET A CA 1
ATOM 1438 C C . MET A 1 188 ? 32.806 59.292 -8.209 1.00 32.71 188 MET A C 1
ATOM 1439 O O . MET A 1 188 ? 33.831 59.948 -8.247 1.00 33.16 188 MET A O 1
ATOM 1444 N N . PHE A 1 189 ? 32.729 58.036 -8.635 1.00 32.31 189 PHE A N 1
ATOM 1445 C CA . PHE A 1 189 ? 33.905 57.272 -9.044 1.00 31.97 189 PHE A CA 1
ATOM 1446 C C . PHE A 1 189 ? 34.224 57.406 -10.531 1.00 32.02 189 PHE A C 1
ATOM 1447 O O . PHE A 1 189 ? 35.030 56.639 -11.067 1.00 31.90 189 PHE A O 1
ATOM 1455 N N . ASN A 1 190 ? 33.600 58.398 -11.171 1.00 31.94 190 ASN A N 1
ATOM 1456 C CA . ASN A 1 190 ? 33.691 58.654 -12.612 1.00 31.95 190 ASN A CA 1
ATOM 1457 C C . ASN A 1 190 ? 33.838 57.416 -13.496 1.00 31.72 190 ASN A C 1
ATOM 1458 O O . ASN A 1 190 ? 34.848 57.222 -14.179 1.00 31.83 190 ASN A O 1
ATOM 1463 N N . THR A 1 191 ? 32.796 56.593 -13.474 1.00 31.35 191 THR A N 1
ATOM 1464 C CA . THR A 1 191 ? 32.780 55.310 -14.155 1.00 31.15 191 THR A CA 1
ATOM 1465 C C . THR A 1 191 ? 31.340 54.932 -14.469 1.00 31.18 191 THR A C 1
ATOM 1466 O O . THR A 1 191 ? 30.413 55.534 -13.936 1.00 31.15 191 THR A O 1
ATOM 1470 N N . THR A 1 192 ? 31.160 53.940 -15.334 1.00 31.19 192 THR A N 1
ATOM 1471 C CA . THR A 1 192 ? 29.835 53.442 -15.681 1.00 31.28 192 THR A CA 1
ATOM 1472 C C . THR A 1 192 ? 29.498 52.211 -14.832 1.00 31.25 192 THR A C 1
ATOM 1473 O O . THR A 1 192 ? 30.219 51.212 -14.867 1.00 31.55 192 THR A O 1
ATOM 1477 N N . VAL A 1 193 ? 28.407 52.291 -14.074 1.00 31.10 193 VAL A N 1
ATOM 1478 C CA . VAL A 1 193 ? 27.933 51.174 -13.238 1.00 31.20 193 VAL A CA 1
ATOM 1479 C C . VAL A 1 193 ? 26.777 50.440 -13.914 1.00 31.13 193 VAL A C 1
ATOM 1480 O O . VAL A 1 193 ? 25.665 50.961 -13.955 1.00 31.44 193 VAL A O 1
ATOM 1484 N N . ASN A 1 194 ? 27.034 49.232 -14.415 1.00 30.83 194 ASN A N 1
ATOM 1485 C CA . ASN A 1 194 ? 26.064 48.508 -15.254 1.00 30.76 194 ASN A CA 1
ATOM 1486 C C . ASN A 1 194 ? 25.633 47.131 -14.728 1.00 30.31 194 ASN A C 1
ATOM 1487 O O . ASN A 1 194 ? 24.913 46.396 -15.417 1.00 30.15 194 ASN A O 1
ATOM 1492 N N . SER A 1 195 ? 26.074 46.769 -13.528 1.00 29.65 195 SER A N 1
ATOM 1493 C CA . SER A 1 195 ? 25.735 45.456 -12.981 1.00 29.40 195 SER A CA 1
ATOM 1494 C C . SER A 1 195 ? 25.685 45.453 -11.462 1.00 29.35 195 SER A C 1
ATOM 1495 O O . SER A 1 195 ? 26.112 46.414 -10.823 1.00 29.21 195 SER A O 1
ATOM 1498 N N . ASP A 1 196 ? 25.153 44.372 -10.893 1.00 29.12 196 ASP A N 1
ATOM 1499 C CA . ASP A 1 196 ? 25.085 44.225 -9.449 1.00 29.28 196 ASP A CA 1
ATOM 1500 C C . ASP A 1 196 ? 26.494 44.156 -8.849 1.00 28.80 196 ASP A C 1
ATOM 1501 O O . ASP A 1 196 ? 26.752 44.762 -7.817 1.00 28.66 196 ASP A O 1
ATOM 1506 N N . ALA A 1 197 ? 27.392 43.430 -9.516 1.00 28.57 197 ALA A N 1
ATOM 1507 C CA . ALA A 1 197 ? 28.823 43.377 -9.161 1.00 28.80 197 ALA A CA 1
ATOM 1508 C C . ALA A 1 197 ? 29.501 44.762 -9.155 1.00 28.71 197 ALA A C 1
ATOM 1509 O O . ALA A 1 197 ? 30.334 45.045 -8.297 1.00 29.04 197 ALA A O 1
ATOM 1511 N N . ASP A 1 198 ? 29.157 45.611 -10.123 1.00 28.57 198 ASP A N 1
ATOM 1512 C CA . ASP A 1 198 ? 29.687 46.969 -10.175 1.00 28.27 198 ASP A CA 1
ATOM 1513 C C . ASP A 1 198 ? 29.189 47.789 -8.998 1.00 27.93 198 ASP A C 1
ATOM 1514 O O . ASP A 1 198 ? 29.938 48.579 -8.433 1.00 28.61 198 ASP A O 1
ATOM 1519 N N . VAL A 1 199 ? 27.928 47.599 -8.627 1.00 27.28 199 VAL A N 1
ATOM 1520 C CA . VAL A 1 199 ? 27.348 48.296 -7.480 1.00 26.97 199 VAL A CA 1
ATOM 1521 C C . VAL A 1 199 ? 28.023 47.877 -6.166 1.00 27.16 199 VAL A C 1
ATOM 1522 O O . VAL A 1 199 ? 28.357 48.734 -5.354 1.00 27.35 199 VAL A O 1
ATOM 1526 N N . ILE A 1 200 ? 28.240 46.571 -5.973 1.00 27.24 200 ILE A N 1
ATOM 1527 C CA . ILE A 1 200 ? 28.953 46.066 -4.793 1.00 27.30 200 ILE A CA 1
ATOM 1528 C C . ILE A 1 200 ? 30.345 46.686 -4.703 1.00 27.23 200 ILE A C 1
ATOM 1529 O O . ILE A 1 200 ? 30.763 47.105 -3.640 1.00 27.18 200 ILE A O 1
ATOM 1534 N N . LYS A 1 201 ? 31.059 46.727 -5.827 1.00 27.66 201 LYS A N 1
ATOM 1535 C CA . LYS A 1 201 ? 32.436 47.214 -5.849 1.00 27.45 201 LYS A CA 1
ATOM 1536 C C . LYS A 1 201 ? 32.537 48.656 -5.329 1.00 27.56 201 LYS A C 1
ATOM 1537 O O . LYS A 1 201 ? 33.129 48.900 -4.276 1.00 27.68 201 LYS A O 1
ATOM 1543 N N . TYR A 1 202 ? 31.928 49.592 -6.057 1.00 27.46 202 TYR A N 1
ATOM 1544 C CA . TYR A 1 202 ? 32.016 51.022 -5.749 1.00 27.17 202 TYR A CA 1
ATOM 1545 C C . TYR A 1 202 ? 31.308 51.408 -4.452 1.00 27.52 202 TYR A C 1
ATOM 1546 O O . TYR A 1 202 ? 31.672 52.396 -3.813 1.00 27.74 202 TYR A O 1
ATOM 1555 N N . GLY A 1 203 ? 30.318 50.613 -4.063 1.00 27.67 203 GLY A N 1
ATOM 1556 C CA . GLY A 1 203 ? 29.639 50.781 -2.787 1.00 28.07 203 GLY A CA 1
ATOM 1557 C C . GLY A 1 203 ? 30.506 50.407 -1.600 1.00 28.56 203 GLY A C 1
ATOM 1558 O O . GLY A 1 203 ? 30.466 51.076 -0.564 1.00 28.96 203 GLY A O 1
ATOM 1559 N N . ARG A 1 204 ? 31.287 49.337 -1.741 1.00 28.76 204 ARG A N 1
ATOM 1560 C CA . ARG A 1 204 ? 32.213 48.915 -0.691 1.00 28.97 204 ARG A CA 1
ATOM 1561 C C . ARG A 1 204 ? 33.441 49.822 -0.598 1.00 29.04 204 ARG A C 1
ATOM 1562 O O . ARG A 1 204 ? 34.087 49.899 0.451 1.00 29.29 204 ARG A O 1
ATOM 1570 N N . LEU A 1 205 ? 33.766 50.510 -1.691 1.00 29.26 205 LEU A N 1
ATOM 1571 C CA . LEU A 1 205 ? 34.829 51.514 -1.657 1.00 29.14 205 LEU A CA 1
ATOM 1572 C C . LEU A 1 205 ? 34.385 52.696 -0.791 1.00 29.05 205 LEU A C 1
ATOM 1573 O O . LEU A 1 205 ? 35.190 53.325 -0.121 1.00 29.03 205 LEU A O 1
ATOM 1578 N N . LEU A 1 206 ? 33.086 52.965 -0.796 1.00 29.17 206 LEU A N 1
ATOM 1579 C CA . LEU A 1 206 ? 32.495 53.971 0.079 1.00 29.65 206 LEU A CA 1
ATOM 1580 C C . LEU A 1 206 ? 32.541 53.554 1.547 1.00 29.89 206 LEU A C 1
ATOM 1581 O O . LEU A 1 206 ? 32.778 54.379 2.421 1.00 30.37 206 LEU A O 1
ATOM 1586 N N . VAL A 1 207 ? 32.314 52.269 1.796 1.00 30.52 207 VAL A N 1
ATOM 1587 C CA . VAL A 1 207 ? 32.492 51.651 3.109 1.00 31.06 207 VAL A CA 1
ATOM 1588 C C . VAL A 1 207 ? 33.962 51.728 3.579 1.00 31.65 207 VAL A C 1
ATOM 1589 O O . VAL A 1 207 ? 34.228 51.846 4.784 1.00 32.07 207 VAL A O 1
ATOM 1593 N N . ASP A 1 208 ? 34.907 51.671 2.640 1.00 31.78 208 ASP A N 1
ATOM 1594 C CA . ASP A 1 208 ? 36.324 51.850 2.968 1.00 32.41 208 ASP A CA 1
ATOM 1595 C C . ASP A 1 208 ? 36.638 53.287 3.385 1.00 32.47 208 ASP A C 1
ATOM 1596 O O . ASP A 1 208 ? 37.463 53.517 4.270 1.00 32.19 208 ASP A O 1
ATOM 1601 N N . LYS A 1 209 ? 35.969 54.244 2.743 1.00 32.80 209 LYS A N 1
ATOM 1602 C CA . LYS A 1 209 ? 36.155 55.667 3.040 1.00 33.03 209 LYS A CA 1
ATOM 1603 C C . LYS A 1 209 ? 35.515 56.089 4.367 1.00 33.06 209 LYS A C 1
ATOM 1604 O O . LYS A 1 209 ? 35.765 57.198 4.843 1.00 33.21 209 LYS A O 1
ATOM 1610 N N . GLY A 1 210 ? 34.701 55.211 4.959 1.00 33.00 210 GLY A N 1
ATOM 1611 C CA . GLY A 1 210 ? 34.106 55.480 6.262 1.00 32.78 210 GLY A CA 1
ATOM 1612 C C . GLY A 1 210 ? 32.680 55.031 6.533 1.00 32.76 210 GLY A C 1
ATOM 1613 O O . GLY A 1 210 ? 32.330 54.814 7.688 1.00 32.82 210 GLY A O 1
ATOM 1614 N N . ALA A 1 211 ? 31.852 54.894 5.495 1.00 32.62 211 ALA A N 1
ATOM 1615 C CA . ALA A 1 211 ? 30.464 54.429 5.666 1.00 32.75 211 ALA A CA 1
ATOM 1616 C C . ALA A 1 211 ? 30.421 53.064 6.344 1.00 33.03 211 ALA A C 1
ATOM 1617 O O . ALA A 1 211 ? 31.130 52.153 5.938 1.00 33.35 211 ALA A O 1
ATOM 1619 N N . GLN A 1 212 ? 29.606 52.930 7.388 1.00 33.28 212 GLN A N 1
ATOM 1620 C CA . GLN A 1 212 ? 29.422 51.642 8.052 1.00 33.45 212 GLN A CA 1
ATOM 1621 C C . GLN A 1 212 ? 28.704 50.665 7.124 1.00 32.88 212 GLN A C 1
ATOM 1622 O O . GLN A 1 212 ? 28.957 49.458 7.149 1.00 32.60 212 GLN A O 1
ATOM 1628 N N . SER A 1 213 ? 27.815 51.211 6.297 1.00 32.53 213 SER A N 1
ATOM 1629 C CA . SER A 1 213 ? 27.142 50.467 5.244 1.00 31.72 213 SER A CA 1
ATOM 1630 C C . SER A 1 213 ? 26.565 51.454 4.231 1.00 31.74 213 SER A C 1
ATOM 1631 O O . SER A 1 213 ? 26.573 52.663 4.467 1.00 32.02 213 SER A O 1
ATOM 1634 N N . VAL A 1 214 ? 26.082 50.939 3.103 1.00 31.07 214 VAL A N 1
ATOM 1635 C CA . VAL A 1 214 ? 25.590 51.777 2.013 1.00 30.91 214 VAL A CA 1
ATOM 1636 C C . VAL A 1 214 ? 24.405 51.086 1.363 1.00 30.69 214 VAL A C 1
ATOM 1637 O O . VAL A 1 214 ? 24.487 49.906 1.033 1.00 30.61 214 VAL A O 1
ATOM 1641 N N . ILE A 1 215 ? 23.308 51.819 1.199 1.00 30.55 215 ILE A N 1
ATOM 1642 C CA . ILE A 1 215 ? 22.194 51.363 0.368 1.00 30.81 215 ILE A CA 1
ATOM 1643 C C . ILE A 1 215 ? 22.242 52.117 -0.945 1.00 30.88 215 ILE A C 1
ATOM 1644 O O . ILE A 1 215 ? 22.297 53.344 -0.962 1.00 30.57 215 ILE A O 1
ATOM 1649 N N . VAL A 1 216 ? 22.249 51.378 -2.045 1.00 31.48 216 VAL A N 1
ATOM 1650 C CA . VAL A 1 216 ? 22.281 51.996 -3.356 1.00 31.91 216 VAL A CA 1
ATOM 1651 C C . VAL A 1 216 ? 20.937 51.758 -4.031 1.00 32.92 216 VAL A C 1
ATOM 1652 O O . VAL A 1 216 ? 20.535 50.610 -4.275 1.00 32.92 216 VAL A O 1
ATOM 1656 N N . SER A 1 217 ? 20.242 52.855 -4.309 1.00 33.49 217 SER A N 1
ATOM 1657 C CA . SER A 1 217 ? 18.932 52.802 -4.914 1.00 34.34 217 SER A CA 1
ATOM 1658 C C . SER A 1 217 ? 19.054 52.555 -6.411 1.00 34.54 217 SER A C 1
ATOM 1659 O O . SER A 1 217 ? 19.832 53.214 -7.106 1.00 34.84 217 SER A O 1
ATOM 1662 N N . LEU A 1 218 ? 18.289 51.588 -6.899 1.00 34.85 218 LEU A N 1
ATOM 1663 C CA . LEU A 1 218 ? 18.282 51.244 -8.313 1.00 35.24 218 LEU A CA 1
ATOM 1664 C C . LEU A 1 218 ? 16.919 51.529 -8.937 1.00 35.74 218 LEU A C 1
ATOM 1665 O O . LEU A 1 218 ? 16.623 51.080 -10.046 1.00 35.79 218 LEU A O 1
ATOM 1670 N N . GLY A 1 219 ? 16.098 52.290 -8.215 1.00 36.41 219 GLY A N 1
ATOM 1671 C CA . GLY A 1 219 ? 14.764 52.668 -8.674 1.00 36.73 219 GLY A CA 1
ATOM 1672 C C . GLY A 1 219 ? 13.849 51.463 -8.705 1.00 37.13 219 GLY A C 1
ATOM 1673 O O . GLY A 1 219 ? 13.812 50.680 -7.750 1.00 37.20 219 GLY A O 1
ATOM 1674 N N . GLY A 1 220 ? 13.133 51.299 -9.814 1.00 37.19 220 GLY A N 1
ATOM 1675 C CA . GLY A 1 220 ? 12.224 50.169 -9.978 1.00 37.58 220 GLY A CA 1
ATOM 1676 C C . GLY A 1 220 ? 12.926 48.829 -10.157 1.00 37.72 220 GLY A C 1
ATOM 1677 O O . GLY A 1 220 ? 12.271 47.814 -10.417 1.00 37.95 220 GLY A O 1
ATOM 1678 N N . ASP A 1 221 ? 14.256 48.829 -10.038 1.00 37.53 221 ASP A N 1
ATOM 1679 C CA . ASP A 1 221 ? 15.058 47.610 -10.171 1.00 37.30 221 ASP A CA 1
ATOM 1680 C C . ASP A 1 221 ? 15.533 47.137 -8.810 1.00 36.73 221 ASP A C 1
ATOM 1681 O O . ASP A 1 221 ? 16.388 46.251 -8.712 1.00 36.83 221 ASP A O 1
ATOM 1686 N N . GLY A 1 222 ? 14.972 47.740 -7.765 1.00 35.89 222 GLY A N 1
ATOM 1687 C CA . GLY A 1 222 ? 15.300 47.381 -6.397 1.00 34.94 222 GLY A CA 1
ATOM 1688 C C . GLY A 1 222 ? 16.418 48.204 -5.795 1.00 34.31 222 GLY A C 1
ATOM 1689 O O . GLY A 1 222 ? 16.526 49.403 -6.044 1.00 34.25 222 GLY A O 1
ATOM 1690 N N . ALA A 1 223 ? 17.245 47.552 -4.986 1.00 33.65 223 ALA A N 1
ATOM 1691 C CA . ALA A 1 223 ? 18.327 48.227 -4.276 1.00 33.02 223 ALA A CA 1
ATOM 1692 C C . ALA A 1 223 ? 19.399 47.238 -3.858 1.00 32.43 223 ALA A C 1
ATOM 1693 O O . ALA A 1 223 ? 19.162 46.034 -3.808 1.00 32.40 223 ALA A O 1
ATOM 1695 N N . ILE A 1 224 ? 20.581 47.754 -3.558 1.00 32.03 224 ILE A N 1
ATOM 1696 C CA . ILE A 1 224 ? 21.651 46.924 -3.033 1.00 31.80 224 ILE A CA 1
ATOM 1697 C C . ILE A 1 224 ? 22.180 47.496 -1.730 1.00 32.15 224 ILE A C 1
ATOM 1698 O O . ILE A 1 224 ? 22.514 48.681 -1.640 1.00 32.39 224 ILE A O 1
ATOM 1703 N N . TYR A 1 225 ? 22.233 46.640 -0.719 1.00 32.31 225 TYR A N 1
ATOM 1704 C CA . TYR A 1 225 ? 22.846 46.987 0.546 1.00 32.23 225 TYR A CA 1
ATOM 1705 C C . TYR A 1 225 ? 24.285 46.489 0.498 1.00 32.18 225 TYR A C 1
ATOM 1706 O O . TYR A 1 225 ? 24.527 45.354 0.083 1.00 31.93 225 TYR A O 1
ATOM 1715 N N . ILE A 1 226 ? 25.230 47.337 0.904 1.00 32.10 226 ILE A N 1
ATOM 1716 C CA . ILE A 1 226 ? 26.642 46.941 0.962 1.00 32.63 226 ILE A CA 1
ATOM 1717 C C . ILE A 1 226 ? 27.257 47.184 2.349 1.00 33.31 226 ILE A C 1
ATOM 1718 O O . ILE A 1 226 ? 27.168 48.288 2.893 1.00 33.14 226 ILE A O 1
ATOM 1723 N N . ASP A 1 227 ? 27.899 46.136 2.869 1.00 34.21 227 ASP A N 1
ATOM 1724 C CA . ASP A 1 227 ? 28.562 46.084 4.176 1.00 34.96 227 ASP A CA 1
ATOM 1725 C C . ASP A 1 227 ? 30.041 45.843 3.951 1.00 35.24 227 ASP A C 1
ATOM 1726 O O . ASP A 1 227 ? 30.461 45.604 2.816 1.00 35.40 227 ASP A O 1
ATOM 1731 N N . LYS A 1 228 ? 30.826 45.833 5.030 1.00 35.63 228 LYS A N 1
ATOM 1732 C CA . LYS A 1 228 ? 32.214 45.343 4.970 1.00 36.24 228 LYS A CA 1
ATOM 1733 C C . LYS A 1 228 ? 32.225 43.819 4.803 1.00 35.91 228 LYS A C 1
ATOM 1734 O O . LYS A 1 228 ? 33.154 43.252 4.223 1.00 36.09 228 LYS A O 1
ATOM 1740 N N . GLU A 1 229 ? 31.176 43.166 5.297 1.00 35.50 229 GLU A N 1
ATOM 1741 C CA . GLU A 1 229 ? 31.137 41.708 5.353 1.00 35.43 229 GLU A CA 1
ATOM 1742 C C . GLU A 1 229 ? 30.129 41.038 4.399 1.00 34.44 229 GLU A C 1
ATOM 1743 O O . GLU A 1 229 ? 30.237 39.840 4.141 1.00 34.83 229 GLU A O 1
ATOM 1749 N N . ILE A 1 230 ? 29.178 41.805 3.866 1.00 33.31 230 ILE A N 1
ATOM 1750 C CA . ILE A 1 230 ? 28.128 41.267 2.995 1.00 32.02 230 ILE A CA 1
ATOM 1751 C C . ILE A 1 230 ? 27.564 42.321 2.021 1.00 31.40 230 ILE A C 1
ATOM 1752 O O . ILE A 1 230 ? 27.620 43.513 2.285 1.00 30.68 230 ILE A O 1
ATOM 1757 N N . SER A 1 231 ? 27.034 41.869 0.888 1.00 30.77 231 SER A N 1
ATOM 1758 C CA . SER A 1 231 ? 26.162 42.710 0.073 1.00 30.56 231 SER A CA 1
ATOM 1759 C C . SER A 1 231 ? 24.854 41.992 -0.234 1.00 30.11 231 SER A C 1
ATOM 1760 O O . SER A 1 231 ? 24.837 40.788 -0.437 1.00 30.72 231 SER A O 1
ATOM 1763 N N . ILE A 1 232 ? 23.754 42.729 -0.250 1.00 29.67 232 ILE A N 1
ATOM 1764 C CA . ILE A 1 232 ? 22.436 42.118 -0.412 1.00 29.65 232 ILE A CA 1
ATOM 1765 C C . ILE A 1 232 ? 21.679 42.740 -1.582 1.00 29.83 232 ILE A C 1
ATOM 1766 O O . ILE A 1 232 ? 21.746 43.960 -1.823 1.00 29.71 232 ILE A O 1
ATOM 1771 N N . LYS A 1 233 ? 20.971 41.891 -2.317 1.00 29.98 233 LYS A N 1
ATOM 1772 C CA . LYS A 1 233 ? 20.143 42.363 -3.417 1.00 30.03 233 LYS A CA 1
ATOM 1773 C C . LYS A 1 233 ? 18.672 42.267 -3.060 1.00 30.40 233 LYS A C 1
ATOM 1774 O O . LYS A 1 233 ? 18.166 41.189 -2.727 1.00 30.71 233 LYS A O 1
ATOM 1780 N N . ALA A 1 234 ? 17.996 43.409 -3.112 1.00 30.88 234 ALA A N 1
ATOM 1781 C CA . ALA A 1 234 ? 16.545 43.450 -2.978 1.00 31.65 234 ALA A CA 1
ATOM 1782 C C . ALA A 1 234 ? 15.916 43.675 -4.348 1.00 32.52 234 ALA A C 1
ATOM 1783 O O . ALA A 1 234 ? 16.400 44.489 -5.149 1.00 32.81 234 ALA A O 1
ATOM 1785 N N . VAL A 1 235 ? 14.851 42.934 -4.624 1.00 33.19 235 VAL A N 1
ATOM 1786 C CA . VAL A 1 235 ? 14.114 43.092 -5.863 1.00 34.12 235 VAL A CA 1
ATOM 1787 C C . VAL A 1 235 ? 12.634 43.292 -5.511 1.00 35.12 235 VAL A C 1
ATOM 1788 O O . VAL A 1 235 ? 12.006 42.426 -4.897 1.00 35.36 235 VAL A O 1
ATOM 1792 N N . ASN A 1 236 ? 12.085 44.444 -5.884 1.00 35.99 236 ASN A N 1
ATOM 1793 C CA . ASN A 1 236 ? 10.691 44.744 -5.574 1.00 36.85 236 ASN A CA 1
ATOM 1794 C C . ASN A 1 236 ? 9.726 44.305 -6.676 1.00 37.69 236 ASN A C 1
ATOM 1795 O O . ASN A 1 236 ? 10.128 44.192 -7.841 1.00 37.69 236 ASN A O 1
ATOM 1800 N N . PRO A 1 237 ? 8.448 44.053 -6.316 1.00 38.35 237 PRO A N 1
ATOM 1801 C CA . PRO A 1 237 ? 7.463 43.700 -7.340 1.00 38.97 237 PRO A CA 1
ATOM 1802 C C . PRO A 1 237 ? 7.291 44.824 -8.357 1.00 39.54 237 PRO A C 1
ATOM 1803 O O . PRO A 1 237 ? 7.423 46.001 -8.016 1.00 39.72 237 PRO A O 1
ATOM 1807 N N . GLN A 1 238 ? 7.038 44.463 -9.606 1.00 40.35 238 GLN A N 1
ATOM 1808 C CA . GLN A 1 238 ? 6.730 45.461 -10.613 1.00 41.14 238 GLN A CA 1
ATOM 1809 C C . GLN A 1 238 ? 5.299 45.967 -10.409 1.00 41.32 238 GLN A C 1
ATOM 1810 O O . GLN A 1 238 ? 4.484 45.312 -9.750 1.00 41.32 238 GLN A O 1
ATOM 1816 N N . GLY A 1 239 ? 5.012 47.144 -10.955 1.00 41.37 239 GLY A N 1
ATOM 1817 C CA . GLY A 1 239 ? 3.680 47.722 -10.872 1.00 41.37 239 GLY A CA 1
ATOM 1818 C C . GLY A 1 239 ? 3.682 49.132 -11.405 1.00 41.37 239 GLY A C 1
ATOM 1819 O O . GLY A 1 239 ? 4.746 49.698 -11.673 1.00 41.36 239 GLY A O 1
ATOM 1820 N N . LYS A 1 240 ? 2.486 49.697 -11.567 1.00 41.40 240 LYS A N 1
ATOM 1821 C CA . LYS A 1 240 ? 2.351 51.090 -11.983 1.00 41.24 240 LYS A CA 1
ATOM 1822 C C . LYS A 1 240 ? 2.879 52.020 -10.897 1.00 40.92 240 LYS A C 1
ATOM 1823 O O . LYS A 1 240 ? 2.304 52.127 -9.808 1.00 41.07 240 LYS A O 1
ATOM 1829 N N . VAL A 1 241 ? 4.002 52.660 -11.206 1.00 40.49 241 VAL A N 1
ATOM 1830 C CA . VAL A 1 241 ? 4.521 53.766 -10.416 1.00 39.87 241 VAL A CA 1
ATOM 1831 C C . VAL A 1 241 ? 3.472 54.882 -10.427 1.00 39.54 241 VAL A C 1
ATOM 1832 O O . VAL A 1 241 ? 3.113 55.397 -11.492 1.00 39.73 241 VAL A O 1
ATOM 1836 N N . VAL A 1 242 ? 2.950 55.219 -9.253 1.00 38.88 242 VAL A N 1
ATOM 1837 C CA . VAL A 1 242 ? 1.964 56.287 -9.139 1.00 38.43 242 VAL A CA 1
ATOM 1838 C C . VAL A 1 242 ? 2.670 57.603 -8.835 1.00 38.28 242 VAL A C 1
ATOM 1839 O O . VAL A 1 242 ? 2.548 58.566 -9.593 1.00 38.26 242 VAL A O 1
ATOM 1843 N N . ASN A 1 243 ? 3.422 57.627 -7.733 1.00 38.07 243 ASN A N 1
ATOM 1844 C CA . ASN A 1 243 ? 4.113 58.824 -7.270 1.00 37.63 243 ASN A CA 1
ATOM 1845 C C . ASN A 1 243 ? 5.305 58.453 -6.399 1.00 37.51 243 ASN A C 1
ATOM 1846 O O . ASN A 1 243 ? 5.134 57.971 -5.280 1.00 37.18 243 ASN A O 1
ATOM 1851 N N . THR A 1 244 ? 6.508 58.690 -6.917 1.00 37.48 244 THR A N 1
ATOM 1852 C CA . THR A 1 244 ? 7.740 58.306 -6.224 1.00 37.36 244 THR A CA 1
ATOM 1853 C C . THR A 1 244 ? 8.223 59.355 -5.242 1.00 37.04 244 THR A C 1
ATOM 1854 O O . THR A 1 244 ? 9.213 59.136 -4.538 1.00 37.03 244 THR A O 1
ATOM 1858 N N . VAL A 1 245 ? 7.541 60.495 -5.191 1.00 36.81 245 VAL A N 1
ATOM 1859 C CA . VAL A 1 245 ? 7.874 61.497 -4.184 1.00 36.70 245 VAL A CA 1
ATOM 1860 C C . VAL A 1 245 ? 7.743 60.848 -2.802 1.00 36.38 245 VAL A C 1
ATOM 1861 O O . VAL A 1 245 ? 6.707 60.264 -2.475 1.00 36.09 245 VAL A O 1
ATOM 1865 N N . GLY A 1 246 ? 8.821 60.915 -2.024 1.00 35.94 246 GLY A N 1
ATOM 1866 C CA . GLY A 1 246 ? 8.852 60.317 -0.695 1.00 35.70 246 GLY A CA 1
ATOM 1867 C C . GLY A 1 246 ? 9.375 58.891 -0.582 1.00 35.47 246 GLY A C 1
ATOM 1868 O O . GLY A 1 246 ? 9.599 58.405 0.539 1.00 35.54 246 GLY A O 1
ATOM 1869 N N . SER A 1 247 ? 9.579 58.219 -1.718 1.00 35.08 247 SER A N 1
ATOM 1870 C CA . SER A 1 247 ? 9.993 56.802 -1.719 1.00 34.73 247 SER A CA 1
ATOM 1871 C C . SER A 1 247 ? 11.416 56.574 -1.219 1.00 34.33 247 SER A C 1
ATOM 1872 O O . SER A 1 247 ? 11.692 55.578 -0.534 1.00 34.14 247 SER A O 1
ATOM 1875 N N . GLY A 1 248 ? 12.314 57.501 -1.541 1.00 33.69 248 GLY A N 1
ATOM 1876 C CA . GLY A 1 248 ? 13.665 57.472 -0.987 1.00 32.88 248 GLY A CA 1
ATOM 1877 C C . GLY A 1 248 ? 13.637 57.628 0.525 1.00 32.42 248 GLY A C 1
ATOM 1878 O O . GLY A 1 248 ? 14.354 56.931 1.246 1.00 32.27 248 GLY A O 1
ATOM 1879 N N . ASP A 1 249 ? 12.798 58.555 0.987 1.00 32.04 249 ASP A N 1
ATOM 1880 C CA . ASP A 1 249 ? 12.541 58.790 2.407 1.00 31.62 249 ASP A CA 1
ATOM 1881 C C . ASP A 1 249 ? 11.971 57.567 3.098 1.00 31.15 249 ASP A C 1
ATOM 1882 O O . ASP A 1 249 ? 12.357 57.244 4.213 1.00 31.53 249 ASP A O 1
ATOM 1887 N N . SER A 1 250 ? 11.032 56.910 2.429 1.00 31.12 250 SER A N 1
ATOM 1888 C CA . SER A 1 250 ? 10.361 55.725 2.945 1.00 30.75 250 SER A CA 1
ATOM 1889 C C . SER A 1 250 ? 11.306 54.539 3.051 1.00 30.51 250 SER A C 1
ATOM 1890 O O . SER A 1 250 ? 11.215 53.757 3.993 1.00 31.03 250 SER A O 1
ATOM 1893 N N . THR A 1 251 ? 12.212 54.423 2.083 1.00 30.16 251 THR A N 1
ATOM 1894 C CA . THR A 1 251 ? 13.285 53.434 2.106 1.00 29.63 251 THR A CA 1
ATOM 1895 C C . THR A 1 251 ? 14.172 53.662 3.337 1.00 29.65 251 THR A C 1
ATOM 1896 O O . THR A 1 251 ? 14.453 52.719 4.089 1.00 29.65 251 THR A O 1
ATOM 1900 N N . VAL A 1 252 ? 14.602 54.909 3.542 1.00 29.03 252 VAL A N 1
ATOM 1901 C CA . VAL A 1 252 ? 15.421 55.241 4.701 1.00 28.81 252 VAL A CA 1
ATOM 1902 C C . VAL A 1 252 ? 14.677 54.900 6.002 1.00 28.74 252 VAL A C 1
ATOM 1903 O O . VAL A 1 252 ? 15.234 54.245 6.864 1.00 28.53 252 VAL A O 1
ATOM 1907 N N . ALA A 1 253 ? 13.414 55.322 6.112 1.00 28.65 253 ALA A N 1
ATOM 1908 C CA . ALA A 1 253 ? 12.579 55.020 7.291 1.00 28.65 253 ALA A CA 1
ATOM 1909 C C . ALA A 1 253 ? 12.385 53.513 7.525 1.00 28.45 253 ALA A C 1
ATOM 1910 O O . ALA A 1 253 ? 12.404 53.059 8.653 1.00 28.47 253 ALA A O 1
ATOM 1912 N N . GLY A 1 254 ? 12.184 52.752 6.457 1.00 28.81 254 GLY A N 1
ATOM 1913 C CA . GLY A 1 254 ? 12.060 51.295 6.559 1.00 29.24 254 GLY A CA 1
ATOM 1914 C C . GLY A 1 254 ? 13.289 50.647 7.167 1.00 29.36 254 GLY A C 1
ATOM 1915 O O . GLY A 1 254 ? 13.181 49.771 8.036 1.00 29.46 254 GLY A O 1
ATOM 1916 N N . MET A 1 255 ? 14.462 51.095 6.721 1.00 29.56 255 MET A N 1
ATOM 1917 C CA . MET A 1 255 ? 15.733 50.528 7.170 1.00 29.58 255 MET A CA 1
ATOM 1918 C C . MET A 1 255 ? 15.996 50.857 8.631 1.00 29.55 255 MET A C 1
ATOM 1919 O O . MET A 1 255 ? 16.358 49.975 9.415 1.00 29.23 255 MET A O 1
ATOM 1924 N N . VAL A 1 256 ? 15.809 52.128 8.992 1.00 29.59 256 VAL A N 1
ATOM 1925 C CA . VAL A 1 256 ? 15.981 52.556 10.374 1.00 29.68 256 VAL A CA 1
ATOM 1926 C C . VAL A 1 256 ? 15.005 51.826 11.299 1.00 29.80 256 VAL A C 1
ATOM 1927 O O . VAL A 1 256 ? 15.426 51.296 12.324 1.00 29.70 256 VAL A O 1
ATOM 1931 N N . ALA A 1 257 ? 13.723 51.762 10.918 1.00 30.03 257 ALA A N 1
ATOM 1932 C CA . ALA A 1 257 ? 12.711 51.094 11.748 1.00 30.47 257 ALA A CA 1
ATOM 1933 C C . ALA A 1 257 ? 13.068 49.631 12.001 1.00 30.87 257 ALA A C 1
ATOM 1934 O O . ALA A 1 257 ? 12.908 49.145 13.123 1.00 30.76 257 ALA A O 1
ATOM 1936 N N . GLY A 1 258 ? 13.548 48.952 10.955 1.00 31.22 258 GLY A N 1
ATOM 1937 C CA . GLY A 1 258 ? 14.007 47.561 11.042 1.00 31.87 258 GLY A CA 1
ATOM 1938 C C . GLY A 1 258 ? 15.103 47.371 12.081 1.00 32.16 258 GLY A C 1
ATOM 1939 O O . GLY A 1 258 ? 14.954 46.557 12.990 1.00 32.12 258 GLY A O 1
ATOM 1940 N N . ILE A 1 259 ? 16.187 48.142 11.954 1.00 32.69 259 ILE A N 1
ATOM 1941 C CA . ILE A 1 259 ? 17.319 48.105 12.893 1.00 33.01 259 ILE A CA 1
ATOM 1942 C C . ILE A 1 259 ? 16.849 48.455 14.311 1.00 33.08 259 ILE A C 1
ATOM 1943 O O . ILE A 1 259 ? 17.172 47.772 15.277 1.00 33.31 259 ILE A O 1
ATOM 1948 N N . ALA A 1 260 ? 16.092 49.540 14.419 1.00 33.00 260 ALA A N 1
ATOM 1949 C CA . ALA A 1 260 ? 15.557 49.998 15.682 1.00 32.60 260 ALA A CA 1
ATOM 1950 C C . ALA A 1 260 ? 14.689 48.933 16.363 1.00 32.82 260 ALA A C 1
ATOM 1951 O O . ALA A 1 260 ? 14.738 48.781 17.580 1.00 32.85 260 ALA A O 1
ATOM 1953 N N . SER A 1 261 ? 13.918 48.182 15.582 1.00 32.72 261 SER A N 1
ATOM 1954 C CA . SER A 1 261 ? 12.980 47.223 16.153 1.00 33.03 261 SER A CA 1
ATOM 1955 C C . SER A 1 261 ? 13.489 45.765 16.148 1.00 32.49 261 SER A C 1
ATOM 1956 O O . SER A 1 261 ? 12.708 44.824 16.261 1.00 32.74 261 SER A O 1
ATOM 1959 N N . GLY A 1 262 ? 14.799 45.589 16.028 1.00 32.16 262 GLY A N 1
ATOM 1960 C CA . GLY A 1 262 ? 15.426 44.286 16.235 1.00 31.97 262 GLY A CA 1
ATOM 1961 C C . GLY A 1 262 ? 15.519 43.346 15.042 1.00 31.80 262 GLY A C 1
ATOM 1962 O O . GLY A 1 262 ? 15.893 42.191 15.207 1.00 31.87 262 GLY A O 1
ATOM 1963 N N . LEU A 1 263 ? 15.194 43.826 13.844 1.00 31.66 263 LEU A N 1
ATOM 1964 C CA . LEU A 1 263 ? 15.297 42.991 12.639 1.00 31.57 263 LEU A CA 1
ATOM 1965 C C . LEU A 1 263 ? 16.744 42.773 12.214 1.00 31.70 263 LEU A C 1
ATOM 1966 O O . LEU A 1 263 ? 17.636 43.558 12.553 1.00 31.75 263 LEU A O 1
ATOM 1971 N N . SER A 1 264 ? 16.964 41.695 11.467 1.00 32.20 264 SER A N 1
ATOM 1972 C CA . SER A 1 264 ? 18.251 41.427 10.826 1.00 32.28 264 SER A CA 1
ATOM 1973 C C . SER A 1 264 ? 18.502 42.495 9.783 1.00 32.51 264 SER A C 1
ATOM 1974 O O . SER A 1 264 ? 17.560 43.103 9.260 1.00 32.41 264 SER A O 1
ATOM 1977 N N . ILE A 1 265 ? 19.772 42.723 9.471 1.00 33.08 265 ILE A N 1
ATOM 1978 C CA . ILE A 1 265 ? 20.133 43.601 8.364 1.00 33.52 265 ILE A CA 1
ATOM 1979 C C . ILE A 1 265 ? 19.282 43.265 7.122 1.00 33.45 265 ILE A C 1
ATOM 1980 O O . ILE A 1 265 ? 18.675 44.164 6.525 1.00 33.54 265 ILE A O 1
ATOM 1985 N N . GLU A 1 266 ? 19.206 41.975 6.789 1.00 33.51 266 GLU A N 1
ATOM 1986 C CA . GLU A 1 266 ? 18.481 41.489 5.609 1.00 33.83 266 GLU A CA 1
ATOM 1987 C C . GLU A 1 266 ? 16.999 41.853 5.620 1.00 33.41 266 GLU A C 1
ATOM 1988 O O . GLU A 1 266 ? 16.467 42.353 4.626 1.00 33.96 266 GLU A O 1
ATOM 1994 N N . LYS A 1 267 ? 16.329 41.581 6.735 1.00 32.76 267 LYS A N 1
ATOM 1995 C CA . LYS A 1 267 ? 14.902 41.849 6.836 1.00 31.90 267 LYS A CA 1
ATOM 1996 C C . LYS A 1 267 ? 14.611 43.336 6.959 1.00 31.48 267 LYS A C 1
ATOM 1997 O O . LYS A 1 267 ? 13.608 43.816 6.422 1.00 31.48 267 LYS A O 1
ATOM 2003 N N . ALA A 1 268 ? 15.492 44.055 7.656 1.00 31.14 268 ALA A N 1
ATOM 2004 C CA . ALA A 1 268 ? 15.407 45.518 7.756 1.00 30.60 268 ALA A CA 1
ATOM 2005 C C . ALA A 1 268 ? 15.497 46.129 6.367 1.00 30.40 268 ALA A C 1
ATOM 2006 O O . ALA A 1 268 ? 14.738 47.042 6.030 1.00 30.82 268 ALA A O 1
ATOM 2008 N N . PHE A 1 269 ? 16.417 45.597 5.562 1.00 30.33 269 PHE A N 1
ATOM 2009 C CA . PHE A 1 269 ? 16.626 46.035 4.179 1.00 29.76 269 PHE A CA 1
ATOM 2010 C C . PHE A 1 269 ? 15.400 45.715 3.326 1.00 29.57 269 PHE A C 1
ATOM 2011 O O . PHE A 1 269 ? 14.916 46.579 2.587 1.00 29.69 269 PHE A O 1
ATOM 2019 N N . GLN A 1 270 ? 14.899 44.484 3.446 1.00 29.07 270 GLN A N 1
ATOM 2020 C CA . GLN A 1 270 ? 13.622 44.088 2.843 1.00 28.79 270 GLN A CA 1
ATOM 2021 C C . GLN A 1 270 ? 12.483 45.063 3.187 1.00 28.61 270 GLN A C 1
ATOM 2022 O O . GLN A 1 270 ? 11.742 45.495 2.295 1.00 28.58 270 GLN A O 1
ATOM 2028 N N . GLN A 1 271 ? 12.349 45.390 4.475 1.00 28.16 271 GLN A N 1
ATOM 2029 C CA . GLN A 1 271 ? 11.379 46.383 4.947 1.00 28.35 271 GLN A CA 1
ATOM 2030 C C . GLN A 1 271 ? 11.616 47.742 4.275 1.00 28.34 271 GLN A C 1
ATOM 2031 O O . GLN A 1 271 ? 10.673 48.403 3.848 1.00 28.75 271 GLN A O 1
ATOM 2037 N N . ALA A 1 272 ? 12.889 48.122 4.167 1.00 28.63 272 ALA A N 1
ATOM 2038 C CA . ALA A 1 272 ? 13.315 49.361 3.537 1.00 28.06 272 ALA A CA 1
ATOM 2039 C C . ALA A 1 272 ? 12.829 49.469 2.090 1.00 28.37 272 ALA A C 1
ATOM 2040 O O . ALA A 1 272 ? 12.226 50.480 1.709 1.00 28.23 272 ALA A O 1
ATOM 2042 N N . VAL A 1 273 ? 13.067 48.416 1.303 1.00 28.33 273 VAL A N 1
ATOM 2043 C CA . VAL A 1 273 ? 12.656 48.369 -0.107 1.00 28.02 273 VAL A CA 1
ATOM 2044 C C . VAL A 1 273 ? 11.129 48.296 -0.275 1.00 28.14 273 VAL A C 1
ATOM 2045 O O . VAL A 1 273 ? 10.559 48.941 -1.167 1.00 27.99 273 VAL A O 1
ATOM 2049 N N . ALA A 1 274 ? 10.472 47.526 0.590 1.00 28.13 274 ALA A N 1
ATOM 2050 C CA . ALA A 1 274 ? 9.002 47.474 0.614 1.00 27.95 274 ALA A CA 1
ATOM 2051 C C . ALA A 1 274 ? 8.410 48.863 0.818 1.00 27.85 274 ALA A C 1
ATOM 2052 O O . ALA A 1 274 ? 7.484 49.247 0.109 1.00 28.04 274 ALA A O 1
ATOM 2054 N N . CYS A 1 275 ? 8.951 49.606 1.784 1.00 27.65 275 CYS A N 1
ATOM 2055 C CA . CYS A 1 275 ? 8.501 50.973 2.063 1.00 27.66 275 CYS A CA 1
ATOM 2056 C C . CYS A 1 275 ? 8.588 51.923 0.871 1.00 27.99 275 CYS A C 1
ATOM 2057 O O . CYS A 1 275 ? 7.612 52.608 0.544 1.00 28.09 275 CYS A O 1
ATOM 2060 N N . GLY A 1 276 ? 9.759 51.955 0.232 1.00 28.35 276 GLY A N 1
ATOM 2061 C CA . GLY A 1 276 ? 9.998 52.798 -0.929 1.00 28.61 276 GLY A CA 1
ATOM 2062 C C . GLY A 1 276 ? 9.154 52.403 -2.124 1.00 28.67 276 GLY A C 1
ATOM 2063 O O . GLY A 1 276 ? 8.741 53.255 -2.911 1.00 28.45 276 GLY A O 1
ATOM 2064 N N . THR A 1 277 ? 8.902 51.105 -2.254 1.00 29.02 277 THR A N 1
ATOM 2065 C CA . THR A 1 277 ? 8.049 50.591 -3.311 1.00 29.20 277 THR A CA 1
ATOM 2066 C C . THR A 1 277 ? 6.601 50.971 -3.050 1.00 29.61 277 THR A C 1
ATOM 2067 O O . THR A 1 277 ? 5.950 51.556 -3.915 1.00 29.34 277 THR A O 1
ATOM 2071 N N . ALA A 1 278 ? 6.114 50.649 -1.852 1.00 30.18 278 ALA A N 1
ATOM 2072 C CA . ALA A 1 278 ? 4.732 50.928 -1.462 1.00 30.75 278 ALA A CA 1
ATOM 2073 C C . ALA A 1 278 ? 4.337 52.415 -1.604 1.00 30.96 278 ALA A C 1
ATOM 2074 O O . ALA A 1 278 ? 3.238 52.725 -2.076 1.00 31.38 278 ALA A O 1
ATOM 2076 N N . THR A 1 279 ? 5.243 53.311 -1.220 1.00 31.16 279 THR A N 1
ATOM 2077 C CA . THR A 1 279 ? 5.107 54.758 -1.438 1.00 31.45 279 THR A CA 1
ATOM 2078 C C . THR A 1 279 ? 4.980 55.084 -2.918 1.00 31.66 279 THR A C 1
ATOM 2079 O O . THR A 1 279 ? 4.031 55.764 -3.327 1.00 32.03 279 THR A O 1
ATOM 2083 N N . ALA A 1 280 ? 5.928 54.579 -3.711 1.00 31.72 280 ALA A N 1
ATOM 2084 C CA . ALA A 1 280 ? 5.912 54.730 -5.173 1.00 31.84 280 ALA A CA 1
ATOM 2085 C C . ALA A 1 280 ? 4.562 54.362 -5.796 1.00 32.14 280 ALA A C 1
ATOM 2086 O O . ALA A 1 280 ? 4.112 55.017 -6.739 1.00 31.91 280 ALA A O 1
ATOM 2088 N N . PHE A 1 281 ? 3.916 53.335 -5.240 1.00 32.51 281 PHE A N 1
ATOM 2089 C CA . PHE A 1 281 ? 2.627 52.836 -5.721 1.00 32.79 281 PHE A CA 1
ATOM 2090 C C . PHE A 1 281 ? 1.425 53.557 -5.097 1.00 33.02 281 PHE A C 1
ATOM 2091 O O . PHE A 1 281 ? 0.319 53.018 -5.084 1.00 33.16 281 PHE A O 1
ATOM 2099 N N . ASP A 1 282 ? 1.639 54.771 -4.596 1.00 33.79 282 ASP A N 1
ATOM 2100 C CA . ASP A 1 282 ? 0.648 55.468 -3.772 1.00 34.42 282 ASP A CA 1
ATOM 2101 C C . ASP A 1 282 ? 0.608 56.966 -4.088 1.00 34.71 282 ASP A C 1
ATOM 2102 O O . ASP A 1 282 ? 1.573 57.515 -4.631 1.00 34.52 282 ASP A O 1
ATOM 2107 N N . GLU A 1 283 ? -0.506 57.618 -3.739 1.00 34.99 283 GLU A N 1
ATOM 2108 C CA . GLU A 1 283 ? -0.645 59.075 -3.885 1.00 35.43 283 GLU A CA 1
ATOM 2109 C C . GLU A 1 283 ? 0.400 59.776 -3.043 1.00 35.41 283 GLU A C 1
ATOM 2110 O O . GLU A 1 283 ? 1.126 60.652 -3.525 1.00 35.55 283 GLU A O 1
ATOM 2116 N N . ASP A 1 284 ? 0.447 59.390 -1.772 1.00 35.21 284 ASP A N 1
ATOM 2117 C CA . ASP A 1 284 ? 1.357 59.988 -0.825 1.00 35.64 284 ASP A CA 1
ATOM 2118 C C . ASP A 1 284 ? 2.292 58.917 -0.272 1.00 35.22 284 ASP A C 1
ATOM 2119 O O . ASP A 1 284 ? 2.781 58.059 -1.020 1.00 35.27 284 ASP A O 1
ATOM 2124 N N . LEU A 1 285 ? 2.535 58.972 1.033 1.00 34.48 285 LEU A N 1
ATOM 2125 C CA . LEU A 1 285 ? 3.353 57.983 1.711 1.00 33.93 285 LEU A CA 1
ATOM 2126 C C . LEU A 1 285 ? 2.535 56.723 1.970 1.00 33.82 285 LEU A C 1
ATOM 2127 O O . LEU A 1 285 ? 1.310 56.774 2.098 1.00 33.70 285 LEU A O 1
ATOM 2132 N N . ALA A 1 286 ? 3.225 55.595 2.060 1.00 34.00 286 ALA A N 1
ATOM 2133 C CA . ALA A 1 286 ? 2.564 54.297 2.104 1.00 34.17 286 ALA A CA 1
ATOM 2134 C C . ALA A 1 286 ? 1.824 54.059 3.413 1.00 34.14 286 ALA A C 1
ATOM 2135 O O . ALA A 1 286 ? 2.224 54.546 4.468 1.00 34.15 286 ALA A O 1
ATOM 2137 N N . THR A 1 287 ? 0.735 53.305 3.328 1.00 34.09 287 THR A N 1
ATOM 2138 C CA . THR A 1 287 ? 0.056 52.807 4.512 1.00 33.75 287 THR A CA 1
ATOM 2139 C C . THR A 1 287 ? 0.831 51.593 5.028 1.00 33.63 287 THR A C 1
ATOM 2140 O O . THR A 1 287 ? 1.662 51.025 4.307 1.00 33.33 287 THR A O 1
ATOM 2144 N N . ARG A 1 288 ? 0.562 51.217 6.277 1.00 33.50 288 ARG A N 1
ATOM 2145 C CA . ARG A 1 288 ? 1.172 50.050 6.911 1.00 33.39 288 ARG A CA 1
ATOM 2146 C C . ARG A 1 288 ? 0.869 48.758 6.155 1.00 33.06 288 ARG A C 1
ATOM 2147 O O . ARG A 1 288 ? 1.760 47.927 5.968 1.00 32.86 288 ARG A O 1
ATOM 2155 N N . ASP A 1 289 ? -0.382 48.606 5.717 1.00 32.87 289 ASP A N 1
ATOM 2156 C CA . ASP A 1 289 ? -0.826 47.401 5.014 1.00 32.75 289 ASP A CA 1
ATOM 2157 C C . ASP A 1 289 ? -0.260 47.271 3.607 1.00 32.50 289 ASP A C 1
ATOM 2158 O O . ASP A 1 289 ? -0.079 46.160 3.119 1.00 32.24 289 ASP A O 1
ATOM 2163 N N . ALA A 1 290 ? 0.006 48.403 2.956 1.00 32.32 290 ALA A N 1
ATOM 2164 C CA . ALA A 1 290 ? 0.685 48.393 1.658 1.00 32.02 290 ALA A CA 1
ATOM 2165 C C . ALA A 1 290 ? 2.128 47.922 1.819 1.00 31.65 290 ALA A C 1
ATOM 2166 O O . ALA A 1 290 ? 2.633 47.154 1.003 1.00 31.23 290 ALA A O 1
ATOM 2168 N N . ILE A 1 291 ? 2.770 48.383 2.890 1.00 31.56 291 ILE A N 1
ATOM 2169 C CA . ILE A 1 291 ? 4.150 48.023 3.197 1.00 31.29 291 ILE A CA 1
ATOM 2170 C C . ILE A 1 291 ? 4.276 46.524 3.468 1.00 31.45 291 ILE A C 1
ATOM 2171 O O . ILE A 1 291 ? 5.134 45.865 2.883 1.00 31.88 291 ILE A O 1
ATOM 2176 N N . GLU A 1 292 ? 3.418 45.999 4.341 1.00 31.57 292 GLU A N 1
ATOM 2177 C CA . GLU A 1 292 ? 3.452 44.586 4.730 1.00 31.98 292 GLU A CA 1
ATOM 2178 C C . GLU A 1 292 ? 3.133 43.671 3.563 1.00 32.34 292 GLU A C 1
ATOM 2179 O O . GLU A 1 292 ? 3.791 42.649 3.371 1.00 32.44 292 GLU A O 1
ATOM 2185 N N . LYS A 1 293 ? 2.116 44.049 2.795 1.00 32.78 293 LYS A N 1
ATOM 2186 C CA . LYS A 1 293 ? 1.744 43.350 1.572 1.00 33.23 293 LYS A CA 1
ATOM 2187 C C . LYS A 1 293 ? 2.953 43.244 0.663 1.00 33.32 293 LYS A C 1
ATOM 2188 O O . LYS A 1 293 ? 3.239 42.172 0.139 1.00 33.59 293 LYS A O 1
ATOM 2194 N N . ILE A 1 294 ? 3.676 44.352 0.516 1.00 33.52 294 ILE A N 1
ATOM 2195 C CA . ILE A 1 294 ? 4.779 44.436 -0.435 1.00 33.77 294 ILE A CA 1
ATOM 2196 C C . ILE A 1 294 ? 6.053 43.689 -0.012 1.00 33.85 294 ILE A C 1
ATOM 2197 O O . ILE A 1 294 ? 6.716 43.105 -0.862 1.00 34.12 294 ILE A O 1
ATOM 2202 N N . LYS A 1 295 ? 6.383 43.682 1.280 1.00 34.01 295 LYS A N 1
ATOM 2203 C CA . LYS A 1 295 ? 7.600 42.985 1.721 1.00 34.03 295 LYS A CA 1
ATOM 2204 C C . LYS A 1 295 ? 7.530 41.456 1.661 1.00 34.00 295 LYS A C 1
ATOM 2205 O O . LYS A 1 295 ? 8.562 40.794 1.602 1.00 34.29 295 LYS A O 1
ATOM 2211 N N . SER A 1 296 ? 6.319 40.907 1.643 1.00 34.21 296 SER A N 1
ATOM 2212 C CA . SER A 1 296 ? 6.122 39.496 1.320 1.00 34.43 296 SER A CA 1
ATOM 2213 C C . SER A 1 296 ? 6.579 39.235 -0.117 1.00 34.59 296 SER A C 1
ATOM 2214 O O . SER A 1 296 ? 6.917 38.105 -0.480 1.00 34.62 296 SER A O 1
ATOM 2217 N N . GLN A 1 297 ? 6.602 40.302 -0.919 1.00 34.61 297 GLN A N 1
ATOM 2218 C CA . GLN A 1 297 ? 6.853 40.211 -2.352 1.00 34.34 297 GLN A CA 1
ATOM 2219 C C . GLN A 1 297 ? 8.283 40.577 -2.718 1.00 33.89 297 GLN A C 1
ATOM 2220 O O . GLN A 1 297 ? 8.741 40.288 -3.823 1.00 33.72 297 GLN A O 1
ATOM 2226 N N . VAL A 1 298 ? 8.979 41.228 -1.793 1.00 33.56 298 VAL A N 1
ATOM 2227 C CA . VAL A 1 298 ? 10.354 41.645 -2.026 1.00 33.01 298 VAL A CA 1
ATOM 2228 C C . VAL A 1 298 ? 11.262 40.441 -1.822 1.00 32.88 298 VAL A C 1
ATOM 2229 O O . VAL A 1 298 ? 11.210 39.770 -0.787 1.00 32.60 298 VAL A O 1
ATOM 2233 N N . THR A 1 299 ? 12.072 40.156 -2.832 1.00 32.86 299 THR A N 1
ATOM 2234 C CA . THR A 1 299 ? 13.055 39.084 -2.738 1.00 33.06 299 THR A CA 1
ATOM 2235 C C . THR A 1 299 ? 14.381 39.609 -2.197 1.00 33.04 299 THR A C 1
ATOM 2236 O O . THR A 1 299 ? 14.819 40.714 -2.547 1.00 33.35 299 THR A O 1
ATOM 2240 N N . ILE A 1 300 ? 14.998 38.804 -1.334 1.00 32.81 300 ILE A N 1
ATOM 2241 C CA . ILE A 1 300 ? 16.282 39.121 -0.711 1.00 32.56 300 ILE A CA 1
ATOM 2242 C C . ILE A 1 300 ? 17.298 38.058 -1.101 1.00 32.15 300 ILE A C 1
ATOM 2243 O O . ILE A 1 300 ? 17.032 36.860 -0.981 1.00 32.57 300 ILE A O 1
ATOM 2248 N N . SER A 1 301 ? 18.453 38.499 -1.584 1.00 31.41 301 SER A N 1
ATOM 2249 C CA . SER A 1 301 ? 19.520 37.588 -1.964 1.00 30.80 301 SER A CA 1
ATOM 2250 C C . SER A 1 301 ? 20.860 38.140 -1.534 1.00 30.18 301 SER A C 1
ATOM 2251 O O . SER A 1 301 ? 21.102 39.346 -1.633 1.00 29.90 301 SER A O 1
ATOM 2254 N N . VAL A 1 302 ? 21.725 37.259 -1.043 1.00 29.72 302 VAL A N 1
ATOM 2255 C CA . VAL A 1 302 ? 23.101 37.632 -0.756 1.00 29.45 302 VAL A CA 1
ATOM 2256 C C . VAL A 1 302 ? 23.846 37.677 -2.093 1.00 29.58 302 VAL A C 1
ATOM 2257 O O . VAL A 1 302 ? 23.798 36.725 -2.875 1.00 29.06 302 VAL A O 1
ATOM 2261 N N . LEU A 1 303 ? 24.496 38.810 -2.354 1.00 29.73 303 LEU A N 1
ATOM 2262 C CA . LEU A 1 303 ? 25.315 38.980 -3.541 1.00 30.04 303 LEU A CA 1
ATOM 2263 C C . LEU A 1 303 ? 26.711 38.429 -3.290 1.00 30.52 303 LEU A C 1
ATOM 2264 O O . LEU A 1 303 ? 27.211 37.625 -4.077 1.00 30.30 303 LEU A O 1
ATOM 2269 N N . ASP A 1 304 ? 27.333 38.866 -2.195 1.00 30.92 304 ASP A N 1
ATOM 2270 C CA . ASP A 1 304 ? 28.628 38.331 -1.786 1.00 31.75 304 ASP A CA 1
ATOM 2271 C C . ASP A 1 304 ? 28.778 38.350 -0.268 1.00 32.47 304 ASP A C 1
ATOM 2272 O O . ASP A 1 304 ? 27.897 38.842 0.454 1.00 32.21 304 ASP A O 1
ATOM 2277 N N . GLY A 1 305 ? 29.889 37.803 0.210 1.00 33.36 305 GLY A N 1
ATOM 2278 C CA . GLY A 1 305 ? 30.194 37.818 1.626 1.00 34.86 305 GLY A CA 1
ATOM 2279 C C . GLY A 1 305 ? 29.304 36.876 2.403 1.00 36.19 305 GLY A C 1
ATOM 2280 O O . GLY A 1 305 ? 28.587 36.050 1.819 1.00 36.27 305 GLY A O 1
ATOM 2281 N N . GLU A 1 306 ? 29.339 37.004 3.727 1.00 37.18 306 GLU A N 1
ATOM 2282 C CA . GLU A 1 306 ? 28.673 36.042 4.593 1.00 38.01 306 GLU A CA 1
ATOM 2283 C C . GLU A 1 306 ? 27.619 36.732 5.430 1.00 38.21 306 GLU A C 1
ATOM 2284 O O . GLU A 1 306 ? 27.903 37.651 6.205 1.00 38.55 306 GLU A O 1
ATOM 2287 N N . MET B 1 1 ? -16.503 103.174 16.951 1.00 34.97 1 MET B N 1
ATOM 2288 C CA . MET B 1 1 ? -15.637 102.229 16.163 1.00 34.78 1 MET B CA 1
ATOM 2289 C C . MET B 1 1 ? -16.133 101.999 14.720 1.00 34.42 1 MET B C 1
ATOM 2290 O O . MET B 1 1 ? -17.335 102.044 14.434 1.00 34.66 1 MET B O 1
ATOM 2295 N N . ILE B 1 2 ? -15.183 101.786 13.817 1.00 33.65 2 ILE B N 1
ATOM 2296 C CA . ILE B 1 2 ? -15.459 101.443 12.434 1.00 33.08 2 ILE B CA 1
ATOM 2297 C C . ILE B 1 2 ? -15.041 99.986 12.206 1.00 32.94 2 ILE B C 1
ATOM 2298 O O . ILE B 1 2 ? -13.920 99.596 12.532 1.00 32.97 2 ILE B O 1
ATOM 2303 N N . TYR B 1 3 ? -15.950 99.197 11.641 1.00 32.42 3 TYR B N 1
ATOM 2304 C CA . TYR B 1 3 ? -15.692 97.801 11.317 1.00 31.85 3 TYR B CA 1
ATOM 2305 C C . TYR B 1 3 ? -15.707 97.568 9.807 1.00 31.93 3 TYR B C 1
ATOM 2306 O O . TYR B 1 3 ? -16.566 98.105 9.098 1.00 31.98 3 TYR B O 1
ATOM 2315 N N . THR B 1 4 ? -14.744 96.790 9.313 1.00 31.47 4 THR B N 1
ATOM 2316 C CA . THR B 1 4 ? -14.846 96.254 7.965 1.00 31.17 4 THR B CA 1
ATOM 2317 C C . THR B 1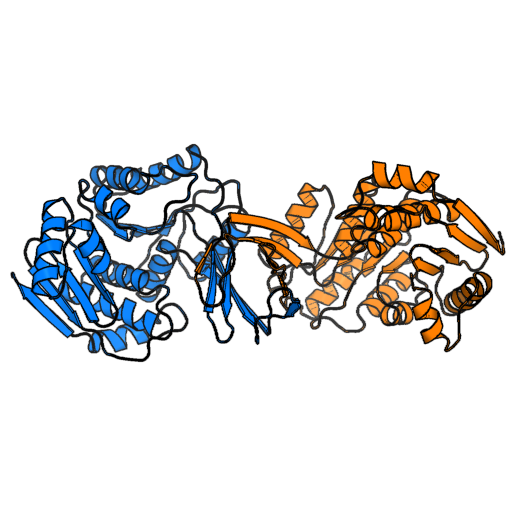 4 ? -15.213 94.775 8.019 1.00 31.10 4 THR B C 1
ATOM 2318 O O . THR B 1 4 ? -14.930 94.083 9.011 1.00 30.82 4 THR B O 1
ATOM 2322 N N . VAL B 1 5 ? -15.879 94.303 6.964 1.00 30.97 5 VAL B N 1
ATOM 2323 C CA . VAL B 1 5 ? -16.251 92.893 6.865 1.00 30.74 5 VAL B CA 1
ATOM 2324 C C . VAL B 1 5 ? -15.686 92.287 5.584 1.00 30.76 5 VAL B C 1
ATOM 2325 O O . VAL B 1 5 ? -15.974 92.735 4.469 1.00 30.76 5 VAL B O 1
ATOM 2329 N N . THR B 1 6 ? -14.860 91.272 5.783 1.00 30.70 6 THR B N 1
ATOM 2330 C CA . THR B 1 6 ? -14.201 90.547 4.722 1.00 30.75 6 THR B CA 1
ATOM 2331 C C . THR B 1 6 ? -14.576 89.077 4.898 1.00 30.70 6 THR B C 1
ATOM 2332 O O . THR B 1 6 ? -14.020 88.376 5.745 1.00 30.53 6 THR B O 1
ATOM 2336 N N . PHE B 1 7 ? -15.544 88.630 4.104 1.00 30.69 7 PHE B N 1
ATOM 2337 C CA . PHE B 1 7 ? -16.098 87.284 4.227 1.00 30.77 7 PHE B CA 1
ATOM 2338 C C . PHE B 1 7 ? -15.093 86.204 3.823 1.00 30.88 7 PHE B C 1
ATOM 2339 O O . PHE B 1 7 ? -15.116 85.091 4.343 1.00 30.93 7 PHE B O 1
ATOM 2347 N N . ASN B 1 8 ? -14.219 86.537 2.880 1.00 31.57 8 ASN B N 1
ATOM 2348 C CA . ASN B 1 8 ? -13.285 85.562 2.312 1.00 31.73 8 ASN B CA 1
ATOM 2349 C C . ASN B 1 8 ? -11.909 86.203 2.116 1.00 31.93 8 ASN B C 1
ATOM 2350 O O . ASN B 1 8 ? -11.471 86.421 0.982 1.00 32.05 8 ASN B O 1
ATOM 2355 N N . PRO B 1 9 ? -11.229 86.542 3.229 1.00 31.86 9 PRO B N 1
ATOM 2356 C CA . PRO B 1 9 ? -9.877 87.051 3.076 1.00 31.97 9 PRO B CA 1
ATOM 2357 C C . PRO B 1 9 ? -8.976 85.959 2.523 1.00 31.91 9 PRO B C 1
ATOM 2358 O O . PRO B 1 9 ? -9.297 84.776 2.648 1.00 32.39 9 PRO B O 1
ATOM 2362 N N . SER B 1 10 ? -7.878 86.353 1.892 1.00 31.51 10 SER B N 1
ATOM 2363 C CA . SER B 1 10 ? -6.916 85.391 1.367 1.00 30.87 10 SER B CA 1
ATOM 2364 C C . SER B 1 10 ? -5.513 85.732 1.795 1.00 30.81 10 SER B C 1
ATOM 2365 O O . SER B 1 10 ? -5.245 86.838 2.264 1.00 30.56 10 SER B O 1
ATOM 2368 N N . ILE B 1 11 ? -4.620 84.764 1.617 1.00 31.10 11 ILE B N 1
ATOM 2369 C CA . ILE B 1 11 ? -3.212 85.065 1.401 1.00 30.97 11 ILE B CA 1
ATOM 2370 C C . ILE B 1 11 ? -2.950 85.076 -0.101 1.00 31.28 11 ILE B C 1
ATOM 2371 O O . ILE B 1 11 ? -3.082 84.049 -0.772 1.00 31.80 11 ILE B O 1
ATOM 2376 N N . ASP B 1 12 ? -2.610 86.250 -0.623 1.00 31.38 12 ASP B N 1
ATOM 2377 C CA . ASP B 1 12 ? -2.059 86.367 -1.971 1.00 31.28 12 ASP B CA 1
ATOM 2378 C C . ASP B 1 12 ? -0.562 86.040 -1.894 1.00 31.12 12 ASP B C 1
ATOM 2379 O O . ASP B 1 12 ? 0.254 86.848 -1.467 1.00 31.32 12 ASP B O 1
ATOM 2384 N N . TYR B 1 13 ? -0.232 84.817 -2.280 1.00 31.09 13 TYR B N 1
ATOM 2385 C CA . TYR B 1 13 ? 1.118 84.289 -2.235 1.00 30.78 13 TYR B CA 1
ATOM 2386 C C . TYR B 1 13 ? 1.735 84.514 -3.611 1.00 31.21 13 TYR B C 1
ATOM 2387 O O . TYR B 1 13 ? 1.417 83.820 -4.584 1.00 30.63 13 TYR B O 1
ATOM 2396 N N . VAL B 1 14 ? 2.609 85.518 -3.666 1.00 31.31 14 VAL B N 1
ATOM 2397 C CA . VAL B 1 14 ? 3.239 85.982 -4.895 1.00 31.34 14 VAL B CA 1
ATOM 2398 C C . VAL B 1 14 ? 4.629 85.355 -4.994 1.00 31.54 14 VAL B C 1
ATOM 2399 O O . VAL B 1 14 ? 5.432 85.430 -4.056 1.00 31.99 14 VAL B O 1
ATOM 2403 N N . ILE B 1 15 ? 4.883 84.714 -6.128 1.00 31.03 15 ILE B N 1
ATOM 2404 C CA . ILE B 1 15 ? 6.026 83.840 -6.293 1.00 30.78 15 ILE B CA 1
ATOM 2405 C C . ILE B 1 15 ? 6.788 84.222 -7.562 1.00 30.12 15 ILE B C 1
ATOM 2406 O O . ILE B 1 15 ? 6.225 84.260 -8.648 1.00 29.39 15 ILE B O 1
ATOM 2411 N N . PHE B 1 16 ? 8.066 84.532 -7.390 1.00 29.66 16 PHE B N 1
ATOM 2412 C CA . PHE B 1 16 ? 8.970 84.722 -8.502 1.00 29.84 16 PHE B CA 1
ATOM 2413 C C . PHE B 1 16 ? 9.795 83.457 -8.655 1.00 29.62 16 PHE B C 1
ATOM 2414 O O . PHE B 1 16 ? 10.280 82.906 -7.673 1.00 29.57 16 PHE B O 1
ATOM 2422 N N . THR B 1 17 ? 9.898 82.978 -9.887 1.00 29.53 17 THR B N 1
ATOM 2423 C CA . THR B 1 17 ? 10.559 81.711 -10.179 1.00 29.62 17 THR B CA 1
ATOM 2424 C C . THR B 1 17 ? 11.743 81.912 -11.124 1.00 29.76 17 THR B C 1
ATOM 2425 O O . THR B 1 17 ? 11.895 82.967 -11.740 1.00 29.37 17 THR B O 1
ATOM 2429 N N . ASN B 1 18 ? 12.589 80.892 -11.208 1.00 30.04 18 ASN B N 1
ATOM 2430 C CA . ASN B 1 18 ? 13.665 80.863 -12.164 1.00 30.42 18 ASN B CA 1
ATOM 2431 C C . ASN B 1 18 ? 13.077 80.312 -13.451 1.00 31.08 18 ASN B C 1
ATOM 2432 O O . ASN B 1 18 ? 13.233 79.131 -13.783 1.00 31.27 18 ASN B O 1
ATOM 2437 N N . ASP B 1 19 ? 12.378 81.195 -14.160 1.00 31.62 19 ASP B N 1
ATOM 2438 C CA . ASP B 1 19 ? 11.572 80.835 -15.314 1.00 32.14 19 ASP B CA 1
ATOM 2439 C C . ASP B 1 19 ? 10.486 79.844 -14.914 1.00 32.23 19 ASP B C 1
ATOM 2440 O O . ASP B 1 19 ? 10.330 79.542 -13.722 1.00 32.87 19 ASP B O 1
ATOM 2445 N N . PHE B 1 20 ? 9.720 79.358 -15.885 1.00 32.03 20 PHE B N 1
ATOM 2446 C CA . PHE B 1 20 ? 8.642 78.436 -15.565 1.00 31.79 20 PHE B CA 1
ATOM 2447 C C . PHE B 1 20 ? 8.495 77.261 -16.511 1.00 31.75 20 PHE B C 1
ATOM 2448 O O . PHE B 1 20 ? 8.606 77.397 -17.739 1.00 31.14 20 PHE B O 1
ATOM 2456 N N . LYS B 1 21 ? 8.255 76.107 -15.892 1.00 31.86 21 LYS B N 1
ATOM 2457 C CA . LYS B 1 21 ? 8.072 74.839 -16.574 1.00 32.59 21 LYS B CA 1
ATOM 2458 C C . LYS B 1 21 ? 6.834 74.120 -16.048 1.00 32.59 21 LYS B C 1
ATOM 2459 O O . LYS B 1 21 ? 6.691 73.901 -14.849 1.00 32.44 21 LYS B O 1
ATOM 2465 N N . ILE B 1 22 ? 5.940 73.771 -16.963 1.00 32.94 22 ILE B N 1
ATOM 2466 C CA . ILE B 1 22 ? 4.771 72.958 -16.656 1.00 33.36 22 ILE B CA 1
ATOM 2467 C C . ILE B 1 22 ? 5.198 71.493 -16.744 1.00 33.70 22 ILE B C 1
ATOM 2468 O O . ILE B 1 22 ? 5.881 71.107 -17.690 1.00 33.73 22 ILE B O 1
ATOM 2473 N N . ASP B 1 23 ? 4.814 70.701 -15.742 1.00 34.24 23 ASP B N 1
ATOM 2474 C CA . ASP B 1 23 ? 5.120 69.258 -15.664 1.00 34.63 23 ASP B CA 1
ATOM 2475 C C . ASP B 1 23 ? 6.528 69.018 -15.136 1.00 34.81 23 ASP B C 1
ATOM 2476 O O . ASP B 1 23 ? 7.032 67.895 -15.160 1.00 35.13 23 ASP B O 1
ATOM 2481 N N . GLY B 1 24 ? 7.156 70.080 -14.652 1.00 35.10 24 GLY B N 1
ATOM 2482 C CA . GLY B 1 24 ? 8.531 69.996 -14.188 1.00 35.40 24 GLY B CA 1
ATOM 2483 C C . GLY B 1 24 ? 8.738 70.626 -12.833 1.00 35.42 24 GLY B C 1
ATOM 2484 O O . GLY B 1 24 ? 7.856 71.304 -12.307 1.00 35.71 24 GLY B O 1
ATOM 2485 N N . LEU B 1 25 ? 9.919 70.385 -12.277 1.00 35.48 25 LEU B N 1
ATOM 2486 C CA . LEU B 1 25 ? 10.346 70.977 -11.022 1.00 35.27 25 LEU B CA 1
ATOM 2487 C C . LEU B 1 25 ? 10.797 72.424 -11.249 1.00 35.12 25 LEU B C 1
ATOM 2488 O O . LEU B 1 25 ? 11.659 72.697 -12.086 1.00 34.95 25 LEU B O 1
ATOM 2493 N N . ASN B 1 26 ? 10.188 73.339 -10.501 1.00 34.88 26 ASN B N 1
ATOM 2494 C CA . ASN B 1 26 ? 10.496 74.758 -10.563 1.00 34.43 26 ASN B CA 1
ATOM 2495 C C . ASN B 1 26 ? 10.971 75.223 -9.199 1.00 34.50 26 ASN B C 1
ATOM 2496 O O . ASN B 1 26 ? 10.407 74.831 -8.170 1.00 34.10 26 ASN B O 1
ATOM 2501 N N . ARG B 1 27 ? 12.010 76.052 -9.180 1.00 34.51 27 ARG B N 1
ATOM 2502 C CA . ARG B 1 27 ? 12.417 76.688 -7.929 1.00 34.93 27 ARG B CA 1
ATOM 2503 C C . ARG B 1 27 ? 12.009 78.152 -7.915 1.00 34.34 27 ARG B C 1
ATOM 2504 O O . ARG B 1 27 ? 12.277 78.899 -8.860 1.00 34.52 27 ARG B O 1
ATOM 2512 N N . ALA B 1 28 ? 11.322 78.541 -6.849 1.00 33.61 28 ALA B N 1
ATOM 2513 C CA . ALA B 1 28 ? 10.993 79.933 -6.616 1.00 32.94 28 ALA B CA 1
ATOM 2514 C C . ALA B 1 28 ? 12.234 80.579 -6.054 1.00 32.57 28 ALA B C 1
ATOM 2515 O O . ALA B 1 28 ? 12.915 79.990 -5.217 1.00 33.27 28 ALA B O 1
ATOM 2517 N N . THR B 1 29 ? 12.523 81.791 -6.500 1.00 31.72 29 THR B N 1
ATOM 2518 C CA . THR B 1 29 ? 13.662 82.530 -5.981 1.00 31.28 29 THR B CA 1
ATOM 2519 C C . THR B 1 29 ? 13.281 83.609 -4.966 1.00 31.24 29 THR B C 1
ATOM 2520 O O . THR B 1 29 ? 14.119 84.046 -4.189 1.00 30.80 29 THR B O 1
ATOM 2524 N N . ALA B 1 30 ? 12.021 84.043 -4.999 1.00 31.36 30 ALA B N 1
ATOM 2525 C CA . ALA B 1 30 ? 11.502 85.042 -4.065 1.00 31.83 30 ALA B CA 1
ATOM 2526 C C . ALA B 1 30 ? 10.000 84.870 -3.934 1.00 32.07 30 ALA B C 1
ATOM 2527 O O . ALA B 1 30 ? 9.320 84.552 -4.905 1.00 32.27 30 ALA B O 1
ATOM 2529 N N . THR B 1 31 ? 9.490 85.032 -2.718 1.00 32.53 31 THR B N 1
ATOM 2530 C CA . THR B 1 31 ? 8.056 84.958 -2.497 1.00 32.99 31 THR B CA 1
ATOM 2531 C C . THR B 1 31 ? 7.606 86.072 -1.575 1.00 32.82 31 THR B C 1
ATOM 2532 O O . THR B 1 31 ? 8.399 86.613 -0.821 1.00 32.59 31 THR B O 1
ATOM 2536 N N . TYR B 1 32 ? 6.330 86.422 -1.662 1.00 33.37 32 TYR B N 1
ATOM 2537 C CA . TYR B 1 32 ? 5.741 87.455 -0.819 1.00 33.88 32 TYR B CA 1
ATOM 2538 C C . TYR B 1 32 ? 4.369 86.985 -0.392 1.00 33.71 32 TYR B C 1
ATOM 2539 O O . TYR B 1 32 ? 3.673 86.325 -1.163 1.00 34.25 32 TYR B O 1
ATOM 2548 N N . LYS B 1 33 ? 3.980 87.302 0.834 1.00 33.18 33 LYS B N 1
ATOM 2549 C CA . LYS B 1 33 ? 2.641 86.940 1.291 1.00 33.16 33 LYS B CA 1
ATOM 2550 C C . LYS B 1 33 ? 1.919 88.184 1.787 1.00 32.80 33 LYS B C 1
ATOM 2551 O O . LYS B 1 33 ? 2.360 88.816 2.739 1.00 32.97 33 LYS B O 1
ATOM 2557 N N . PHE B 1 34 ? 0.832 88.534 1.099 1.00 32.30 34 PHE B N 1
ATOM 2558 C CA . PHE B 1 34 ? 0.015 89.695 1.422 1.00 31.90 34 PHE B CA 1
ATOM 2559 C C . PHE B 1 34 ? -1.369 89.236 1.846 1.00 31.32 34 PHE B C 1
ATOM 2560 O O . PHE B 1 34 ? -1.927 88.298 1.270 1.00 31.43 34 PHE B O 1
ATOM 2568 N N . ALA B 1 35 ? -1.917 89.916 2.846 1.00 30.79 35 ALA B N 1
ATOM 2569 C CA . ALA B 1 35 ? -3.285 89.694 3.293 1.00 30.21 35 ALA B CA 1
ATOM 2570 C C . ALA B 1 35 ? -4.239 90.329 2.286 1.00 29.66 35 ALA B C 1
ATOM 2571 O O . ALA B 1 35 ? -4.172 91.517 2.026 1.00 29.59 35 ALA B O 1
ATOM 2573 N N . GLY B 1 36 ? -5.117 89.528 1.705 1.00 29.76 36 GLY B N 1
ATOM 2574 C CA . GLY B 1 36 ? -6.044 90.029 0.696 1.00 29.83 36 GLY B CA 1
ATOM 2575 C C . GLY B 1 36 ? -7.469 90.091 1.197 1.00 29.84 36 GLY B C 1
ATOM 2576 O O . GLY B 1 36 ? -7.882 89.290 2.037 1.00 30.10 36 GLY B O 1
ATOM 2577 N N . GLY B 1 37 ? -8.222 91.045 0.665 1.00 30.09 37 GLY B N 1
ATOM 2578 C CA . GLY B 1 37 ? -9.616 91.248 1.035 1.00 29.84 37 GLY B CA 1
ATOM 2579 C C . GLY B 1 37 ? -10.002 92.693 0.819 1.00 30.05 37 GLY B C 1
ATOM 2580 O O . GLY B 1 37 ? -9.213 93.607 1.079 1.00 30.08 37 GLY B O 1
ATOM 2581 N N . LYS B 1 38 ? -11.222 92.897 0.339 1.00 30.17 38 LYS B N 1
ATOM 2582 C CA . LYS B 1 38 ? -11.745 94.234 0.061 1.00 30.70 38 LYS B CA 1
ATOM 2583 C C . LYS B 1 38 ? -12.058 95.004 1.347 1.00 31.03 38 LYS B C 1
ATOM 2584 O O . LYS B 1 38 ? -11.854 96.215 1.407 1.00 31.57 38 LYS B O 1
ATOM 2590 N N . GLY B 1 39 ? -12.524 94.297 2.376 1.00 31.20 39 GLY B N 1
ATOM 2591 C CA . GLY B 1 39 ? -12.736 94.884 3.693 1.00 31.52 39 GLY B CA 1
ATOM 2592 C C . GLY B 1 39 ? -11.420 95.253 4.354 1.00 32.03 39 GLY B C 1
ATOM 2593 O O . GLY B 1 39 ? -11.330 96.259 5.033 1.00 31.56 39 GLY B O 1
ATOM 2594 N N . ILE B 1 40 ? -10.390 94.436 4.125 1.00 32.76 40 ILE B N 1
ATOM 2595 C CA . ILE B 1 40 ? -9.034 94.711 4.613 1.00 32.66 40 ILE B CA 1
ATOM 2596 C C . ILE B 1 40 ? -8.444 95.949 3.939 1.00 32.81 40 ILE B C 1
ATOM 2597 O O . ILE B 1 40 ? -7.821 96.781 4.605 1.00 32.77 40 ILE B O 1
ATOM 2602 N N . ASN B 1 41 ? -8.637 96.055 2.621 1.00 32.94 41 ASN B N 1
ATOM 2603 C CA . ASN B 1 41 ? -8.215 97.235 1.853 1.00 33.01 41 ASN B CA 1
ATOM 2604 C C . ASN B 1 41 ? -8.749 98.541 2.433 1.00 32.56 41 ASN B C 1
ATOM 2605 O O . ASN B 1 41 ? -7.987 99.486 2.623 1.00 32.63 41 ASN B O 1
ATOM 2610 N N . VAL B 1 42 ? -10.056 98.586 2.703 1.00 32.05 42 VAL B N 1
ATOM 2611 C CA . VAL B 1 42 ? -10.693 99.760 3.314 1.00 31.29 42 VAL B CA 1
ATOM 2612 C C . VAL B 1 42 ? -9.957 100.125 4.609 1.00 31.09 42 VAL B C 1
ATOM 2613 O O . VAL B 1 42 ? -9.513 101.264 4.789 1.00 30.66 42 VAL B O 1
ATOM 2617 N N . SER B 1 43 ? -9.811 99.134 5.487 1.00 30.96 43 SER B N 1
ATOM 2618 C CA . SER B 1 43 ? -9.049 99.261 6.726 1.00 30.92 43 SER B CA 1
ATOM 2619 C C . SER B 1 43 ? -7.639 99.813 6.509 1.00 31.09 43 SER B C 1
ATOM 2620 O O . SER B 1 43 ? -7.180 100.643 7.301 1.00 30.79 43 SER B O 1
ATOM 2623 N N . ARG B 1 44 ? -6.963 99.338 5.452 1.00 31.36 44 ARG B N 1
ATOM 2624 C CA . ARG B 1 44 ? -5.633 99.831 5.077 1.00 31.60 44 ARG B CA 1
ATOM 2625 C C . ARG B 1 44 ? -5.700 101.318 4.730 1.00 31.63 44 ARG B C 1
ATOM 2626 O O . ARG B 1 44 ? -4.916 102.117 5.246 1.00 31.95 44 ARG B O 1
ATOM 2634 N N . VAL B 1 45 ? -6.644 101.695 3.870 1.00 31.39 45 VAL B N 1
ATOM 2635 C CA . VAL B 1 45 ? -6.757 103.098 3.458 1.00 31.31 45 VAL B CA 1
ATOM 2636 C C . VAL B 1 45 ? -7.146 104.004 4.644 1.00 31.02 45 VAL B C 1
ATOM 2637 O O . VAL B 1 45 ? -6.580 105.081 4.814 1.00 30.73 45 VAL B O 1
ATOM 2641 N N . LEU B 1 46 ? -8.066 103.534 5.484 1.00 30.81 46 LEU B N 1
ATOM 2642 C CA . LEU B 1 46 ? -8.482 104.275 6.676 1.00 30.79 46 LEU B CA 1
ATOM 2643 C C . LEU B 1 46 ? -7.306 104.596 7.565 1.00 31.13 46 LEU B C 1
ATOM 2644 O O . LEU B 1 46 ? -7.150 105.730 8.011 1.00 31.29 46 LEU B O 1
ATOM 2649 N N . LYS B 1 47 ? -6.486 103.575 7.809 1.00 31.38 47 LYS B N 1
ATOM 2650 C CA . LYS B 1 47 ? -5.244 103.706 8.549 1.00 31.26 47 LYS B CA 1
ATOM 2651 C C . LYS B 1 47 ? -4.291 104.696 7.872 1.00 31.09 47 LYS B C 1
ATOM 2652 O O . LYS B 1 47 ? -3.688 105.532 8.554 1.00 30.90 47 LYS B O 1
ATOM 2658 N N . THR B 1 48 ? -4.167 104.605 6.545 1.00 30.64 48 THR B N 1
ATOM 2659 C CA . THR B 1 48 ? -3.400 105.588 5.754 1.00 30.69 48 THR B CA 1
ATOM 2660 C C . THR B 1 48 ? -3.853 107.019 6.064 1.00 30.50 48 THR B C 1
ATOM 2661 O O . THR B 1 48 ? -3.037 107.933 6.169 1.00 31.21 48 THR B O 1
ATOM 2665 N N . LEU B 1 49 ? -5.159 107.180 6.234 1.00 30.64 49 LEU B N 1
ATOM 2666 C CA . LEU B 1 49 ? -5.799 108.452 6.547 1.00 30.46 49 LEU B CA 1
ATOM 2667 C C . LEU B 1 49 ? -5.903 108.692 8.056 1.00 30.76 49 LEU B C 1
ATOM 2668 O O . LEU B 1 49 ? -6.629 109.594 8.483 1.00 30.88 49 LEU B O 1
ATOM 2673 N N . ASP B 1 50 ? -5.179 107.897 8.850 1.00 30.61 50 ASP B N 1
ATOM 2674 C CA . ASP B 1 50 ? -5.108 108.074 10.313 1.00 30.71 50 ASP B CA 1
ATOM 2675 C C . ASP B 1 50 ? -6.453 107.876 11.021 1.00 30.63 50 ASP B C 1
ATOM 2676 O O . ASP B 1 50 ? -6.820 108.644 11.914 1.00 30.58 50 ASP B O 1
ATOM 2681 N N . VAL B 1 51 ? -7.171 106.832 10.613 1.00 30.73 51 VAL B N 1
ATOM 2682 C CA . VAL B 1 51 ? -8.493 106.501 11.149 1.00 30.65 51 VAL B CA 1
ATOM 2683 C C . VAL B 1 51 ? -8.513 105.005 11.499 1.00 30.81 51 VAL B C 1
ATOM 2684 O O . VAL B 1 51 ? -8.212 104.159 10.649 1.00 30.67 51 VAL B O 1
ATOM 2688 N N . GLU B 1 52 ? -8.847 104.685 12.748 1.00 30.79 52 GLU B N 1
ATOM 2689 C CA . GLU B 1 52 ? -8.803 103.290 13.207 1.00 30.95 52 GLU B CA 1
ATOM 2690 C C . GLU B 1 52 ? -10.045 102.515 12.760 1.00 30.58 52 GLU B C 1
ATOM 2691 O O . GLU B 1 52 ? -11.149 103.068 12.655 1.00 30.39 52 GLU B O 1
ATOM 2697 N N . SER B 1 53 ? -9.845 101.233 12.483 1.00 30.13 53 SER B N 1
ATOM 2698 C CA . SER B 1 53 ? -10.939 100.323 12.192 1.00 30.06 53 SER B CA 1
ATOM 2699 C C . SER B 1 53 ? -10.579 98.926 12.687 1.00 29.74 53 SER B C 1
ATOM 2700 O O . SER B 1 53 ? -9.397 98.610 12.853 1.00 29.00 53 SER B O 1
ATOM 2703 N N . THR B 1 54 ? -11.604 98.112 12.946 1.00 29.62 54 THR B N 1
ATOM 2704 C CA . THR B 1 54 ? -11.438 96.733 13.395 1.00 29.59 54 THR B CA 1
ATOM 2705 C C . THR B 1 54 ? -11.902 95.834 12.259 1.00 29.78 54 THR B C 1
ATOM 2706 O O . THR B 1 54 ? -13.044 95.923 11.827 1.00 29.92 54 THR B O 1
ATOM 2710 N N . ALA B 1 55 ? -11.010 94.989 11.753 1.00 30.08 55 ALA B N 1
ATOM 2711 C CA . ALA B 1 55 ? -11.378 94.053 10.685 1.00 30.17 55 ALA B CA 1
ATOM 2712 C C . ALA B 1 55 ? -12.121 92.837 11.226 1.00 30.15 55 ALA B C 1
ATOM 2713 O O . ALA B 1 55 ? -11.621 92.137 12.101 1.00 29.97 55 ALA B O 1
ATOM 2715 N N . LEU B 1 56 ? -13.325 92.629 10.693 1.00 30.52 56 LEU B N 1
ATOM 2716 C CA . LEU B 1 56 ? -14.170 91.476 10.964 1.00 30.33 56 LEU B CA 1
ATOM 2717 C C . LEU B 1 56 ? -14.265 90.618 9.711 1.00 30.52 56 LEU B C 1
ATOM 2718 O O . LEU B 1 56 ? -13.877 91.050 8.617 1.00 30.56 56 LEU B O 1
ATOM 2723 N N . GLY B 1 57 ? -14.786 89.405 9.864 1.00 30.25 57 GLY B N 1
ATOM 2724 C CA . GLY B 1 57 ? -14.858 88.458 8.760 1.00 30.18 57 GLY B CA 1
ATOM 2725 C C . GLY B 1 57 ? -14.529 87.067 9.252 1.00 30.48 57 GLY B C 1
ATOM 2726 O O . GLY B 1 57 ? -14.679 86.767 10.447 1.00 30.96 57 GLY B O 1
ATOM 2727 N N . PHE B 1 58 ? -14.075 86.209 8.346 1.00 30.02 58 PHE B N 1
ATOM 2728 C CA . PHE B 1 58 ? -13.796 84.823 8.705 1.00 29.71 58 PHE B CA 1
ATOM 2729 C C . PHE B 1 58 ? -12.346 84.447 8.469 1.00 29.74 58 PHE B C 1
ATOM 2730 O O . PHE B 1 58 ? -11.814 84.626 7.369 1.00 29.29 58 PHE B O 1
ATOM 2738 N N . ALA B 1 59 ? -11.713 83.934 9.524 1.00 29.96 59 ALA B N 1
ATOM 2739 C CA . ALA B 1 59 ? -10.341 83.454 9.455 1.00 30.10 59 ALA B CA 1
ATOM 2740 C C . ALA B 1 59 ? -10.231 82.060 10.059 1.00 30.24 59 ALA B C 1
ATOM 2741 O O . ALA B 1 59 ? -10.920 81.742 11.024 1.00 30.83 59 ALA B O 1
ATOM 2743 N N . GLY B 1 60 ? -9.374 81.229 9.474 1.00 30.42 60 GLY B N 1
ATOM 2744 C CA . GLY B 1 60 ? -9.124 79.877 9.972 1.00 30.25 60 GLY B CA 1
ATOM 2745 C C . GLY B 1 60 ? -7.703 79.404 9.713 1.00 30.48 60 GLY B C 1
ATOM 2746 O O . GLY B 1 60 ? -7.037 79.865 8.773 1.00 30.06 60 GLY B O 1
ATOM 2747 N N . GLY B 1 61 ? -7.236 78.492 10.564 1.00 30.53 61 GLY B N 1
ATOM 2748 C CA . GLY B 1 61 ? -5.941 77.832 10.379 1.00 30.98 61 GLY B CA 1
ATOM 2749 C C . GLY B 1 61 ? -4.768 78.785 10.424 1.00 31.29 61 GLY B C 1
ATOM 2750 O O . GLY B 1 61 ? -4.914 79.921 10.874 1.00 31.21 61 GLY B O 1
ATOM 2751 N N . PHE B 1 62 ? -3.604 78.328 9.956 1.00 31.77 62 PHE B N 1
ATOM 2752 C CA . PHE B 1 62 ? -2.391 79.167 9.972 1.00 32.03 62 PHE B CA 1
ATOM 2753 C C . PHE B 1 62 ? -2.486 80.403 9.059 1.00 31.81 62 PHE B C 1
ATOM 2754 O O . PHE B 1 62 ? -1.943 81.448 9.410 1.00 31.71 62 PHE B O 1
ATOM 2762 N N . PRO B 1 63 ? -3.155 80.283 7.885 1.00 31.79 63 PRO B N 1
ATOM 2763 C CA . PRO B 1 63 ? -3.321 81.458 7.014 1.00 31.61 63 PRO B CA 1
ATOM 2764 C C . PRO B 1 63 ? -4.178 82.566 7.630 1.00 31.55 63 PRO B C 1
ATOM 2765 O O . PRO B 1 63 ? -3.955 83.748 7.339 1.00 31.46 63 PRO B O 1
ATOM 2769 N N . GLY B 1 64 ? -5.149 82.180 8.460 1.00 31.34 64 GLY B N 1
ATOM 2770 C CA . GLY B 1 64 ? -5.959 83.130 9.214 1.00 30.47 64 GLY B CA 1
ATOM 2771 C C . GLY B 1 64 ? -5.092 83.811 10.253 1.00 30.46 64 GLY B C 1
ATOM 2772 O O . GLY B 1 64 ? -5.179 85.026 10.452 1.00 30.12 64 GLY B O 1
ATOM 2773 N N . LYS B 1 65 ? -4.238 83.020 10.904 1.00 30.29 65 LYS B N 1
ATOM 2774 C CA . LYS B 1 65 ? -3.256 83.533 11.849 1.00 30.22 65 LYS B CA 1
ATOM 2775 C C . LYS B 1 65 ? -2.382 84.600 11.201 1.00 29.75 65 LYS B C 1
ATOM 2776 O O . LYS B 1 65 ? -2.241 85.703 11.735 1.00 29.49 65 LYS B O 1
ATOM 2782 N N . PHE B 1 66 ? -1.825 84.265 10.035 1.00 29.58 66 PHE B N 1
ATOM 2783 C CA . PHE B 1 66 ? -0.960 85.165 9.282 1.00 29.54 66 PHE B CA 1
ATOM 2784 C C . PHE B 1 66 ? -1.594 86.533 9.048 1.00 29.87 66 PHE B C 1
ATOM 2785 O O . PHE B 1 66 ? -0.924 87.554 9.176 1.00 29.49 66 PHE B O 1
ATOM 2793 N N . ILE B 1 67 ? -2.880 86.537 8.687 1.00 30.06 67 ILE B N 1
ATOM 2794 C CA . ILE B 1 67 ? -3.572 87.766 8.311 1.00 30.43 67 ILE B CA 1
ATOM 2795 C C . ILE B 1 67 ? -3.811 88.633 9.546 1.00 30.50 67 ILE B C 1
ATOM 2796 O O . ILE B 1 67 ? -3.570 89.838 9.513 1.00 30.63 67 ILE B O 1
ATOM 2801 N N . ILE B 1 68 ? -4.270 88.003 10.626 1.00 30.48 68 ILE B N 1
ATOM 2802 C CA . ILE B 1 68 ? -4.415 88.659 11.926 1.00 30.25 68 ILE B CA 1
ATOM 2803 C C . ILE B 1 68 ? -3.100 89.355 12.325 1.00 30.63 68 ILE B C 1
ATOM 2804 O O . ILE B 1 68 ? -3.093 90.529 12.703 1.00 30.59 68 ILE B O 1
ATOM 2809 N N . ASP B 1 69 ? -1.998 88.623 12.201 1.00 30.85 69 ASP B N 1
ATOM 2810 C CA . ASP B 1 69 ? -0.666 89.132 12.483 1.00 31.36 69 ASP B CA 1
ATOM 2811 C C . ASP B 1 69 ? -0.218 90.298 11.627 1.00 31.36 69 ASP B C 1
ATOM 2812 O O . ASP B 1 69 ? 0.375 91.257 12.127 1.00 31.21 69 ASP B O 1
ATOM 2817 N N . THR B 1 70 ? -0.461 90.173 10.328 1.00 31.58 70 THR B N 1
ATOM 2818 C CA . THR B 1 70 ? -0.124 91.190 9.354 1.00 31.97 70 THR B CA 1
ATOM 2819 C C . THR B 1 70 ? -0.799 92.487 9.751 1.00 32.25 70 THR B C 1
ATOM 2820 O O . THR B 1 70 ? -0.184 93.547 9.702 1.00 32.43 70 THR B O 1
ATOM 2824 N N . LEU B 1 71 ? -2.062 92.373 10.163 1.00 32.90 71 LEU B N 1
ATOM 2825 C CA . LEU B 1 71 ? -2.900 93.508 10.542 1.00 33.17 71 LEU B CA 1
ATOM 2826 C C . LEU B 1 71 ? -2.465 94.137 11.865 1.00 33.48 71 LEU B C 1
ATOM 2827 O O . LEU B 1 71 ? -2.475 95.358 11.992 1.00 33.67 71 LEU B O 1
ATOM 2832 N N . ASN B 1 72 ? -2.077 93.297 12.833 1.00 33.81 72 ASN B N 1
ATOM 2833 C CA . ASN B 1 72 ? -1.429 93.740 14.075 1.00 34.12 72 ASN B CA 1
ATOM 2834 C C . ASN B 1 72 ? -0.149 94.521 13.786 1.00 34.41 72 ASN B C 1
ATOM 2835 O O . ASN B 1 72 ? 0.142 95.529 14.445 1.00 34.42 72 ASN B O 1
ATOM 2840 N N . ASN B 1 73 ? 0.628 94.021 12.823 1.00 34.49 73 ASN B N 1
ATOM 2841 C CA . ASN B 1 73 ? 1.895 94.635 12.445 1.00 34.72 73 ASN B CA 1
ATOM 2842 C C . ASN B 1 73 ? 1.649 95.993 11.810 1.00 34.67 73 ASN B C 1
ATOM 2843 O O . ASN B 1 73 ? 2.534 96.849 11.810 1.00 35.01 73 ASN B O 1
ATOM 2848 N N . SER B 1 74 ? 0.442 96.179 11.280 1.00 34.44 74 SER B N 1
ATOM 2849 C CA . SER B 1 74 ? 0.022 97.455 10.712 1.00 34.53 74 SER B CA 1
ATOM 2850 C C . SER B 1 74 ? -0.694 98.332 11.722 1.00 34.26 74 SER B C 1
ATOM 2851 O O . SER B 1 74 ? -1.014 99.482 11.429 1.00 34.44 74 SER B O 1
ATOM 2854 N N . ALA B 1 75 ? -0.940 97.787 12.911 1.00 33.98 75 ALA B N 1
ATOM 2855 C CA . ALA B 1 75 ? -1.716 98.469 13.951 1.00 33.82 75 ALA B CA 1
ATOM 2856 C C . ALA B 1 75 ? -3.162 98.667 13.494 1.00 33.72 75 ALA B C 1
ATOM 2857 O O . ALA B 1 75 ? -3.795 99.679 13.794 1.00 34.03 75 ALA B O 1
ATOM 2859 N N . ILE B 1 76 ? -3.656 97.690 12.737 1.00 33.39 76 ILE B N 1
ATOM 2860 C CA . ILE B 1 76 ? -5.068 97.559 12.432 1.00 32.94 76 ILE B CA 1
ATOM 2861 C C . ILE B 1 76 ? -5.589 96.459 13.342 1.00 32.90 76 ILE B C 1
ATOM 2862 O O . ILE B 1 76 ? -5.035 95.357 13.376 1.00 32.76 76 ILE B O 1
ATOM 2867 N N . GLN B 1 77 ? -6.630 96.772 14.106 1.00 33.25 77 GLN B N 1
ATOM 2868 C CA . GLN B 1 77 ? -7.264 95.792 14.986 1.00 33.41 77 GLN B CA 1
ATOM 2869 C C . GLN B 1 77 ? -8.066 94.790 14.183 1.00 33.05 77 GLN B C 1
ATOM 2870 O O . GLN B 1 77 ? -8.499 95.090 13.073 1.00 32.90 77 GLN B O 1
ATOM 2876 N N . SER B 1 78 ? -8.252 93.599 14.743 1.00 32.75 78 SER B N 1
ATOM 2877 C CA . SER B 1 78 ? -9.122 92.599 14.139 1.00 32.64 78 SER B CA 1
ATOM 2878 C C . SER B 1 78 ? -9.873 91.769 15.177 1.00 32.60 78 SER B C 1
ATOM 2879 O O . SER B 1 78 ? -9.411 91.610 16.306 1.00 32.00 78 SER B O 1
ATOM 2882 N N . ASN B 1 79 ? -11.045 91.268 14.779 1.00 32.68 79 ASN B N 1
ATOM 2883 C CA . ASN B 1 79 ? -11.785 90.275 15.549 1.00 32.78 79 ASN B CA 1
ATOM 2884 C C . ASN B 1 79 ? -12.529 89.294 14.626 1.00 32.86 79 ASN B C 1
ATOM 2885 O O . ASN B 1 79 ? -13.761 89.157 14.705 1.00 33.19 79 ASN B O 1
ATOM 2890 N N . PHE B 1 80 ? -11.782 88.623 13.748 1.00 32.05 80 PHE B N 1
ATOM 2891 C CA . PHE B 1 80 ? -12.361 87.623 12.856 1.00 31.94 80 PHE B CA 1
ATOM 2892 C C . PHE B 1 80 ? -12.950 86.455 13.613 1.00 32.04 80 PHE B C 1
ATOM 2893 O O . PHE B 1 80 ? -12.475 86.082 14.694 1.00 31.81 80 PHE B O 1
ATOM 2901 N N . ILE B 1 81 ? -13.976 85.863 13.010 1.00 32.30 81 ILE B N 1
ATOM 2902 C CA . ILE B 1 81 ? -14.564 84.628 13.502 1.00 31.83 81 ILE B CA 1
ATOM 2903 C C . ILE B 1 81 ? -13.653 83.478 13.105 1.00 32.07 81 ILE B C 1
ATOM 2904 O O . ILE B 1 81 ? -13.337 83.303 11.929 1.00 31.88 81 ILE B O 1
ATOM 2909 N N . GLU B 1 82 ? -13.215 82.716 14.101 1.00 32.52 82 GLU B N 1
ATOM 2910 C CA . GLU B 1 82 ? -12.408 81.524 13.872 1.00 33.44 82 GLU B CA 1
ATOM 2911 C C . GLU B 1 82 ? -13.275 80.431 13.242 1.00 33.10 82 GLU B C 1
ATOM 2912 O O . GLU B 1 82 ? -14.278 80.010 13.825 1.00 33.44 82 GLU B O 1
ATOM 2918 N N . VAL B 1 83 ? -12.914 80.008 12.032 1.00 32.96 83 VAL B N 1
ATOM 2919 C CA . VAL B 1 83 ? -13.595 78.887 11.377 1.00 32.21 83 VAL B CA 1
ATOM 2920 C C . VAL B 1 83 ? -12.654 77.670 11.326 1.00 32.28 83 VAL B C 1
ATOM 2921 O O . VAL B 1 83 ? -11.470 77.797 11.624 1.00 32.22 83 VAL B O 1
ATOM 2925 N N . ASP B 1 84 ? -13.179 76.507 10.945 1.00 32.01 84 ASP B N 1
ATOM 2926 C CA . ASP B 1 84 ? -12.446 75.251 11.084 1.00 31.97 84 ASP B CA 1
ATOM 2927 C C . ASP B 1 84 ? -11.586 74.872 9.873 1.00 31.98 84 ASP B C 1
ATOM 2928 O O . ASP B 1 84 ? -10.748 73.972 9.963 1.00 31.67 84 ASP B O 1
ATOM 2933 N N . GLU B 1 85 ? -11.796 75.547 8.749 1.00 31.81 85 GLU B N 1
ATOM 2934 C CA . GLU B 1 85 ? -10.942 75.327 7.577 1.00 32.03 85 GLU B CA 1
ATOM 2935 C C . GLU B 1 85 ? -10.029 76.523 7.315 1.00 31.25 85 GLU B C 1
ATOM 2936 O O . GLU B 1 85 ? -10.364 77.660 7.640 1.00 31.32 85 GLU B O 1
ATOM 2942 N N . ASP B 1 86 ? -8.874 76.246 6.728 1.00 30.90 86 ASP B N 1
ATOM 2943 C CA . ASP B 1 86 ? -7.869 77.257 6.461 1.00 30.13 86 ASP B CA 1
ATOM 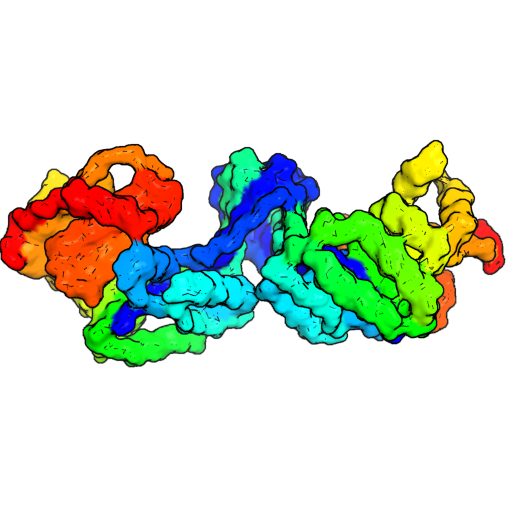2944 C C . ASP B 1 86 ? -8.398 78.413 5.629 1.00 30.10 86 ASP B C 1
ATOM 2945 O O . ASP B 1 86 ? -9.138 78.206 4.658 1.00 30.34 86 ASP B O 1
ATOM 2950 N N . THR B 1 87 ? -8.011 79.628 5.999 1.00 29.40 87 THR B N 1
ATOM 2951 C CA . THR B 1 87 ? -8.144 80.768 5.094 1.00 29.25 87 THR B CA 1
ATOM 2952 C C . THR B 1 87 ? -7.456 80.432 3.754 1.00 29.11 87 THR B C 1
ATOM 2953 O O . THR B 1 87 ? -6.389 79.800 3.733 1.00 28.35 87 THR B O 1
ATOM 2957 N N . ARG B 1 88 ? -8.080 80.822 2.641 1.00 29.06 88 ARG B N 1
ATOM 2958 C CA . ARG B 1 88 ? -7.534 80.488 1.319 1.00 28.94 88 ARG B CA 1
ATOM 2959 C C . ARG B 1 88 ? -6.200 81.171 1.026 1.00 28.98 88 ARG B C 1
ATOM 2960 O O . ARG B 1 88 ? -5.942 82.294 1.482 1.00 28.04 88 ARG B O 1
ATOM 2968 N N . ILE B 1 89 ? -5.352 80.454 0.286 1.00 29.19 89 ILE B N 1
ATOM 2969 C CA . ILE B 1 89 ? -4.079 80.970 -0.183 1.00 29.29 89 ILE B CA 1
ATOM 2970 C C . ILE B 1 89 ? -4.160 80.992 -1.699 1.00 30.05 89 ILE B C 1
ATOM 2971 O O . ILE B 1 89 ? -4.155 79.938 -2.340 1.00 30.26 89 ILE B O 1
ATOM 2976 N N . ASN B 1 90 ? -4.272 82.192 -2.259 1.00 30.38 90 ASN B N 1
ATOM 2977 C CA . ASN B 1 90 ? -4.227 82.378 -3.703 1.00 31.21 90 ASN B CA 1
ATOM 2978 C C . ASN B 1 90 ? -2.800 82.597 -4.160 1.00 31.76 90 ASN B C 1
ATOM 2979 O O . ASN B 1 90 ? -2.053 83.363 -3.541 1.00 31.96 90 ASN B O 1
ATOM 2984 N N . VAL B 1 91 ? -2.437 81.928 -5.249 1.00 32.46 91 VAL B N 1
ATOM 2985 C CA . VAL B 1 91 ? -1.080 81.965 -5.786 1.00 32.65 91 VAL B CA 1
ATOM 2986 C C . VAL B 1 91 ? -1.024 82.850 -7.023 1.00 33.07 91 VAL B C 1
ATOM 2987 O O . VAL B 1 91 ? -1.838 82.719 -7.949 1.00 33.04 91 VAL B O 1
ATOM 2991 N N . LYS B 1 92 ? -0.063 83.767 -7.024 1.00 33.62 92 LYS B N 1
ATOM 2992 C CA . LYS B 1 92 ? 0.180 84.616 -8.184 1.00 33.92 92 LYS B CA 1
ATOM 2993 C C . LYS B 1 92 ? 1.604 84.391 -8.650 1.00 33.84 92 LYS B C 1
ATOM 2994 O O . LYS B 1 92 ? 2.553 84.641 -7.904 1.00 34.06 92 LYS B O 1
ATOM 3000 N N . LEU B 1 93 ? 1.751 83.891 -9.873 1.00 33.56 93 LEU B N 1
ATOM 3001 C CA . LEU B 1 93 ? 3.063 83.607 -10.432 1.00 33.45 93 LEU B CA 1
ATOM 3002 C C . LEU B 1 93 ? 3.471 84.747 -11.347 1.00 33.73 93 LEU B C 1
ATOM 3003 O O . LEU B 1 93 ? 2.776 85.059 -12.317 1.00 33.30 93 LEU B O 1
ATOM 3008 N N . LYS B 1 94 ? 4.610 85.358 -11.038 1.00 34.13 94 LYS B N 1
ATOM 3009 C CA . LYS B 1 94 ? 5.010 86.617 -11.674 1.00 34.55 94 LYS B CA 1
ATOM 3010 C C . LYS B 1 94 ? 6.213 86.535 -12.625 1.00 34.64 94 LYS B C 1
ATOM 3011 O O . LYS B 1 94 ? 6.560 87.536 -13.253 1.00 34.89 94 LYS B O 1
ATOM 3017 N N . THR B 1 95 ? 6.846 85.368 -12.743 1.00 34.88 95 THR B N 1
ATOM 3018 C CA . THR B 1 95 ? 8.035 85.247 -13.600 1.00 35.18 95 THR B CA 1
ATOM 3019 C C . THR B 1 95 ? 7.688 84.905 -15.048 1.00 35.72 95 THR B C 1
ATOM 3020 O O . THR B 1 95 ? 7.165 83.822 -15.347 1.00 35.41 95 THR B O 1
ATOM 3024 N N . GLY B 1 96 ? 8.011 85.841 -15.936 1.00 36.22 96 GLY B N 1
ATOM 3025 C CA . GLY B 1 96 ? 7.572 85.781 -17.316 1.00 37.12 96 GLY B CA 1
ATOM 3026 C C . GLY B 1 96 ? 6.074 86.019 -17.330 1.00 37.65 96 GLY B C 1
ATOM 3027 O O . GLY B 1 96 ? 5.604 87.133 -17.071 1.00 38.04 96 GLY B O 1
ATOM 3028 N N . GLN B 1 97 ? 5.323 84.964 -17.611 1.00 37.66 97 GLN B N 1
ATOM 3029 C CA . GLN B 1 97 ? 3.884 85.080 -17.739 1.00 37.88 97 GLN B CA 1
ATOM 3030 C C . GLN B 1 97 ? 3.220 85.144 -16.357 1.00 37.90 97 GLN B C 1
ATOM 3031 O O . GLN B 1 97 ? 3.543 84.351 -15.464 1.00 37.67 97 GLN B O 1
ATOM 3037 N N . GLU B 1 98 ? 2.320 86.113 -16.187 1.00 37.85 98 GLU B N 1
ATOM 3038 C CA . GLU B 1 98 ? 1.704 86.383 -14.886 1.00 37.77 98 GLU B CA 1
ATOM 3039 C C . GLU B 1 98 ? 0.341 85.704 -14.685 1.00 37.52 98 GLU B C 1
ATOM 3040 O O . GLU B 1 98 ? -0.680 86.093 -15.265 1.00 37.89 98 GLU B O 1
ATOM 3046 N N . THR B 1 99 ? 0.370 84.669 -13.847 1.00 36.80 99 THR B N 1
ATOM 3047 C CA . THR B 1 99 ? -0.681 83.671 -13.761 1.00 36.05 99 THR B CA 1
ATOM 3048 C C . THR B 1 99 ? -1.272 83.629 -12.363 1.00 35.80 99 THR B C 1
ATOM 3049 O O . THR B 1 99 ? -0.559 83.735 -11.377 1.00 35.87 99 THR B O 1
ATOM 3053 N N . GLU B 1 100 ? -2.584 83.451 -12.292 1.00 35.56 100 GLU B N 1
ATOM 3054 C CA . GLU B 1 100 ? -3.302 83.471 -11.032 1.00 35.28 100 GLU B CA 1
ATOM 3055 C C . GLU B 1 100 ? -3.897 82.094 -10.741 1.00 34.79 100 GLU B C 1
ATOM 3056 O O . GLU B 1 100 ? -4.413 81.423 -11.641 1.00 34.24 100 GLU B O 1
ATOM 3062 N N . ILE B 1 101 ? -3.817 81.669 -9.485 1.00 34.25 101 ILE B N 1
ATOM 3063 C CA . ILE B 1 101 ? -4.362 80.374 -9.097 1.00 34.27 101 ILE B CA 1
ATOM 3064 C C . ILE B 1 101 ? -5.161 80.509 -7.812 1.00 34.07 101 ILE B C 1
ATOM 3065 O O . ILE B 1 101 ? -4.605 80.466 -6.717 1.00 34.00 101 ILE B O 1
ATOM 3070 N N . ASN B 1 102 ? -6.470 80.676 -7.960 1.00 33.84 102 ASN B N 1
ATOM 3071 C CA . ASN B 1 102 ? -7.346 80.961 -6.820 1.00 33.90 102 ASN B CA 1
ATOM 3072 C C . ASN B 1 102 ? -8.038 79.738 -6.220 1.00 33.32 102 ASN B C 1
ATOM 3073 O O . ASN B 1 102 ? -8.621 78.924 -6.946 1.00 33.33 102 ASN B O 1
ATOM 3078 N N . ALA B 1 103 ? -7.968 79.639 -4.895 1.00 32.51 103 ALA B N 1
ATOM 3079 C CA . ALA B 1 103 ? -8.596 78.567 -4.121 1.00 32.29 103 ALA B CA 1
ATOM 3080 C C . ALA B 1 103 ? -9.991 78.952 -3.633 1.00 31.93 103 ALA B C 1
ATOM 3081 O O . ALA B 1 103 ? -10.271 80.140 -3.444 1.00 31.62 103 ALA B O 1
ATOM 3083 N N . PRO B 1 104 ? -10.873 77.946 -3.423 1.00 31.69 104 PRO B N 1
ATOM 3084 C CA . PRO B 1 104 ? -12.187 78.245 -2.863 1.00 31.68 104 PRO B CA 1
ATOM 3085 C C . PRO B 1 104 ? -12.022 78.586 -1.394 1.00 31.64 104 PRO B C 1
ATOM 3086 O O . PRO B 1 104 ? -11.037 78.179 -0.787 1.00 32.07 104 PRO B O 1
ATOM 3090 N N . GLY B 1 105 ? -12.962 79.332 -0.824 1.00 31.52 105 GLY B N 1
ATOM 3091 C CA . GLY B 1 105 ? -12.867 79.703 0.585 1.00 31.11 105 GLY B CA 1
ATOM 3092 C C . GLY B 1 105 ? -13.048 78.496 1.487 1.00 30.89 105 GLY B C 1
ATOM 3093 O O . GLY B 1 105 ? -13.465 77.436 1.022 1.00 30.76 105 GLY B O 1
ATOM 3094 N N . PRO B 1 106 ? -12.741 78.646 2.787 1.00 30.82 106 PRO B N 1
ATOM 3095 C CA . PRO B 1 106 ? -13.011 77.569 3.746 1.00 30.85 106 PRO B CA 1
ATOM 3096 C C . PRO B 1 106 ? -14.513 77.369 3.937 1.00 30.96 106 PRO B C 1
ATOM 3097 O O . PRO B 1 106 ? -15.298 78.283 3.657 1.00 30.60 106 PRO B O 1
ATOM 3101 N N . HIS B 1 107 ? -14.904 76.192 4.415 1.00 30.56 107 HIS B N 1
ATOM 3102 C CA . HIS B 1 107 ? -16.276 75.979 4.856 1.00 30.61 107 HIS B CA 1
ATOM 3103 C C . HIS B 1 107 ? -16.541 76.755 6.154 1.00 30.43 107 HIS B C 1
ATOM 3104 O O . HIS B 1 107 ? -15.742 76.720 7.098 1.00 30.43 107 HIS B O 1
ATOM 3111 N N . ILE B 1 108 ? -17.650 77.486 6.173 1.00 30.27 108 ILE B N 1
ATOM 3112 C CA . ILE B 1 108 ? -18.063 78.257 7.339 1.00 30.11 108 ILE B CA 1
ATOM 3113 C C . ILE B 1 108 ? -19.446 77.754 7.748 1.00 30.14 108 ILE B C 1
ATOM 3114 O O . ILE B 1 108 ? -20.390 77.833 6.958 1.00 30.11 108 ILE B O 1
ATOM 3119 N N . THR B 1 109 ? -19.546 77.217 8.969 1.00 29.98 109 THR B N 1
ATOM 3120 C CA . THR B 1 109 ? -20.798 76.681 9.521 1.00 30.01 109 THR B CA 1
ATOM 3121 C C . THR B 1 109 ? -21.813 77.789 9.751 1.00 30.00 109 THR B C 1
ATOM 3122 O O . THR B 1 109 ? -21.456 78.962 9.724 1.00 29.86 109 THR B O 1
ATOM 3126 N N . SER B 1 110 ? -23.070 77.409 9.995 1.00 30.27 110 SER B N 1
ATOM 3127 C CA . SER B 1 110 ? -24.112 78.361 10.389 1.00 30.42 110 SER B CA 1
ATOM 3128 C C . SER B 1 110 ? -23.806 78.999 11.757 1.00 30.65 110 SER B C 1
ATOM 3129 O O . SER B 1 110 ? -24.012 80.199 11.942 1.00 30.74 110 SER B O 1
ATOM 3132 N N . THR B 1 111 ? -23.303 78.206 12.704 1.00 30.44 111 THR B N 1
ATOM 3133 C CA . THR B 1 111 ? -22.883 78.746 14.004 1.00 30.87 111 THR B CA 1
ATOM 3134 C C . THR B 1 111 ? -21.861 79.880 13.839 1.00 30.51 111 THR B C 1
ATOM 3135 O O . THR B 1 111 ? -21.934 80.898 14.521 1.00 30.41 111 THR B O 1
ATOM 3139 N N . GLN B 1 112 ? -20.920 79.693 12.921 1.00 30.52 112 GLN B N 1
ATOM 3140 C CA . GLN B 1 112 ? -19.879 80.685 12.668 1.00 30.52 112 GLN B CA 1
ATOM 3141 C C . GLN B 1 112 ? -20.424 81.968 12.042 1.00 30.27 112 GLN B C 1
ATOM 3142 O O . GLN B 1 112 ? -20.103 83.061 12.491 1.00 30.22 112 GLN B O 1
ATOM 3148 N N . PHE B 1 113 ? -21.273 81.839 11.032 1.00 30.74 113 PHE B N 1
ATOM 3149 C CA . PHE B 1 113 ? -21.912 83.018 10.448 1.00 30.93 113 PHE B CA 1
ATOM 3150 C C . PHE B 1 113 ? -22.705 83.759 11.519 1.00 31.18 113 PHE B C 1
ATOM 3151 O O . PHE B 1 113 ? -22.725 84.986 11.531 1.00 31.41 113 PHE B O 1
ATOM 3159 N N . GLU B 1 114 ? -23.337 83.006 12.422 1.00 31.25 114 GLU B N 1
ATOM 3160 C CA . GLU B 1 114 ? -24.085 83.591 13.537 1.00 31.90 114 GLU B CA 1
ATOM 3161 C C . GLU B 1 114 ? -23.180 84.366 14.493 1.00 31.02 114 GLU B C 1
ATOM 3162 O O . GLU B 1 114 ? -23.589 85.404 15.021 1.00 30.87 114 GLU B O 1
ATOM 3168 N N . GLN B 1 115 ? -21.968 83.852 14.727 1.00 30.46 115 GLN B N 1
ATOM 3169 C CA . GLN B 1 115 ? -20.995 84.530 15.596 1.00 30.37 115 GLN B CA 1
ATOM 3170 C C . GLN B 1 115 ? -20.617 85.917 15.065 1.00 29.79 115 GLN B C 1
ATOM 3171 O O . GLN B 1 115 ? -20.375 86.832 15.855 1.00 29.38 115 GLN B O 1
ATOM 3177 N N . LEU B 1 116 ? -20.562 86.055 13.734 1.00 29.20 116 LEU B N 1
ATOM 3178 C CA . LEU B 1 116 ? -20.313 87.343 13.093 1.00 28.76 116 LEU B CA 1
ATOM 3179 C C . LEU B 1 116 ? -21.524 88.262 13.268 1.00 28.62 116 LEU B C 1
ATOM 3180 O O . LEU B 1 116 ? -21.385 89.423 13.659 1.00 28.48 116 LEU B O 1
ATOM 3185 N N . LEU B 1 117 ? -22.706 87.743 12.966 1.00 28.31 117 LEU B N 1
ATOM 3186 C CA . LEU B 1 117 ? -23.933 88.500 13.169 1.00 28.54 117 LEU B CA 1
ATOM 3187 C C . LEU B 1 117 ? -24.019 88.985 14.618 1.00 28.60 117 LEU B C 1
ATOM 3188 O O . LEU B 1 117 ? -24.447 90.112 14.879 1.00 28.83 117 LEU B O 1
ATOM 3193 N N . GLN B 1 118 ? -23.568 88.147 15.549 1.00 28.69 118 GLN B N 1
ATOM 3194 C CA . GLN B 1 118 ? -23.568 88.501 16.972 1.00 29.37 118 GLN B CA 1
ATOM 3195 C C . GLN B 1 118 ? -22.715 89.736 17.254 1.00 28.61 118 GLN B C 1
ATOM 3196 O O . GLN B 1 118 ? -23.051 90.526 18.119 1.00 28.61 118 GLN B O 1
ATOM 3202 N N . GLN B 1 119 ? -21.635 89.919 16.500 1.00 28.59 119 GLN B N 1
ATOM 3203 C CA . GLN B 1 119 ? -20.835 91.144 16.614 1.00 28.31 119 GLN B CA 1
ATOM 3204 C C . GLN B 1 119 ? -21.551 92.383 16.109 1.00 28.10 119 GLN B C 1
ATOM 3205 O O . GLN B 1 119 ? -21.460 93.442 16.737 1.00 27.98 119 GLN B O 1
ATOM 3211 N N . ILE B 1 120 ? -22.255 92.242 14.983 1.00 28.22 120 ILE B N 1
ATOM 3212 C CA . ILE B 1 120 ? -23.037 93.343 14.383 1.00 28.28 120 ILE B CA 1
ATOM 3213 C C . ILE B 1 120 ? -24.191 93.712 15.313 1.00 28.70 120 ILE B C 1
ATOM 3214 O O . ILE B 1 120 ? -24.622 94.866 15.379 1.00 28.43 120 ILE B O 1
ATOM 3219 N N . LYS B 1 121 ? -24.658 92.714 16.057 1.00 29.58 121 LYS B N 1
ATOM 3220 C CA . LYS B 1 121 ? -25.663 92.904 17.094 1.00 30.06 121 LYS B CA 1
ATOM 3221 C C . LYS B 1 121 ? -25.124 93.722 18.261 1.00 30.53 121 LYS B C 1
ATOM 3222 O O . LYS B 1 121 ? -25.886 94.411 18.938 1.00 30.92 121 LYS B O 1
ATOM 3228 N N . ASN B 1 122 ? -23.812 93.653 18.483 1.00 31.01 122 ASN B N 1
ATOM 3229 C CA . ASN B 1 122 ? -23.154 94.426 19.548 1.00 31.31 122 ASN B CA 1
ATOM 3230 C C . ASN B 1 122 ? -22.689 95.834 19.158 1.00 31.34 122 ASN B C 1
ATOM 3231 O O . ASN B 1 122 ? -22.053 96.529 19.965 1.00 31.69 122 ASN B O 1
ATOM 3236 N N . THR B 1 123 ? -23.007 96.257 17.936 1.00 31.37 123 THR B N 1
ATOM 3237 C CA . THR B 1 123 ? -22.721 97.624 17.488 1.00 31.13 123 THR B CA 1
ATOM 3238 C C . THR B 1 123 ? -23.720 98.616 18.072 1.00 31.34 123 THR B C 1
ATOM 3239 O O . THR B 1 123 ? -24.806 98.236 18.526 1.00 30.70 123 THR B O 1
ATOM 3243 N N . THR B 1 124 ? -23.341 99.892 18.050 1.00 31.89 124 THR B N 1
ATOM 3244 C CA . THR B 1 124 ? -24.194 100.973 18.528 1.00 32.29 124 THR B CA 1
ATOM 3245 C C . THR B 1 124 ? -24.374 102.034 17.439 1.00 32.49 124 THR B C 1
ATOM 3246 O O . THR B 1 124 ? -23.851 101.892 16.340 1.00 32.01 124 THR B O 1
ATOM 3250 N N . SER B 1 125 ? -25.097 103.096 17.781 1.00 32.89 125 SER B N 1
ATOM 3251 C CA . SER B 1 125 ? -25.447 104.203 16.880 1.00 33.69 125 SER B CA 1
ATOM 3252 C C . SER B 1 125 ? -24.262 104.959 16.313 1.00 33.52 125 SER B C 1
ATOM 3253 O O . SER B 1 125 ? -24.385 105.675 15.318 1.00 33.75 125 SER B O 1
ATOM 3256 N N . GLU B 1 126 ? -23.127 104.834 16.977 1.00 33.46 126 GLU B N 1
ATOM 3257 C CA . GLU B 1 126 ? -21.959 105.599 16.608 1.00 33.39 126 GLU B CA 1
ATOM 3258 C C . GLU B 1 126 ? -20.947 104.757 15.834 1.00 32.67 126 GLU B C 1
ATOM 3259 O O . GLU B 1 126 ? -19.887 105.264 15.451 1.00 32.73 126 GLU B O 1
ATOM 3265 N N . ASP B 1 127 ? -21.275 103.478 15.631 1.00 31.43 127 ASP B N 1
ATOM 3266 C CA . ASP B 1 127 ? -20.424 102.565 14.876 1.00 31.08 127 ASP B CA 1
ATOM 3267 C C . ASP B 1 127 ? -20.787 102.631 13.396 1.00 30.73 127 ASP B C 1
ATOM 3268 O O . ASP B 1 127 ? -21.939 102.887 13.037 1.00 30.52 127 ASP B O 1
ATOM 3273 N N . ILE B 1 128 ? -19.783 102.414 12.552 1.00 30.40 128 ILE B N 1
ATOM 3274 C CA . ILE B 1 128 ? -19.955 102.320 11.114 1.00 29.75 128 ILE B CA 1
ATOM 3275 C C . ILE B 1 128 ? -19.581 100.894 10.732 1.00 29.44 128 ILE B C 1
ATOM 3276 O O . ILE B 1 128 ? -18.518 100.397 11.125 1.00 28.88 128 ILE B O 1
ATOM 3281 N N . VAL B 1 129 ? -20.480 100.227 10.003 1.00 29.09 129 VAL B N 1
ATOM 3282 C CA . VAL B 1 129 ? -20.221 98.876 9.493 1.00 28.20 129 VAL B CA 1
ATOM 3283 C C . VAL B 1 129 ? -20.081 98.891 7.954 1.00 28.30 129 VAL B C 1
ATOM 3284 O O . VAL B 1 129 ? -21.016 99.237 7.216 1.00 27.86 129 VAL B O 1
ATOM 3288 N N . ILE B 1 130 ? -18.883 98.537 7.498 1.00 27.71 130 ILE B N 1
ATOM 3289 C CA . ILE B 1 130 ? -18.542 98.547 6.073 1.00 27.92 130 ILE B CA 1
ATOM 3290 C C . ILE B 1 130 ? -18.422 97.105 5.587 1.00 27.89 130 ILE B C 1
ATOM 3291 O O . ILE B 1 130 ? -17.506 96.381 5.990 1.00 28.45 130 ILE B O 1
ATOM 3296 N N . VAL B 1 131 ? -19.362 96.668 4.760 1.00 27.59 131 VAL B N 1
ATOM 3297 C CA . VAL B 1 131 ? -19.273 95.329 4.206 1.00 27.78 131 VAL B CA 1
ATOM 3298 C C . VAL B 1 131 ? -18.755 95.414 2.775 1.00 28.43 131 VAL B C 1
ATOM 3299 O O . VAL B 1 131 ? -19.256 96.204 1.971 1.00 28.22 131 VAL B O 1
ATOM 3303 N N . ALA B 1 132 ? -17.756 94.590 2.463 1.00 29.33 132 ALA B N 1
ATOM 3304 C CA . ALA B 1 132 ? -17.026 94.716 1.201 1.00 29.89 132 ALA B CA 1
ATOM 3305 C C . ALA B 1 132 ? -16.762 93.385 0.539 1.00 30.45 132 ALA B C 1
ATOM 3306 O O . ALA B 1 132 ? -16.331 92.432 1.190 1.00 30.75 132 ALA B O 1
ATOM 3308 N N . GLY B 1 133 ? -17.042 93.336 -0.763 1.00 30.73 133 GLY B N 1
ATOM 3309 C CA . GLY B 1 133 ? -16.673 92.220 -1.596 1.00 31.05 133 GLY B CA 1
ATOM 3310 C C . GLY B 1 133 ? -17.708 91.125 -1.726 1.00 31.49 133 GLY B C 1
ATOM 3311 O O . GLY B 1 133 ? -18.826 91.222 -1.197 1.00 31.42 133 GLY B O 1
ATOM 3312 N N . SER B 1 134 ? -17.300 90.075 -2.434 1.00 31.49 134 SER B N 1
ATOM 3313 C CA . SER B 1 134 ? -18.147 88.946 -2.768 1.00 31.91 134 SER B CA 1
ATOM 3314 C C . SER B 1 134 ? -18.625 88.173 -1.545 1.00 31.84 134 SER B C 1
ATOM 3315 O O . SER B 1 134 ? -18.001 88.204 -0.480 1.00 31.94 134 SER B O 1
ATOM 3318 N N . VAL B 1 135 ? -19.747 87.486 -1.714 1.00 31.42 135 VAL B N 1
ATOM 3319 C CA . VAL B 1 135 ? -20.227 86.550 -0.720 1.00 31.21 135 VAL B CA 1
ATOM 3320 C C . VAL B 1 135 ? -19.741 85.143 -1.101 1.00 30.94 135 VAL B C 1
ATOM 3321 O O . VAL B 1 135 ? -20.112 84.621 -2.150 1.00 30.72 135 VAL B O 1
ATOM 3325 N N . PRO B 1 136 ? -18.884 84.535 -0.254 1.00 30.66 136 PRO B N 1
ATOM 3326 C CA . PRO B 1 136 ? -18.422 83.165 -0.447 1.00 30.44 136 PRO B CA 1
ATOM 3327 C C . PRO B 1 136 ? -19.578 82.164 -0.502 1.00 30.50 136 PRO B C 1
ATOM 3328 O O . PRO B 1 136 ? -20.710 82.496 -0.131 1.00 30.64 136 PRO B O 1
ATOM 3332 N N . SER B 1 137 ? -19.294 80.949 -0.961 1.00 30.27 137 SER B N 1
ATOM 3333 C CA . SER B 1 137 ? -20.355 79.981 -1.191 1.00 30.13 137 SER B CA 1
ATOM 3334 C C . SER B 1 137 ? -20.906 79.345 0.084 1.00 29.74 137 SER B C 1
ATOM 3335 O O . SER B 1 137 ? -22.061 78.944 0.114 1.00 29.66 137 SER B O 1
ATOM 3338 N N . SER B 1 138 ? -20.100 79.267 1.136 1.00 30.09 138 SER B N 1
ATOM 3339 C CA . SER B 1 138 ? -20.552 78.587 2.364 1.00 30.06 138 SER B CA 1
ATOM 3340 C C . SER B 1 138 ? -21.095 79.505 3.446 1.00 29.88 138 SER B C 1
ATOM 3341 O O . SER B 1 138 ? -21.136 79.117 4.616 1.00 30.08 138 SER B O 1
ATOM 3344 N N . ILE B 1 139 ? -21.486 80.721 3.059 1.00 29.12 139 ILE B N 1
ATOM 3345 C CA . ILE B 1 139 ? -22.319 81.571 3.909 1.00 28.69 139 ILE B CA 1
ATOM 3346 C C . ILE B 1 139 ? -23.621 81.917 3.159 1.00 28.50 139 ILE B C 1
ATOM 3347 O O . ILE B 1 139 ? -23.680 81.764 1.932 1.00 27.99 139 ILE B O 1
ATOM 3352 N N . PRO B 1 140 ? -24.671 82.353 3.891 1.00 27.90 140 PRO B N 1
ATOM 3353 C CA . PRO B 1 140 ? -25.947 82.635 3.222 1.00 27.87 140 PRO B CA 1
ATOM 3354 C C . PRO B 1 140 ? -25.793 83.717 2.173 1.00 27.99 140 PRO B C 1
ATOM 3355 O O . PRO B 1 140 ? -25.025 84.665 2.359 1.00 28.24 140 PRO B O 1
ATOM 3359 N N . SER B 1 141 ? -26.528 83.574 1.076 1.00 28.43 141 SER B N 1
ATOM 3360 C CA . SER B 1 141 ? -26.346 84.439 -0.085 1.00 28.68 141 SER B CA 1
ATOM 3361 C C . SER B 1 141 ? -26.851 85.852 0.177 1.00 28.64 141 SER B C 1
ATOM 3362 O O . SER B 1 141 ? -26.541 86.776 -0.575 1.00 28.36 141 SER B O 1
ATOM 3365 N N . ASP B 1 142 ? -27.627 86.000 1.253 1.00 28.33 142 ASP B N 1
ATOM 3366 C CA . ASP B 1 142 ? -28.205 87.286 1.631 1.00 27.87 142 ASP B CA 1
ATOM 3367 C C . ASP B 1 142 ? -27.490 87.827 2.868 1.00 27.05 142 ASP B C 1
ATOM 3368 O O . ASP B 1 142 ? -28.070 88.558 3.666 1.00 26.47 142 ASP B O 1
ATOM 3373 N N . ALA B 1 143 ? -26.217 87.460 2.998 1.00 26.72 143 ALA B N 1
ATOM 3374 C CA . ALA B 1 143 ? -25.377 87.898 4.106 1.00 26.49 143 ALA B CA 1
ATOM 3375 C C . ALA B 1 143 ? -25.365 89.415 4.297 1.00 26.27 143 ALA B C 1
ATOM 3376 O O . ALA B 1 143 ? -25.384 89.890 5.420 1.00 25.80 143 ALA B O 1
ATOM 3378 N N . TYR B 1 144 ? -25.339 90.162 3.195 1.00 26.49 144 TYR B N 1
ATOM 3379 C CA . TYR B 1 144 ? -25.386 91.628 3.234 1.00 26.50 144 TYR B CA 1
ATOM 3380 C C . TYR B 1 144 ? -26.692 92.165 3.813 1.00 26.13 144 TYR B C 1
ATOM 3381 O O . TYR B 1 144 ? -26.680 93.140 4.556 1.00 26.07 144 TYR B O 1
ATOM 3390 N N . ALA B 1 145 ? -27.812 91.549 3.437 1.00 25.75 145 ALA B N 1
ATOM 3391 C CA . ALA B 1 145 ? -29.127 92.009 3.876 1.00 25.76 145 ALA B CA 1
ATOM 3392 C C . ALA B 1 145 ? -29.384 91.686 5.352 1.00 25.73 145 ALA B C 1
ATOM 3393 O O . ALA B 1 145 ? -30.113 92.411 6.018 1.00 25.36 145 ALA B O 1
ATOM 3395 N N . GLN B 1 146 ? -28.779 90.592 5.826 1.00 25.76 146 GLN B N 1
ATOM 3396 C CA . GLN B 1 146 ? -28.849 90.151 7.214 1.00 25.94 146 GLN B CA 1
ATOM 3397 C C . GLN B 1 146 ? -28.064 91.108 8.090 1.00 26.26 146 GLN B C 1
ATOM 3398 O O . GLN B 1 146 ? -28.573 91.591 9.097 1.00 26.41 146 GLN B O 1
ATOM 3404 N N . ILE B 1 147 ? -26.837 91.411 7.686 1.00 26.92 147 ILE B N 1
ATOM 3405 C CA . ILE B 1 147 ? -26.009 92.385 8.409 1.00 27.65 147 ILE B CA 1
ATOM 3406 C C . ILE B 1 147 ? -26.716 93.748 8.486 1.00 28.14 147 ILE B C 1
ATOM 3407 O O . ILE B 1 147 ? -26.786 94.361 9.562 1.00 28.43 147 ILE B O 1
ATOM 3412 N N . ALA B 1 148 ? -27.268 94.183 7.349 1.00 28.26 148 ALA B N 1
ATOM 3413 C CA . ALA B 1 148 ? -28.010 95.439 7.242 1.00 28.61 148 ALA B CA 1
ATOM 3414 C C . ALA B 1 148 ? -29.215 95.462 8.167 1.00 28.92 148 ALA B C 1
ATOM 3415 O O . ALA B 1 148 ? -29.434 96.452 8.888 1.00 28.92 148 ALA B O 1
ATOM 3417 N N . GLN B 1 149 ? -29.994 94.376 8.137 1.00 28.79 149 GLN B N 1
ATOM 3418 C CA . GLN B 1 149 ? -31.173 94.248 8.983 1.00 29.22 149 GLN B CA 1
ATOM 3419 C C . GLN B 1 149 ? -30.806 94.450 10.450 1.00 29.00 149 GLN B C 1
ATOM 3420 O O . GLN B 1 149 ? -31.523 95.127 11.183 1.00 29.10 149 GLN B O 1
ATOM 3426 N N . ILE B 1 150 ? -29.680 93.875 10.867 1.00 28.99 150 ILE B N 1
ATOM 3427 C CA . ILE B 1 150 ? -29.174 94.079 12.226 1.00 28.95 150 ILE B CA 1
ATOM 3428 C C . ILE B 1 150 ? -28.756 95.533 12.497 1.00 29.18 150 ILE B C 1
ATOM 3429 O O . ILE B 1 150 ? -29.097 96.074 13.534 1.00 29.63 150 ILE B O 1
ATOM 3434 N N . THR B 1 151 ? -28.043 96.169 11.567 1.00 29.63 151 THR B N 1
ATOM 3435 C CA . THR B 1 151 ? -27.644 97.580 11.748 1.00 29.83 151 THR B CA 1
ATOM 3436 C C . THR B 1 151 ? -28.845 98.507 11.910 1.00 30.05 151 THR B C 1
ATOM 3437 O O . THR B 1 151 ? -28.805 99.444 12.707 1.00 30.13 151 THR B O 1
ATOM 3441 N N . ALA B 1 152 ? -29.905 98.239 11.149 1.00 30.22 152 ALA B N 1
ATOM 3442 C CA . ALA B 1 152 ? -31.155 98.965 11.273 1.00 30.48 152 ALA B CA 1
ATOM 3443 C C . ALA B 1 152 ? -31.716 98.865 12.692 1.00 30.93 152 ALA B C 1
ATOM 3444 O O . ALA B 1 152 ? -32.386 99.778 13.152 1.00 30.60 152 ALA B O 1
ATOM 3446 N N . GLN B 1 153 ? -31.424 97.763 13.381 1.00 31.33 153 GLN B N 1
ATOM 3447 C CA . GLN B 1 153 ? -31.927 97.541 14.736 1.00 32.12 153 GLN B CA 1
ATOM 3448 C C . GLN B 1 153 ? -31.012 98.154 15.798 1.00 31.58 153 GLN B C 1
ATOM 3449 O O . GLN B 1 153 ? -31.471 98.511 16.889 1.00 31.23 153 GLN B O 1
ATOM 3455 N N . THR B 1 154 ? -29.721 98.265 15.484 1.00 31.15 154 THR B N 1
ATOM 3456 C CA . THR B 1 154 ? -28.759 98.830 16.437 1.00 31.01 154 THR B CA 1
ATOM 3457 C C . THR B 1 154 ? -28.570 100.337 16.266 1.00 30.71 154 THR B C 1
ATOM 3458 O O . THR B 1 154 ? -28.231 101.029 17.217 1.00 30.14 154 THR B O 1
ATOM 3462 N N . GLY B 1 155 ? -28.789 100.834 15.049 1.00 30.83 155 GLY B N 1
ATOM 3463 C CA . GLY B 1 155 ? -28.562 102.240 14.734 1.00 30.54 155 GLY B CA 1
ATOM 3464 C C . GLY B 1 155 ? -27.223 102.443 14.048 1.00 30.82 155 GLY B C 1
ATOM 3465 O O . GLY B 1 155 ? -26.987 103.505 13.469 1.00 30.83 155 GLY B O 1
ATOM 3466 N N . ALA B 1 156 ? -26.356 101.426 14.097 1.00 30.59 156 ALA B N 1
ATOM 3467 C CA . ALA B 1 156 ? -25.055 101.465 13.415 1.00 31.25 156 ALA B CA 1
ATOM 3468 C C . ALA B 1 156 ? -25.197 101.891 11.962 1.00 31.77 156 ALA B C 1
ATOM 3469 O O . ALA B 1 156 ? -26.210 101.602 11.326 1.00 32.09 156 ALA B O 1
ATOM 3471 N N . LYS B 1 157 ? -24.179 102.582 11.451 1.00 32.28 157 LYS B N 1
ATOM 3472 C CA . LYS B 1 157 ? -24.213 103.135 10.107 1.00 33.03 157 LYS B CA 1
ATOM 3473 C C . LYS B 1 157 ? -23.686 102.102 9.156 1.00 33.20 157 LYS B C 1
ATOM 3474 O O . LYS B 1 157 ? -22.548 101.659 9.284 1.00 33.34 157 LYS B O 1
ATOM 3480 N N . LEU B 1 158 ? -24.528 101.700 8.214 1.00 33.55 158 LEU B N 1
ATOM 3481 C CA . LEU B 1 158 ? -24.147 100.692 7.253 1.00 33.96 158 LEU B CA 1
ATOM 3482 C C . LEU B 1 158 ? -23.603 101.312 5.972 1.00 34.44 158 LEU B C 1
ATOM 3483 O O . LEU B 1 158 ? -24.250 102.162 5.360 1.00 34.63 158 LEU B O 1
ATOM 3488 N N . VAL B 1 159 ? -22.415 100.872 5.570 1.00 34.94 159 VAL B N 1
ATOM 3489 C CA . VAL B 1 159 ? -21.856 101.235 4.268 1.00 35.37 159 VAL B CA 1
ATOM 3490 C C . VAL B 1 159 ? -21.549 99.970 3.472 1.00 35.97 159 VAL B C 1
ATOM 3491 O O . VAL B 1 159 ? -20.893 99.056 3.974 1.00 36.02 159 VAL B O 1
ATOM 3495 N N . VAL B 1 160 ? -22.038 99.917 2.236 1.00 36.83 160 VAL B N 1
ATOM 3496 C CA . VAL B 1 160 ? -21.850 98.748 1.393 1.00 37.91 160 VAL B CA 1
ATOM 3497 C C . VAL B 1 160 ? -20.886 99.050 0.254 1.00 38.78 160 VAL B C 1
ATOM 3498 O O . VAL B 1 160 ? -21.059 100.032 -0.467 1.00 39.34 160 VAL B O 1
ATOM 3502 N N . ASP B 1 161 ? -19.859 98.214 0.127 1.00 39.72 161 ASP B N 1
ATOM 3503 C CA . ASP B 1 161 ? -18.893 98.302 -0.965 1.00 41.13 161 ASP B CA 1
ATOM 3504 C C . ASP B 1 161 ? -18.951 96.998 -1.758 1.00 41.79 161 ASP B C 1
ATOM 3505 O O . ASP B 1 161 ? -18.086 96.123 -1.623 1.00 41.83 161 ASP B O 1
ATOM 3510 N N . ALA B 1 162 ? -20.001 96.875 -2.563 1.00 42.60 162 ALA B N 1
ATOM 3511 C CA . ALA B 1 162 ? -20.236 95.690 -3.387 1.00 43.76 162 ALA B CA 1
ATOM 3512 C C . ALA B 1 162 ? -20.948 96.086 -4.674 1.00 44.68 162 ALA B C 1
ATOM 3513 O O . ALA B 1 162 ? -21.380 97.239 -4.830 1.00 44.85 162 ALA B O 1
ATOM 3515 N N . GLU B 1 163 ? -21.082 95.130 -5.589 1.00 45.58 163 GLU B N 1
ATOM 3516 C CA . GLU B 1 163 ? -21.778 95.385 -6.844 1.00 46.69 163 GLU B CA 1
ATOM 3517 C C . GLU B 1 163 ? -23.278 95.610 -6.585 1.00 46.97 163 GLU B C 1
ATOM 3518 O O . GLU B 1 163 ? -23.774 95.332 -5.483 1.00 46.88 163 GLU B O 1
ATOM 3524 N N . LYS B 1 164 ? -23.980 96.118 -7.599 1.00 47.22 164 LYS B N 1
ATOM 3525 C CA . LYS B 1 164 ? -25.342 96.658 -7.439 1.00 47.57 164 LYS B CA 1
ATOM 3526 C C . LYS B 1 164 ? -26.341 95.777 -6.671 1.00 47.63 164 LYS B C 1
ATOM 3527 O O . LYS B 1 164 ? -27.038 96.259 -5.773 1.00 47.66 164 LYS B O 1
ATOM 3533 N N . GLU B 1 165 ? -26.387 94.493 -7.023 1.00 47.73 165 GLU B N 1
ATOM 3534 C CA . GLU B 1 165 ? -27.438 93.574 -6.561 1.00 47.54 165 GLU B CA 1
ATOM 3535 C C . GLU B 1 165 ? -27.442 93.331 -5.054 1.00 46.80 165 GLU B C 1
ATOM 3536 O O . GLU B 1 165 ? -28.495 93.043 -4.480 1.00 46.83 165 GLU B O 1
ATOM 3542 N N . LEU B 1 166 ? -26.272 93.458 -4.427 1.00 46.01 166 LEU B N 1
ATOM 3543 C CA . LEU B 1 166 ? -26.131 93.342 -2.968 1.00 44.98 166 LEU B CA 1
ATOM 3544 C C . LEU B 1 166 ? -26.397 94.674 -2.264 1.00 44.31 166 LEU B C 1
ATOM 3545 O O . LEU B 1 166 ? -26.861 94.708 -1.121 1.00 44.23 166 LEU B O 1
ATOM 3550 N N . ALA B 1 167 ? -26.091 95.768 -2.956 1.00 43.26 167 ALA B N 1
ATOM 3551 C CA . ALA B 1 167 ? -26.418 97.108 -2.480 1.00 42.26 167 ALA B CA 1
ATOM 3552 C C . ALA B 1 167 ? -27.922 97.344 -2.587 1.00 41.68 167 ALA B C 1
ATOM 3553 O O . ALA B 1 167 ? -28.512 97.984 -1.720 1.00 41.47 167 ALA B O 1
ATOM 3555 N N . GLU B 1 168 ? -28.528 96.836 -3.661 1.00 40.97 168 GLU B N 1
ATOM 3556 C CA . GLU B 1 168 ? -29.976 96.897 -3.845 1.00 40.49 168 GLU B CA 1
ATOM 3557 C C . GLU B 1 168 ? -30.678 96.171 -2.708 1.00 39.32 168 GLU B C 1
ATOM 3558 O O . GLU B 1 168 ? -31.663 96.664 -2.163 1.00 39.73 168 GLU B O 1
ATOM 3564 N N . SER B 1 169 ? -30.152 95.005 -2.341 1.00 38.20 169 SER B N 1
ATOM 3565 C CA . SER B 1 169 ? -30.724 94.196 -1.267 1.00 36.97 169 SER B CA 1
ATOM 3566 C C . SER B 1 169 ? -30.707 94.890 0.109 1.00 36.07 169 SER B C 1
ATOM 3567 O O . SER B 1 169 ? -31.557 94.608 0.953 1.00 35.49 169 SER B O 1
ATOM 3570 N N . VAL B 1 170 ? -29.759 95.800 0.332 1.00 35.34 170 VAL B N 1
ATOM 3571 C CA . VAL B 1 170 ? -29.690 96.507 1.627 1.00 34.79 170 VAL B CA 1
ATOM 3572 C C . VAL B 1 170 ? -30.489 97.810 1.679 1.00 34.42 170 VAL B C 1
ATOM 3573 O O . VAL B 1 170 ? -30.690 98.354 2.760 1.00 34.44 170 VAL B O 1
ATOM 3577 N N . LEU B 1 171 ? -30.942 98.292 0.518 1.00 34.12 171 LEU B N 1
ATOM 3578 C CA . LEU B 1 171 ? -31.727 99.535 0.408 1.00 34.34 171 LEU B CA 1
ATOM 3579 C C . LEU B 1 171 ? -32.790 99.783 1.508 1.00 34.42 171 LEU B C 1
ATOM 3580 O O . LEU B 1 171 ? -32.779 100.851 2.130 1.00 34.14 171 LEU B O 1
ATOM 3585 N N . PRO B 1 172 ? -33.690 98.800 1.769 1.00 34.51 172 PRO B N 1
ATOM 3586 C CA . PRO B 1 172 ? -34.742 99.018 2.783 1.00 34.61 172 PRO B CA 1
ATOM 3587 C C . PRO B 1 172 ? -34.207 99.257 4.193 1.00 34.66 172 PRO B C 1
ATOM 3588 O O . PRO B 1 172 ? -34.968 99.622 5.097 1.00 35.11 172 PRO B O 1
ATOM 3592 N N . TYR B 1 173 ? -32.914 99.048 4.385 1.00 34.56 173 TYR B N 1
ATOM 3593 C CA . TYR B 1 173 ? -32.336 99.129 5.723 1.00 34.45 173 TYR B CA 1
ATOM 3594 C C . TYR B 1 173 ? -31.579 100.433 5.958 1.00 34.57 173 TYR B C 1
ATOM 3595 O O . TYR B 1 173 ? -30.910 100.600 6.982 1.00 34.46 173 TYR B O 1
ATOM 3604 N N . HIS B 1 174 ? -31.733 101.355 4.999 1.00 34.94 174 HIS B N 1
ATOM 3605 C CA . HIS B 1 174 ? -31.195 102.724 5.042 1.00 35.00 174 HIS B CA 1
ATOM 3606 C C . HIS B 1 174 ? -29.696 102.746 5.290 1.00 34.59 174 HIS B C 1
ATOM 3607 O O . HIS B 1 174 ? -29.258 103.173 6.362 1.00 35.27 174 HIS B O 1
ATOM 3614 N N . PRO B 1 175 ? -28.901 102.279 4.312 1.00 34.02 175 PRO B N 1
ATOM 3615 C CA . PRO B 1 175 ? -27.463 102.391 4.501 1.00 33.81 175 PRO B CA 1
ATOM 3616 C C . PRO B 1 175 ? -27.036 103.850 4.553 1.00 33.82 175 PRO B C 1
ATOM 3617 O O . PRO B 1 175 ? -27.777 104.709 4.087 1.00 34.32 175 PRO B O 1
ATOM 3621 N N . LEU B 1 176 ? -25.875 104.119 5.145 1.00 33.57 176 LEU B N 1
ATOM 3622 C CA . LEU B 1 176 ? -25.278 105.451 5.152 1.00 33.51 176 LEU B CA 1
ATOM 3623 C C . LEU B 1 176 ? -24.943 105.876 3.719 1.00 33.24 176 LEU B C 1
ATOM 3624 O O . LEU B 1 176 ? -25.251 106.997 3.321 1.00 32.92 176 LEU B O 1
ATOM 3629 N N . PHE B 1 177 ? -24.294 104.983 2.967 1.00 33.15 177 PHE B N 1
ATOM 3630 C CA . PHE B 1 177 ? -24.200 105.108 1.499 1.00 33.16 177 PHE B CA 1
ATOM 3631 C C . PHE B 1 177 ? -23.907 103.810 0.760 1.00 32.98 177 PHE B C 1
ATOM 3632 O O . PHE B 1 177 ? -23.311 102.865 1.300 1.00 32.48 177 PHE B O 1
ATOM 3640 N N . ILE B 1 178 ? -24.381 103.785 -0.480 1.00 33.01 178 ILE B N 1
ATOM 3641 C CA . ILE B 1 178 ? -24.037 102.766 -1.456 1.00 32.82 178 ILE B CA 1
ATOM 3642 C C . ILE B 1 178 ? -23.265 103.492 -2.546 1.00 33.00 178 ILE B C 1
ATOM 3643 O O . ILE B 1 178 ? -23.309 104.718 -2.609 1.00 33.10 178 ILE B O 1
ATOM 3648 N N . LYS B 1 179 ? -22.568 102.744 -3.400 1.00 33.08 179 LYS B N 1
ATOM 3649 C CA . LYS B 1 179 ? -21.648 103.331 -4.366 1.00 33.24 179 LYS B CA 1
ATOM 3650 C C . LYS B 1 179 ? -21.764 102.671 -5.743 1.00 33.19 179 LYS B C 1
ATOM 3651 O O . LYS B 1 179 ? -20.822 102.024 -6.196 1.00 33.69 179 LYS B O 1
ATOM 3657 N N . PRO B 1 180 ? -22.917 102.829 -6.421 1.00 33.20 180 PRO B N 1
ATOM 3658 C CA . PRO B 1 180 ? -23.014 102.284 -7.791 1.00 33.27 180 PRO B CA 1
ATOM 3659 C C . PRO B 1 180 ? -22.254 103.104 -8.844 1.00 33.51 180 PRO B C 1
ATOM 3660 O O . PRO B 1 180 ? -21.790 104.214 -8.562 1.00 33.77 180 PRO B O 1
ATOM 3664 N N . ASN B 1 181 ? -22.113 102.569 -10.051 1.00 33.66 181 ASN B N 1
ATOM 3665 C CA . ASN B 1 181 ? -21.579 103.390 -11.124 1.00 33.92 181 ASN B CA 1
ATOM 3666 C C . ASN B 1 181 ? -22.674 103.829 -12.096 1.00 34.22 181 ASN B C 1
ATOM 3667 O O . ASN B 1 181 ? -23.813 103.328 -12.036 1.00 34.39 181 ASN B O 1
ATOM 3672 N N . LYS B 1 182 ? -22.323 104.754 -12.987 1.00 34.08 182 LYS B N 1
ATOM 3673 C CA . LYS B 1 182 ? -23.264 105.277 -13.962 1.00 34.07 182 LYS B CA 1
ATOM 3674 C C . LYS B 1 182 ? -23.931 104.151 -14.762 1.00 33.90 182 LYS B C 1
ATOM 3675 O O . LYS B 1 182 ? -25.131 104.217 -15.068 1.00 33.87 182 LYS B O 1
ATOM 3681 N N . ASP B 1 183 ? -23.160 103.113 -15.076 1.00 33.58 183 ASP B N 1
ATOM 3682 C CA . ASP B 1 183 ? -23.661 102.012 -15.914 1.00 33.77 183 ASP B CA 1
ATOM 3683 C C . ASP B 1 183 ? -24.624 101.095 -15.161 1.00 33.47 183 ASP B C 1
ATOM 3684 O O . ASP B 1 183 ? -25.530 100.524 -15.763 1.00 33.58 183 ASP B O 1
ATOM 3689 N N . GLU B 1 184 ? -24.418 100.949 -13.851 1.00 33.08 184 GLU B N 1
ATOM 3690 C CA . GLU B 1 184 ? -25.335 100.185 -13.003 1.00 32.83 184 GLU B CA 1
ATOM 3691 C C . GLU B 1 184 ? -26.702 100.878 -12.897 1.00 32.22 184 GLU B C 1
ATOM 3692 O O . GLU B 1 184 ? -27.743 100.210 -12.846 1.00 32.08 184 GLU B O 1
ATOM 3698 N N . LEU B 1 185 ? -26.683 102.213 -12.873 1.00 31.60 185 LEU B N 1
ATOM 3699 C CA . LEU B 1 185 ? -27.902 103.028 -12.875 1.00 31.12 185 LEU B CA 1
ATOM 3700 C C . LEU B 1 185 ? -28.748 102.794 -14.113 1.00 30.82 185 LEU B C 1
ATOM 3701 O O . LEU B 1 185 ? -29.970 102.668 -14.018 1.00 30.29 185 LEU B O 1
ATOM 3706 N N . GLU B 1 186 ? -28.087 102.753 -15.272 1.00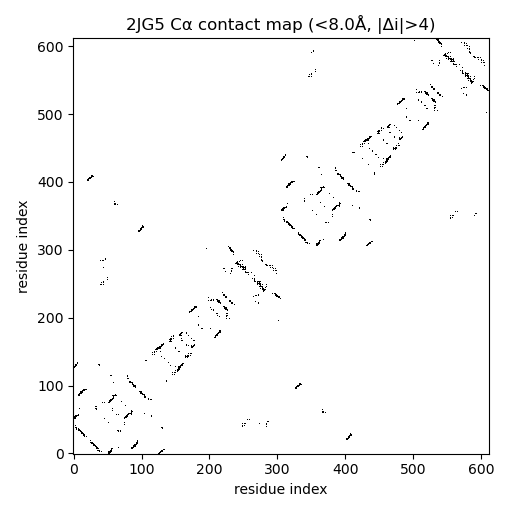 31.05 186 GLU B N 1
ATOM 3707 C CA . GLU B 1 186 ? -28.758 102.498 -16.556 1.00 31.26 186 GLU B CA 1
ATOM 3708 C C . GLU B 1 186 ? -29.483 101.153 -16.557 1.00 31.52 186 GLU B C 1
ATOM 3709 O O . GLU B 1 186 ? -30.585 101.029 -17.099 1.00 31.39 186 GLU B O 1
ATOM 3715 N N . VAL B 1 187 ? -28.853 100.151 -15.947 1.00 31.72 187 VAL B N 1
ATOM 3716 C CA . VAL B 1 187 ? -29.457 98.832 -15.844 1.00 32.30 187 VAL B CA 1
ATOM 3717 C C . VAL B 1 187 ? -30.609 98.840 -14.826 1.00 32.41 187 VAL B C 1
ATOM 3718 O O . VAL B 1 187 ? -31.721 98.430 -15.159 1.00 32.40 187 VAL B O 1
ATOM 3722 N N . MET B 1 188 ? -30.355 99.330 -13.610 1.00 32.43 188 MET B N 1
ATOM 3723 C CA . MET B 1 188 ? -31.395 99.367 -12.570 1.00 32.70 188 MET B CA 1
ATOM 3724 C C . MET B 1 188 ? -32.698 99.967 -13.088 1.00 32.14 188 MET B C 1
ATOM 3725 O O . MET B 1 188 ? -33.762 99.380 -12.923 1.00 32.16 188 MET B O 1
ATOM 3730 N N . PHE B 1 189 ? -32.597 101.125 -13.743 1.00 31.45 189 PHE B N 1
ATOM 3731 C CA . PHE B 1 189 ? -33.770 101.924 -14.085 1.00 30.67 189 PHE B CA 1
ATOM 3732 C C . PHE B 1 189 ? -34.214 101.798 -15.544 1.00 30.23 189 PHE B C 1
ATOM 3733 O O . PHE B 1 189 ? -35.166 102.464 -15.963 1.00 29.89 189 PHE B O 1
ATOM 3741 N N . ASN B 1 190 ? -33.532 100.936 -16.297 1.00 29.47 190 ASN B N 1
ATOM 3742 C CA . ASN B 1 190 ? -33.794 100.733 -17.723 1.00 29.16 190 ASN B CA 1
ATOM 3743 C C . ASN B 1 190 ? -33.870 102.027 -18.528 1.00 28.79 190 ASN B C 1
ATOM 3744 O O . ASN B 1 190 ? -34.814 102.250 -19.297 1.00 28.63 190 ASN B O 1
ATOM 3749 N N . THR B 1 191 ? -32.862 102.870 -18.346 1.00 28.16 191 THR B N 1
ATOM 3750 C CA . THR B 1 191 ? -32.804 104.155 -19.023 1.00 27.88 191 THR B CA 1
ATOM 3751 C C . THR B 1 191 ? -31.364 104.537 -19.364 1.00 27.67 191 THR B C 1
ATOM 3752 O O . THR B 1 191 ? -30.429 103.985 -18.803 1.00 27.29 191 THR B O 1
ATOM 3756 N N . THR B 1 192 ? -31.194 105.464 -20.303 1.00 27.84 192 THR B N 1
ATOM 3757 C CA . THR B 1 192 ? -29.876 106.020 -20.595 1.00 27.95 192 THR B CA 1
ATOM 3758 C C . THR B 1 192 ? -29.573 107.138 -19.590 1.00 27.70 192 THR B C 1
ATOM 3759 O O . THR B 1 192 ? -30.356 108.081 -19.465 1.00 27.58 192 THR B O 1
ATOM 3763 N N . VAL B 1 193 ? -28.451 107.018 -18.874 1.00 27.41 193 VAL B N 1
ATOM 3764 C CA . VAL B 1 193 ? -27.939 108.082 -17.995 1.00 27.30 193 VAL B CA 1
ATOM 3765 C C . VAL B 1 193 ? -26.762 108.829 -18.665 1.00 27.61 193 VAL B C 1
ATOM 3766 O O . VAL B 1 193 ? -25.685 108.261 -18.863 1.00 27.78 193 VAL B O 1
ATOM 3770 N N . ASN B 1 194 ? -26.974 110.097 -19.019 1.00 27.44 194 ASN B N 1
ATOM 3771 C CA . ASN B 1 194 ? -26.013 110.837 -19.857 1.00 27.33 194 ASN B CA 1
ATOM 3772 C C . ASN B 1 194 ? -25.825 112.316 -19.499 1.00 26.73 194 ASN B C 1
ATOM 3773 O O . ASN B 1 194 ? -25.427 113.127 -20.338 1.00 27.08 194 ASN B O 1
ATOM 3778 N N . SER B 1 195 ? -26.136 112.668 -18.261 1.00 26.04 195 SER B N 1
ATOM 3779 C CA . SER B 1 195 ? -25.914 114.018 -17.766 1.00 25.20 195 SER B CA 1
ATOM 3780 C C . SER B 1 195 ? -25.823 113.972 -16.256 1.00 24.93 195 SER B C 1
ATOM 3781 O O . SER B 1 195 ? -26.326 113.044 -15.631 1.00 24.46 195 SER B O 1
ATOM 3784 N N . ASP B 1 196 ? -25.169 114.968 -15.671 1.00 24.81 196 ASP B N 1
ATOM 3785 C CA . ASP B 1 196 ? -25.035 115.021 -14.228 1.00 25.03 196 ASP B CA 1
ATOM 3786 C C . ASP B 1 196 ? -26.395 115.157 -13.554 1.00 25.19 196 ASP B C 1
ATOM 3787 O O . ASP B 1 196 ? -26.570 114.671 -12.448 1.00 25.71 196 ASP B O 1
ATOM 3792 N N . ALA B 1 197 ? -27.341 115.807 -14.233 1.00 25.24 197 ALA B N 1
ATOM 3793 C CA . ALA B 1 197 ? -28.720 115.975 -13.754 1.00 25.54 197 ALA B CA 1
ATOM 3794 C C . ALA B 1 197 ? -29.463 114.639 -13.779 1.00 25.33 197 ALA B C 1
ATOM 3795 O O . ALA B 1 197 ? -30.293 114.369 -12.925 1.00 25.20 197 ALA B O 1
ATOM 3797 N N . ASP B 1 198 ? -29.173 113.821 -14.783 1.00 25.52 198 ASP B N 1
ATOM 3798 C CA . ASP B 1 198 ? -29.734 112.484 -14.852 1.00 25.60 198 ASP B CA 1
ATOM 3799 C C . ASP B 1 198 ? -29.136 111.595 -13.784 1.00 25.60 198 ASP B C 1
ATOM 3800 O O . ASP B 1 198 ? -29.843 110.786 -13.185 1.00 25.78 198 ASP B O 1
ATOM 3805 N N . VAL B 1 199 ? -27.843 111.764 -13.523 1.00 25.79 199 VAL B N 1
ATOM 3806 C CA . VAL B 1 199 ? -27.217 111.050 -12.422 1.00 26.40 199 VAL B CA 1
ATOM 3807 C C . VAL B 1 199 ? -27.920 111.413 -11.102 1.00 26.55 199 VAL B C 1
ATOM 3808 O O . VAL B 1 199 ? -28.281 110.529 -10.329 1.00 26.93 199 VAL B O 1
ATOM 3812 N N . ILE B 1 200 ? -28.126 112.710 -10.873 1.00 26.74 200 ILE B N 1
ATOM 3813 C CA . ILE B 1 200 ? -28.794 113.203 -9.657 1.00 26.67 200 ILE B CA 1
ATOM 3814 C C . ILE B 1 200 ? -30.173 112.572 -9.512 1.00 26.81 200 ILE B C 1
ATOM 3815 O O . ILE B 1 200 ? -30.566 112.159 -8.416 1.00 26.83 200 ILE B O 1
ATOM 3820 N N . LYS B 1 201 ? -30.892 112.502 -10.633 1.00 26.73 201 LYS B N 1
ATOM 3821 C CA . LYS B 1 201 ? -32.268 112.031 -10.662 1.00 26.85 201 LYS B CA 1
ATOM 3822 C C . LYS B 1 201 ? -32.415 110.565 -10.250 1.00 27.01 201 LYS B C 1
ATOM 3823 O O . LYS B 1 201 ? -33.294 110.219 -9.462 1.00 27.14 201 LYS B O 1
ATOM 3829 N N . TYR B 1 202 ? -31.569 109.695 -10.793 1.00 27.04 202 TYR B N 1
ATOM 3830 C CA . TYR B 1 202 ? -31.711 108.275 -10.486 1.00 26.58 202 TYR B CA 1
ATOM 3831 C C . TYR B 1 202 ? -31.069 107.906 -9.145 1.00 26.75 202 TYR B C 1
ATOM 3832 O O . TYR B 1 202 ? -31.527 106.989 -8.465 1.00 26.33 202 TYR B O 1
ATOM 3841 N N . GLY B 1 203 ? -30.039 108.659 -8.766 1.00 26.93 203 GLY B N 1
ATOM 3842 C CA . GLY B 1 203 ? -29.418 108.540 -7.447 1.00 27.47 203 GLY B CA 1
ATOM 3843 C C . GLY B 1 203 ? -30.377 108.954 -6.344 1.00 27.55 203 GLY B C 1
ATOM 3844 O O . GLY B 1 203 ? -30.403 108.353 -5.274 1.00 27.72 203 GLY B O 1
ATOM 3845 N N . ARG B 1 204 ? -31.177 109.977 -6.611 1.00 27.87 204 ARG B N 1
ATOM 3846 C CA . ARG B 1 204 ? -32.193 110.402 -5.663 1.00 28.33 204 ARG B CA 1
ATOM 3847 C C . ARG B 1 204 ? -33.390 109.436 -5.575 1.00 28.37 204 ARG B C 1
ATOM 3848 O O . ARG B 1 204 ? -34.014 109.312 -4.519 1.00 28.00 204 ARG B O 1
ATOM 3856 N N . LEU B 1 205 ? -33.702 108.739 -6.665 1.00 28.50 205 LEU B N 1
ATOM 3857 C CA . LEU B 1 205 ? -34.723 107.684 -6.605 1.00 28.82 205 LEU B CA 1
ATOM 3858 C C . LEU B 1 205 ? -34.273 106.492 -5.770 1.00 29.14 205 LEU B C 1
ATOM 3859 O O . LEU B 1 205 ? -35.098 105.847 -5.142 1.00 29.39 205 LEU B O 1
ATOM 3864 N N . LEU B 1 206 ? -32.972 106.205 -5.783 1.00 29.34 206 LEU B N 1
ATOM 3865 C CA . LEU B 1 206 ? -32.377 105.200 -4.901 1.00 29.48 206 LEU B CA 1
ATOM 3866 C C . LEU B 1 206 ? -32.402 105.660 -3.449 1.00 29.74 206 LEU B C 1
ATOM 3867 O O . LEU B 1 206 ? -32.527 104.847 -2.545 1.00 30.00 206 LEU B O 1
ATOM 3872 N N . VAL B 1 207 ? -32.254 106.961 -3.240 1.00 30.04 207 VAL B N 1
ATOM 3873 C CA . VAL B 1 207 ? -32.435 107.553 -1.928 1.00 31.00 207 VAL B CA 1
ATOM 3874 C C . VAL B 1 207 ? -33.893 107.389 -1.471 1.00 31.64 207 VAL B C 1
ATOM 3875 O O . VAL B 1 207 ? -34.146 107.051 -0.303 1.00 31.60 207 VAL B O 1
ATOM 3879 N N . ASP B 1 208 ? -34.836 107.594 -2.398 1.00 32.23 208 ASP B N 1
ATOM 3880 C CA . ASP B 1 208 ? -36.259 107.308 -2.146 1.00 32.94 208 ASP B CA 1
ATOM 3881 C C . ASP B 1 208 ? -36.489 105.843 -1.765 1.00 33.19 208 ASP B C 1
ATOM 3882 O O . ASP B 1 208 ? -37.412 105.531 -1.008 1.00 32.87 208 ASP B O 1
ATOM 3887 N N . LYS B 1 209 ? -35.665 104.947 -2.309 1.00 33.53 209 LYS B N 1
ATOM 3888 C CA . LYS B 1 209 ? -35.841 103.513 -2.076 1.00 33.96 209 LYS B CA 1
ATOM 3889 C C . LYS B 1 209 ? -35.166 103.052 -0.782 1.00 34.08 209 LYS B C 1
ATOM 3890 O O . LYS B 1 209 ? -35.321 101.894 -0.381 1.00 34.45 209 LYS B O 1
ATOM 3896 N N . GLY B 1 210 ? -34.429 103.955 -0.132 1.00 33.84 210 GLY B N 1
ATOM 3897 C CA . GLY B 1 210 ? -33.906 103.689 1.207 1.00 33.56 210 GLY B CA 1
ATOM 3898 C C . GLY B 1 210 ? -32.525 104.223 1.525 1.00 33.43 210 GLY B C 1
ATOM 3899 O O . GLY B 1 210 ? -32.205 104.470 2.693 1.00 33.35 210 GLY B O 1
ATOM 3900 N N . ALA B 1 211 ? -31.698 104.392 0.497 1.00 33.36 211 ALA B N 1
ATOM 3901 C CA . ALA B 1 211 ? -30.315 104.860 0.677 1.00 33.27 211 ALA B CA 1
ATOM 3902 C C . ALA B 1 211 ? -30.295 106.238 1.325 1.00 33.51 211 ALA B C 1
ATOM 3903 O O . ALA B 1 211 ? -31.030 107.128 0.895 1.00 33.81 211 ALA B O 1
ATOM 3905 N N . GLN B 1 212 ? -29.485 106.415 2.371 1.00 33.70 212 GLN B N 1
ATOM 3906 C CA . GLN B 1 212 ? -29.322 107.748 2.974 1.00 33.78 212 GLN B CA 1
ATOM 3907 C C . GLN B 1 212 ? -28.538 108.673 2.037 1.00 33.30 212 GLN B C 1
ATOM 3908 O O . GLN B 1 212 ? -28.817 109.876 1.928 1.00 33.03 212 GLN B O 1
ATOM 3914 N N . SER B 1 213 ? -27.552 108.094 1.364 1.00 33.00 213 SER B N 1
ATOM 3915 C CA . SER B 1 213 ? -26.768 108.822 0.387 1.00 32.38 213 SER B CA 1
ATOM 3916 C C . SER B 1 213 ? -26.197 107.847 -0.634 1.00 32.39 213 SER B C 1
ATOM 3917 O O . SER B 1 213 ? -26.040 106.654 -0.351 1.00 32.29 213 SER B O 1
ATOM 3920 N N . VAL B 1 214 ? -25.948 108.367 -1.835 1.00 31.75 214 VAL B N 1
ATOM 3921 C CA . VAL B 1 214 ? -25.434 107.603 -2.952 1.00 30.99 214 VAL B CA 1
ATOM 3922 C C . VAL B 1 214 ? -24.207 108.338 -3.515 1.00 30.86 214 VAL B C 1
ATOM 3923 O O . VAL B 1 214 ? -24.220 109.553 -3.695 1.00 30.62 214 VAL B O 1
ATOM 3927 N N . ILE B 1 215 ? -23.141 107.587 -3.760 1.00 30.61 215 ILE B N 1
ATOM 3928 C CA . ILE B 1 215 ? -22.010 108.055 -4.552 1.00 30.08 215 ILE B CA 1
ATOM 3929 C C . ILE B 1 215 ? -22.100 107.335 -5.887 1.00 30.27 215 ILE B C 1
ATOM 3930 O O . ILE B 1 215 ? -22.062 106.104 -5.944 1.00 29.61 215 ILE B O 1
ATOM 3935 N N . VAL B 1 216 ? -22.269 108.096 -6.962 1.00 31.21 216 VAL B N 1
ATOM 3936 C CA . VAL B 1 216 ? -22.260 107.489 -8.301 1.00 32.08 216 VAL B CA 1
ATOM 3937 C C . VAL B 1 216 ? -20.901 107.673 -8.941 1.00 32.49 216 VAL B C 1
ATOM 3938 O O . VAL B 1 216 ? -20.524 108.783 -9.309 1.00 32.54 216 VAL B O 1
ATOM 3942 N N . SER B 1 217 ? -20.163 106.571 -9.025 1.00 33.15 217 SER B N 1
ATOM 3943 C CA . SER B 1 217 ? -18.826 106.564 -9.599 1.00 34.02 217 SER B CA 1
ATOM 3944 C C . SER B 1 217 ? -18.932 106.750 -11.113 1.00 34.38 217 SER B C 1
ATOM 3945 O O . SER B 1 217 ? -19.752 106.100 -11.764 1.00 34.56 217 SER B O 1
ATOM 3948 N N . LEU B 1 218 ? -18.120 107.648 -11.668 1.00 34.93 218 LEU B N 1
ATOM 3949 C CA . LEU B 1 218 ? -18.221 107.989 -13.097 1.00 35.39 218 LEU B CA 1
ATOM 3950 C C . LEU B 1 218 ? -16.942 107.667 -13.861 1.00 35.99 218 LEU B C 1
ATOM 3951 O O . LEU B 1 218 ? -16.836 107.943 -15.052 1.00 36.23 218 LEU B O 1
ATOM 3956 N N . GLY B 1 219 ? -15.980 107.070 -13.162 1.00 36.84 219 GLY B N 1
ATOM 3957 C CA . GLY B 1 219 ? -14.689 106.721 -13.739 1.00 37.06 219 GLY B CA 1
ATOM 3958 C C . GLY B 1 219 ? -13.700 107.844 -13.526 1.00 37.41 219 GLY B C 1
ATOM 3959 O O . GLY B 1 219 ? -13.737 108.540 -12.506 1.00 37.26 219 GLY B O 1
ATOM 3960 N N . GLY B 1 220 ? -12.813 108.021 -14.501 1.00 37.64 220 GLY B N 1
ATOM 3961 C CA . GLY B 1 220 ? -11.873 109.132 -14.497 1.00 37.94 220 GLY B CA 1
ATOM 3962 C C . GLY B 1 220 ? -12.569 110.470 -14.648 1.00 38.13 220 GLY B C 1
ATOM 3963 O O . GLY B 1 220 ? -11.934 111.517 -14.511 1.00 38.52 220 GLY B O 1
ATOM 3964 N N . ASP B 1 221 ? -13.874 110.430 -14.932 1.00 38.04 221 ASP B N 1
ATOM 3965 C CA . ASP B 1 221 ? -14.715 111.632 -15.025 1.00 37.80 221 ASP B CA 1
ATOM 3966 C C . ASP B 1 221 ? -15.274 112.066 -13.669 1.00 37.33 221 ASP B C 1
ATOM 3967 O O . ASP B 1 221 ? -16.197 112.885 -13.601 1.00 37.56 221 ASP B O 1
ATOM 3972 N N . GLY B 1 222 ? -14.716 111.505 -12.597 1.00 36.60 222 GLY B N 1
ATOM 3973 C CA . GLY B 1 222 ? -15.077 111.892 -11.240 1.00 35.36 222 GLY B CA 1
ATOM 3974 C C . GLY B 1 222 ? -16.199 111.066 -10.659 1.00 34.69 222 GLY B C 1
ATOM 3975 O O . GLY B 1 222 ? -16.276 109.853 -10.868 1.00 34.82 222 GLY B O 1
ATOM 3976 N N . ALA B 1 223 ? -17.069 111.733 -9.912 1.00 34.08 223 ALA B N 1
ATOM 3977 C CA . ALA B 1 223 ? -18.178 111.078 -9.222 1.00 33.30 223 ALA B CA 1
ATOM 3978 C C . ALA B 1 223 ? -19.179 112.102 -8.712 1.00 32.58 223 ALA B C 1
ATOM 3979 O O . ALA B 1 223 ? -18.857 113.285 -8.547 1.00 32.33 223 ALA B O 1
ATOM 3981 N N . ILE B 1 224 ? -20.395 111.633 -8.460 1.00 31.93 224 ILE B N 1
ATOM 3982 C CA . ILE B 1 224 ? -21.451 112.472 -7.910 1.00 31.26 224 ILE B CA 1
ATOM 3983 C C . ILE B 1 224 ? -21.959 111.879 -6.610 1.00 30.92 224 ILE B C 1
ATOM 3984 O O . ILE B 1 224 ? -22.241 110.692 -6.523 1.00 30.50 224 ILE B O 1
ATOM 3989 N N . TYR B 1 225 ? -22.060 112.728 -5.601 1.00 31.20 225 TYR B N 1
ATOM 3990 C CA . TYR B 1 225 ? -22.699 112.376 -4.346 1.00 31.33 225 TYR B CA 1
ATOM 3991 C C . TYR B 1 225 ? -24.153 112.882 -4.327 1.00 31.68 225 TYR B C 1
ATOM 3992 O O . TYR B 1 225 ? -24.425 114.033 -4.692 1.00 31.36 225 TYR B O 1
ATOM 4001 N N . ILE B 1 226 ? -25.081 112.020 -3.905 1.00 31.85 226 ILE B N 1
ATOM 4002 C CA . ILE B 1 226 ? -26.490 112.401 -3.822 1.00 32.00 226 ILE B CA 1
ATOM 4003 C C . ILE B 1 226 ? -27.085 112.164 -2.429 1.00 32.97 226 ILE B C 1
ATOM 4004 O O . ILE B 1 226 ? -26.969 111.083 -1.844 1.00 32.60 226 ILE B O 1
ATOM 4009 N N . ASP B 1 227 ? -27.714 113.222 -1.931 1.00 33.76 227 ASP B N 1
ATOM 4010 C CA . ASP B 1 227 ? -28.433 113.254 -0.676 1.00 34.85 227 ASP B CA 1
ATOM 4011 C C . ASP B 1 227 ? -29.901 113.467 -0.986 1.00 34.97 227 ASP B C 1
ATOM 4012 O O . ASP B 1 227 ? -30.277 113.713 -2.136 1.00 34.92 227 ASP B O 1
ATOM 4017 N N . LYS B 1 228 ? -30.717 113.422 0.059 1.00 35.36 228 LYS B N 1
ATOM 4018 C CA . LYS B 1 228 ? -32.105 113.856 -0.023 1.00 35.84 228 LYS B CA 1
ATOM 4019 C C . LYS B 1 228 ? -32.198 115.360 -0.292 1.00 35.45 228 LYS B C 1
ATOM 4020 O O . LYS B 1 228 ? -33.186 115.828 -0.846 1.00 35.55 228 LYS B O 1
ATOM 4026 N N . GLU B 1 229 ? -31.164 116.109 0.086 1.00 35.35 229 GLU B N 1
ATOM 4027 C CA . GLU B 1 229 ? -31.217 117.572 0.014 1.00 35.17 229 GLU B CA 1
ATOM 4028 C C . GLU B 1 229 ? -30.070 118.268 -0.726 1.00 34.57 229 GLU B C 1
ATOM 4029 O O . GLU B 1 229 ? -30.120 119.484 -0.953 1.00 34.61 229 GLU B O 1
ATOM 4035 N N . ILE B 1 230 ? -29.045 117.504 -1.092 1.00 33.84 230 ILE B N 1
ATOM 4036 C CA . ILE B 1 230 ? -27.915 118.035 -1.847 1.00 32.73 230 ILE B CA 1
ATOM 4037 C C . ILE B 1 230 ? -27.378 116.998 -2.838 1.00 32.51 230 ILE B C 1
ATOM 4038 O O . ILE B 1 230 ? -27.521 115.787 -2.625 1.00 32.24 230 ILE B O 1
ATOM 4043 N N . SER B 1 231 ? -26.802 117.479 -3.936 1.00 31.78 231 SER B N 1
ATOM 4044 C CA . SER B 1 231 ? -25.926 116.655 -4.753 1.00 31.48 231 SER B CA 1
ATOM 4045 C C . SER B 1 231 ? -24.626 117.404 -5.042 1.00 31.04 231 SER B C 1
ATOM 4046 O O . SER B 1 231 ? -24.619 118.629 -5.165 1.00 31.39 231 SER B O 1
ATOM 4049 N N . ILE B 1 232 ? -23.524 116.664 -5.113 1.00 30.51 232 ILE B N 1
ATOM 4050 C CA . ILE B 1 232 ? -22.192 117.245 -5.315 1.00 29.80 232 ILE B CA 1
ATOM 4051 C C . ILE B 1 232 ? -21.525 116.580 -6.516 1.00 29.69 232 ILE B C 1
ATOM 4052 O O . ILE B 1 232 ? -21.682 115.376 -6.732 1.00 29.07 232 ILE B O 1
ATOM 4057 N N . LYS B 1 233 ? -20.813 117.382 -7.306 1.00 30.00 233 LYS B N 1
ATOM 4058 C CA . LYS B 1 233 ? -20.000 116.885 -8.418 1.00 30.13 233 LYS B CA 1
ATOM 4059 C C . LYS B 1 233 ? -18.529 117.095 -8.107 1.00 30.48 233 LYS B C 1
ATOM 4060 O O . LYS B 1 233 ? -18.096 118.217 -7.837 1.00 30.52 233 LYS B O 1
ATOM 4066 N N . ALA B 1 234 ? -17.770 116.006 -8.147 1.00 30.81 234 ALA B N 1
ATOM 4067 C CA . ALA B 1 234 ? -16.336 116.074 -7.955 1.00 31.15 234 ALA B CA 1
ATOM 4068 C C . ALA B 1 234 ? -15.636 115.698 -9.241 1.00 31.56 234 ALA B C 1
ATOM 4069 O O . ALA B 1 234 ? -15.922 114.663 -9.836 1.00 31.58 234 ALA B O 1
ATOM 4071 N N . VAL B 1 235 ? -14.735 116.566 -9.674 1.00 32.46 235 VAL B N 1
ATOM 4072 C CA . VAL B 1 235 ? -13.884 116.296 -10.822 1.00 33.46 235 VAL B CA 1
ATOM 4073 C C . VAL B 1 235 ? -12.437 116.115 -10.355 1.00 34.17 235 VAL B C 1
ATOM 4074 O O . VAL B 1 235 ? -11.851 117.000 -9.726 1.00 33.81 235 VAL B O 1
ATOM 4078 N N . ASN B 1 236 ? -11.897 114.935 -10.646 1.00 35.51 236 ASN B N 1
ATOM 4079 C CA . ASN B 1 236 ? -10.531 114.562 -10.286 1.00 36.51 236 ASN B CA 1
ATOM 4080 C C . ASN B 1 236 ? -9.530 115.035 -11.344 1.00 37.25 236 ASN B C 1
ATOM 4081 O O . ASN B 1 236 ? -9.920 115.276 -12.482 1.00 37.44 236 ASN B O 1
ATOM 4086 N N . PRO B 1 237 ? -8.242 115.184 -10.972 1.00 38.15 237 PRO B N 1
ATOM 4087 C CA . PRO B 1 237 ? -7.236 115.519 -11.990 1.00 38.73 237 PRO B CA 1
ATOM 4088 C C . PRO B 1 237 ? -6.946 114.340 -12.924 1.00 39.42 237 PRO B C 1
ATOM 4089 O O . PRO B 1 237 ? -7.065 113.181 -12.508 1.00 39.45 237 PRO B O 1
ATOM 4093 N N . GLN B 1 238 ? -6.582 114.641 -14.173 1.00 40.21 238 GLN B N 1
ATOM 4094 C CA . GLN B 1 238 ? -6.155 113.621 -15.137 1.00 40.87 238 GLN B CA 1
ATOM 4095 C C . GLN B 1 238 ? -4.728 113.166 -14.859 1.00 40.93 238 GLN B C 1
ATOM 4096 O O . GLN B 1 238 ? -3.945 113.897 -14.253 1.00 40.94 238 GLN B O 1
ATOM 4102 N N . GLY B 1 239 ? -4.404 111.958 -15.319 1.00 41.22 239 GLY B N 1
ATOM 4103 C CA . GLY B 1 239 ? -3.066 111.374 -15.175 1.00 41.25 239 GLY B CA 1
ATOM 4104 C C . GLY B 1 239 ? -3.056 109.910 -15.578 1.00 41.29 239 GLY B C 1
ATOM 4105 O O . GLY B 1 239 ? -4.118 109.293 -15.697 1.00 41.22 239 GLY B O 1
ATOM 4106 N N . LYS B 1 240 ? -1.861 109.355 -15.791 1.00 41.25 240 LYS B N 1
ATOM 4107 C CA . LYS B 1 240 ? -1.711 107.934 -16.133 1.00 41.24 240 LYS B CA 1
ATOM 4108 C C . LYS B 1 240 ? -2.275 107.016 -15.031 1.00 41.20 240 LYS B C 1
ATOM 4109 O O . LYS B 1 240 ? -1.856 107.076 -13.866 1.00 41.43 240 LYS B O 1
ATOM 4115 N N . VAL B 1 241 ? -3.246 106.186 -15.407 1.00 40.87 241 VAL B N 1
ATOM 4116 C CA . VAL B 1 241 ? -3.783 105.163 -14.516 1.00 40.24 241 VAL B CA 1
ATOM 4117 C C . VAL B 1 241 ? -2.848 103.957 -14.528 1.00 39.97 241 VAL B C 1
ATOM 4118 O O . VAL B 1 241 ? -2.554 103.395 -15.591 1.00 39.92 241 VAL B O 1
ATOM 4122 N N . VAL B 1 242 ? -2.375 103.576 -13.345 1.00 39.53 242 VAL B N 1
ATOM 4123 C CA . VAL B 1 242 ? -1.455 102.444 -13.202 1.00 39.23 242 VAL B CA 1
ATOM 4124 C C . VAL B 1 242 ? -2.196 101.165 -12.773 1.00 39.04 242 VAL B C 1
ATOM 4125 O O . VAL B 1 242 ? -1.982 100.096 -13.352 1.00 39.20 242 VAL B O 1
ATOM 4129 N N . ASN B 1 243 ? -3.072 101.278 -11.778 1.00 38.74 243 ASN B N 1
ATOM 4130 C CA . ASN B 1 243 ? -3.789 100.117 -11.254 1.00 38.37 243 ASN B CA 1
ATOM 4131 C C . ASN B 1 243 ? -5.031 100.551 -10.481 1.00 38.25 243 ASN B C 1
ATOM 4132 O O . ASN B 1 243 ? -4.924 101.114 -9.385 1.00 38.50 243 ASN B O 1
ATOM 4137 N N . THR B 1 244 ? -6.205 100.290 -11.057 1.00 37.75 244 THR B N 1
ATOM 4138 C CA . THR B 1 244 ? -7.476 100.678 -10.441 1.00 37.55 244 THR B CA 1
ATOM 4139 C C . THR B 1 244 ? -8.001 99.703 -9.393 1.00 37.23 244 THR B C 1
ATOM 4140 O O . THR B 1 244 ? -9.058 99.946 -8.803 1.00 36.70 244 THR B O 1
ATOM 4144 N N . VAL B 1 245 ? -7.300 98.589 -9.193 1.00 36.98 245 VAL B N 1
ATOM 4145 C CA . VAL B 1 245 ? -7.687 97.636 -8.149 1.00 36.58 245 VAL B CA 1
ATOM 4146 C C . VAL B 1 245 ? -7.525 98.364 -6.821 1.00 36.28 245 VAL B C 1
ATOM 4147 O O . VAL B 1 245 ? -6.460 98.917 -6.538 1.00 36.26 245 VAL B O 1
ATOM 4151 N N . GLY B 1 246 ? -8.593 98.392 -6.029 1.00 35.88 246 GLY B N 1
ATOM 4152 C CA . GLY B 1 246 ? -8.572 99.072 -4.747 1.00 35.58 246 GLY B CA 1
ATOM 4153 C C . GLY B 1 246 ? -9.203 100.456 -4.767 1.00 35.59 246 GLY B C 1
ATOM 4154 O O . GLY B 1 246 ? -9.603 100.968 -3.715 1.00 35.43 246 GLY B O 1
ATOM 4155 N N . SER B 1 247 ? -9.304 101.064 -5.953 1.00 35.05 247 SER B N 1
ATOM 4156 C CA . SER B 1 247 ? -9.847 102.421 -6.076 1.00 34.92 247 SER B CA 1
ATOM 4157 C C . SER B 1 247 ? -11.237 102.558 -5.445 1.00 34.40 247 SER B C 1
ATOM 4158 O O . SER B 1 247 ? -11.504 103.540 -4.757 1.00 34.28 247 SER B O 1
ATOM 4161 N N . GLY B 1 248 ? -12.096 101.563 -5.667 1.00 33.66 248 GLY B N 1
ATOM 4162 C CA . GLY B 1 248 ? -13.420 101.512 -5.061 1.00 33.11 248 GLY B CA 1
ATOM 4163 C C . GLY B 1 248 ? -13.357 101.411 -3.549 1.00 32.86 248 GLY B C 1
ATOM 4164 O O . GLY B 1 248 ? -14.042 102.164 -2.855 1.00 33.00 248 GLY B O 1
ATOM 4165 N N . ASP B 1 249 ? -12.540 100.481 -3.039 1.00 32.48 249 ASP B N 1
ATOM 4166 C CA . ASP B 1 249 ? -12.268 100.369 -1.594 1.00 32.04 249 ASP B CA 1
ATOM 4167 C C . ASP B 1 249 ? -11.749 101.690 -1.035 1.00 31.63 249 ASP B C 1
ATOM 4168 O O . ASP B 1 249 ? -12.132 102.103 0.057 1.00 31.90 249 ASP B O 1
ATOM 4173 N N . SER B 1 250 ? -10.888 102.350 -1.801 1.00 31.43 250 SER B N 1
ATOM 4174 C CA . SER B 1 250 ? -10.301 103.624 -1.405 1.00 31.12 250 SER B CA 1
ATOM 4175 C C . SER B 1 250 ? -11.356 104.713 -1.321 1.00 31.06 250 SER B C 1
ATOM 4176 O O . SER B 1 250 ? -11.442 105.401 -0.303 1.00 31.38 250 SER B O 1
ATOM 4179 N N . THR B 1 251 ? -12.170 104.847 -2.374 1.00 30.45 251 THR B N 1
ATOM 4180 C CA . THR B 1 251 ? -13.241 105.841 -2.402 1.00 30.08 251 THR B CA 1
ATOM 4181 C C . THR B 1 251 ? -14.117 105.657 -1.176 1.00 30.27 251 THR B C 1
ATOM 4182 O O . THR B 1 251 ? -14.297 106.591 -0.381 1.00 30.44 251 THR B O 1
ATOM 4186 N N . VAL B 1 252 ? -14.626 104.438 -1.008 1.00 29.89 252 VAL B N 1
ATOM 4187 C CA . VAL B 1 252 ? -15.394 104.105 0.170 1.00 29.77 252 VAL B CA 1
ATOM 4188 C C . VAL B 1 252 ? -14.663 104.564 1.433 1.00 29.61 252 VAL B C 1
ATOM 4189 O O . VAL B 1 252 ? -15.229 105.308 2.218 1.00 29.41 252 VAL B O 1
ATOM 4193 N N . ALA B 1 253 ? -13.398 104.163 1.590 1.00 29.40 253 ALA B N 1
ATOM 4194 C CA . ALA B 1 253 ? -12.638 104.448 2.815 1.00 29.01 253 ALA B CA 1
ATOM 4195 C C . ALA B 1 253 ? -12.340 105.932 3.044 1.00 28.92 253 ALA B C 1
ATOM 4196 O O . ALA B 1 253 ? -12.342 106.396 4.181 1.00 28.96 253 ALA B O 1
ATOM 4198 N N . GLY B 1 254 ? -12.092 106.671 1.964 1.00 29.21 254 GLY B N 1
ATOM 4199 C CA . GLY B 1 254 ? -11.870 108.109 2.027 1.00 28.76 254 GLY B CA 1
ATOM 4200 C C . GLY B 1 254 ? -13.109 108.816 2.523 1.00 29.00 254 GLY B C 1
ATOM 4201 O O . GLY B 1 254 ? -13.027 109.684 3.397 1.00 29.18 254 GLY B O 1
ATOM 4202 N N . MET B 1 255 ? -14.258 108.427 1.972 1.00 28.76 255 MET B N 1
ATOM 4203 C CA . MET B 1 255 ? -15.543 108.965 2.391 1.00 28.90 255 MET B CA 1
ATOM 4204 C C . MET B 1 255 ? -15.807 108.747 3.869 1.00 28.76 255 MET B C 1
ATOM 4205 O O . MET B 1 255 ? -16.126 109.694 4.583 1.00 28.54 255 MET B O 1
ATOM 4210 N N . VAL B 1 256 ? -15.697 107.493 4.300 1.00 28.87 256 VAL B N 1
ATOM 4211 C CA . VAL B 1 256 ? -15.917 107.112 5.690 1.00 29.00 256 VAL B CA 1
ATOM 4212 C C . VAL B 1 256 ? -14.973 107.863 6.636 1.00 29.26 256 VAL B C 1
ATOM 4213 O O . VAL B 1 256 ? -15.432 108.469 7.609 1.00 29.24 256 VAL B O 1
ATOM 4217 N N . ALA B 1 257 ? -13.671 107.844 6.332 1.00 29.30 257 ALA B N 1
ATOM 4218 C CA . ALA B 1 257 ? -12.676 108.527 7.157 1.00 29.66 257 ALA B CA 1
ATOM 4219 C C . ALA B 1 257 ? -13.026 109.998 7.328 1.00 29.98 257 ALA B C 1
ATOM 4220 O O . ALA B 1 257 ? -12.944 110.532 8.438 1.00 29.81 257 ALA B O 1
ATOM 4222 N N . GLY B 1 258 ? -13.426 110.633 6.223 1.00 30.38 258 GLY B N 1
ATOM 4223 C CA . GLY B 1 258 ? -13.842 112.039 6.210 1.00 31.06 258 GLY B CA 1
ATOM 4224 C C . GLY B 1 258 ? -15.052 112.284 7.097 1.00 31.58 258 GLY B C 1
ATOM 4225 O O . GLY B 1 258 ? -15.109 113.271 7.818 1.00 31.70 258 GLY B O 1
ATOM 4226 N N . ILE B 1 259 ? -16.018 111.372 7.049 1.00 32.14 259 ILE B N 1
ATOM 4227 C CA . ILE B 1 259 ? -17.199 111.464 7.893 1.00 32.79 259 ILE B CA 1
ATOM 4228 C C . ILE B 1 259 ? -16.783 111.259 9.353 1.00 32.76 259 ILE B C 1
ATOM 4229 O O . ILE B 1 259 ? -17.089 112.083 10.210 1.00 33.03 259 ILE B O 1
ATOM 4234 N N . ALA B 1 260 ? -16.046 110.182 9.610 1.00 32.83 260 ALA B N 1
ATOM 4235 C CA . ALA B 1 260 ? -15.600 109.827 10.949 1.00 32.90 260 ALA B CA 1
ATOM 4236 C C . ALA B 1 260 ? -14.776 110.917 11.631 1.00 33.26 260 ALA B C 1
ATOM 4237 O O . ALA B 1 260 ? -14.842 111.073 12.856 1.00 33.42 260 ALA B O 1
ATOM 4239 N N . SER B 1 261 ? -14.012 111.667 10.841 1.00 33.34 261 SER B N 1
ATOM 4240 C CA . SER B 1 261 ? -13.074 112.632 11.390 1.00 33.47 261 SER B CA 1
ATOM 4241 C C . SER B 1 261 ? -13.604 114.072 11.329 1.00 33.25 261 SER B C 1
ATOM 4242 O O . SER B 1 261 ? -12.866 115.033 11.542 1.00 33.49 261 SER B O 1
ATOM 4245 N N . GLY B 1 262 ? -14.890 114.210 11.041 1.00 32.99 262 GLY B N 1
ATOM 4246 C CA . GLY B 1 262 ? -15.574 115.483 11.198 1.00 32.49 262 GLY B CA 1
ATOM 4247 C C . GLY B 1 262 ? -15.520 116.424 10.017 1.00 32.34 262 GLY B C 1
ATOM 4248 O O . GLY B 1 262 ? -15.808 117.610 10.178 1.00 32.44 262 GLY B O 1
ATOM 4249 N N . LEU B 1 263 ? -15.145 115.907 8.842 1.00 31.88 263 LEU B N 1
ATOM 4250 C CA . LEU B 1 263 ? -15.222 116.672 7.589 1.00 31.64 263 LEU B CA 1
ATOM 4251 C C . LEU B 1 263 ? -16.662 116.808 7.130 1.00 31.78 263 LEU B C 1
ATOM 4252 O O . LEU B 1 263 ? -17.508 115.978 7.449 1.00 31.98 263 LEU B O 1
ATOM 4257 N N . SER B 1 264 ? -16.931 117.858 6.367 1.00 32.17 264 SER B N 1
ATOM 4258 C CA . SER B 1 264 ? -18.224 118.037 5.709 1.00 32.26 264 SER B CA 1
ATOM 4259 C C . SER B 1 264 ? -18.452 116.941 4.675 1.00 32.36 264 SER B C 1
ATOM 4260 O O . SER B 1 264 ? -17.507 116.297 4.209 1.00 32.21 264 SER B O 1
ATOM 4263 N N . ILE B 1 265 ? -19.712 116.731 4.316 1.00 32.53 265 ILE B N 1
ATOM 4264 C CA . ILE B 1 265 ? -20.043 115.822 3.234 1.00 32.89 265 ILE B CA 1
ATOM 4265 C C . ILE B 1 265 ? -19.205 116.177 2.000 1.00 32.59 265 ILE B C 1
ATOM 4266 O O . ILE B 1 265 ? -18.563 115.317 1.408 1.00 32.56 265 ILE B O 1
ATOM 4271 N N . GLU B 1 266 ? -19.228 117.455 1.635 1.00 32.52 266 GLU B N 1
ATOM 4272 C CA . GLU B 1 266 ? -18.499 117.984 0.491 1.00 32.80 266 GLU B CA 1
ATOM 4273 C C . GLU B 1 266 ? -17.023 117.568 0.486 1.00 32.20 266 GLU B C 1
ATOM 4274 O O . GLU B 1 266 ? -16.534 116.991 -0.491 1.00 31.73 266 GLU B O 1
ATOM 4280 N N . LYS B 1 267 ? -16.343 117.843 1.598 1.00 31.49 267 LYS B N 1
ATOM 4281 C CA . LYS B 1 267 ? -14.918 117.565 1.749 1.00 30.95 267 LYS B CA 1
ATOM 4282 C C . LYS B 1 267 ? -14.601 116.086 1.961 1.00 30.59 267 LYS B C 1
ATOM 4283 O O . LYS B 1 267 ? -13.528 115.622 1.567 1.00 30.61 267 LYS B O 1
ATOM 4289 N N . ALA B 1 268 ? -15.526 115.356 2.585 1.00 30.05 268 ALA B N 1
ATOM 4290 C CA . ALA B 1 268 ? -15.384 113.907 2.739 1.00 29.78 268 ALA B CA 1
ATOM 4291 C C . ALA B 1 268 ? -15.492 113.243 1.370 1.00 29.52 268 ALA B C 1
ATOM 4292 O O . ALA B 1 268 ? -14.726 112.324 1.046 1.00 29.76 268 ALA B O 1
ATOM 4294 N N . PHE B 1 269 ? -16.431 113.727 0.562 1.00 28.91 269 PHE B N 1
ATOM 4295 C CA . PHE B 1 269 ? -16.564 113.269 -0.813 1.00 28.42 269 PHE B CA 1
ATOM 4296 C C . PHE B 1 269 ? -15.301 113.596 -1.617 1.00 28.06 269 PHE B C 1
ATOM 4297 O O . PHE B 1 269 ? -14.811 112.760 -2.380 1.00 28.14 269 PHE B O 1
ATOM 4305 N N . GLN B 1 270 ? -14.767 114.802 -1.427 1.00 27.78 270 GLN B N 1
ATOM 4306 C CA . GLN B 1 270 ? -13.529 115.202 -2.094 1.00 27.46 270 GLN B CA 1
ATOM 4307 C C . GLN B 1 270 ? -12.364 114.279 -1.725 1.00 27.02 270 GLN B C 1
ATOM 4308 O O . GLN B 1 270 ? -11.626 113.827 -2.593 1.00 26.87 270 GLN B O 1
ATOM 4314 N N . GLN B 1 271 ? -12.206 114.006 -0.436 1.00 26.80 271 GLN B N 1
ATOM 4315 C CA . GLN B 1 271 ? -11.223 113.029 0.013 1.00 26.97 271 GLN B CA 1
ATOM 4316 C C . GLN B 1 271 ? -11.436 111.666 -0.651 1.00 26.98 271 GLN B C 1
ATOM 4317 O O . GLN B 1 271 ? -10.483 111.069 -1.167 1.00 27.18 271 GLN B O 1
ATOM 4323 N N . ALA B 1 272 ? -12.688 111.204 -0.649 1.00 27.16 272 ALA B N 1
ATOM 4324 C CA . ALA B 1 272 ? -13.079 109.920 -1.238 1.00 27.18 272 ALA B CA 1
ATOM 4325 C C . ALA B 1 272 ? -12.568 109.763 -2.663 1.00 27.52 272 ALA B C 1
ATOM 4326 O O . ALA B 1 272 ? -11.910 108.762 -2.986 1.00 27.54 272 ALA B O 1
ATOM 4328 N N . VAL B 1 273 ? -12.865 110.763 -3.496 1.00 27.42 273 VAL B N 1
ATOM 4329 C CA . VAL B 1 273 ? -12.526 110.759 -4.929 1.00 27.62 273 VAL B CA 1
ATOM 4330 C C . VAL B 1 273 ? -11.015 110.784 -5.122 1.00 27.73 273 VAL B C 1
ATOM 4331 O O . VAL B 1 273 ? -10.479 110.059 -5.960 1.00 27.95 273 VAL B O 1
ATOM 4335 N N . ALA B 1 274 ? -10.343 111.604 -4.318 1.00 27.80 274 ALA B N 1
ATOM 4336 C CA . ALA B 1 274 ? -8.883 111.695 -4.304 1.00 27.84 274 ALA B CA 1
ATOM 4337 C C . ALA B 1 274 ? -8.258 110.369 -3.901 1.00 27.94 274 ALA B C 1
ATOM 4338 O O . ALA B 1 274 ? -7.230 109.993 -4.442 1.00 28.09 274 ALA B O 1
ATOM 4340 N N . CYS B 1 275 ? -8.877 109.676 -2.944 1.00 28.20 275 CYS B N 1
ATOM 4341 C CA . CYS B 1 275 ? -8.438 108.339 -2.546 1.00 28.41 275 CYS B CA 1
ATOM 4342 C C . CYS B 1 275 ? -8.552 107.354 -3.696 1.00 28.77 275 CYS B C 1
ATOM 4343 O O . CYS B 1 275 ? -7.558 106.737 -4.066 1.00 29.39 275 CYS B O 1
ATOM 4346 N N . GLY B 1 276 ? -9.751 107.221 -4.264 1.00 28.95 276 GLY B N 1
ATOM 4347 C CA . GLY B 1 276 ? -9.960 106.396 -5.452 1.00 29.27 276 GLY B CA 1
ATOM 4348 C C . GLY B 1 276 ? -9.037 106.742 -6.611 1.00 29.50 276 GLY B C 1
ATOM 4349 O O . GLY B 1 276 ? -8.551 105.858 -7.318 1.00 29.44 276 GLY B O 1
ATOM 4350 N N . THR B 1 277 ? -8.784 108.033 -6.801 1.00 29.77 277 THR B N 1
ATOM 4351 C CA . THR B 1 277 ? -7.890 108.504 -7.866 1.00 29.96 277 THR B CA 1
ATOM 4352 C C . THR B 1 277 ? -6.420 108.200 -7.540 1.00 30.20 277 THR B C 1
ATOM 4353 O O . THR B 1 277 ? -5.677 107.696 -8.383 1.00 30.49 277 THR B O 1
ATOM 4357 N N . ALA B 1 278 ? -6.014 108.506 -6.313 1.00 30.52 278 ALA B N 1
ATOM 4358 C CA . ALA B 1 278 ? -4.676 108.206 -5.834 1.00 30.97 278 ALA B CA 1
ATOM 4359 C C . ALA B 1 278 ? -4.305 106.744 -6.080 1.00 31.47 278 ALA B C 1
ATOM 4360 O O . ALA B 1 278 ? -3.311 106.477 -6.754 1.00 31.40 278 ALA B O 1
ATOM 4362 N N . THR B 1 279 ? -5.123 105.817 -5.562 1.00 32.20 279 THR B N 1
ATOM 4363 C CA . THR B 1 279 ? -4.953 104.370 -5.799 1.00 32.82 279 THR B CA 1
ATOM 4364 C C . THR B 1 279 ? -4.825 104.040 -7.292 1.00 33.43 279 THR B C 1
ATOM 4365 O O . THR B 1 279 ? -3.886 103.339 -7.705 1.00 33.80 279 THR B O 1
ATOM 4369 N N . ALA B 1 280 ? -5.760 104.563 -8.089 1.00 33.93 280 ALA B N 1
ATOM 4370 C CA . ALA B 1 280 ? -5.742 104.410 -9.543 1.00 34.35 280 ALA B CA 1
ATOM 4371 C C . ALA B 1 280 ? -4.380 104.775 -10.162 1.00 34.92 280 ALA B C 1
ATOM 4372 O O . ALA B 1 280 ? -3.847 104.021 -10.979 1.00 34.90 280 ALA B O 1
ATOM 4374 N N . PHE B 1 281 ? -3.823 105.914 -9.745 1.00 35.44 281 PHE B N 1
ATOM 4375 C CA . PHE B 1 281 ? -2.535 106.395 -10.250 1.00 35.96 281 PHE B CA 1
ATOM 4376 C C . PHE B 1 281 ? -1.342 105.621 -9.700 1.00 36.20 281 PHE B C 1
ATOM 4377 O O . PHE B 1 281 ? -0.232 105.770 -10.207 1.00 36.32 281 PHE B O 1
ATOM 4385 N N . ASP B 1 282 ? -1.557 104.809 -8.666 1.00 36.55 282 ASP B N 1
ATOM 4386 C CA . ASP B 1 282 ? -0.458 104.042 -8.063 1.00 36.86 282 ASP B CA 1
ATOM 4387 C C . ASP B 1 282 ? -0.479 102.559 -8.458 1.00 36.87 282 ASP B C 1
ATOM 4388 O O . ASP B 1 282 ? -1.513 102.034 -8.876 1.00 37.07 282 ASP B O 1
ATOM 4393 N N . GLU B 1 283 ? 0.673 101.899 -8.330 1.00 36.94 283 GLU B N 1
ATOM 4394 C CA . GLU B 1 283 ? 0.789 100.449 -8.532 1.00 36.78 283 GLU B CA 1
ATOM 4395 C C . GLU B 1 283 ? -0.177 99.717 -7.607 1.00 36.48 283 GLU B C 1
ATOM 4396 O O . GLU B 1 283 ? -0.909 98.819 -8.028 1.00 36.23 283 GLU B O 1
ATOM 4402 N N . ASP B 1 284 ? -0.176 100.126 -6.343 1.00 36.32 284 ASP B N 1
ATOM 4403 C CA . ASP B 1 284 ? -1.016 99.520 -5.317 1.00 36.26 284 ASP B CA 1
ATOM 4404 C C . ASP B 1 284 ? -1.917 100.587 -4.670 1.00 35.91 284 ASP B C 1
ATOM 4405 O O . ASP B 1 284 ? -2.308 101.552 -5.341 1.00 35.64 284 ASP B O 1
ATOM 4410 N N . LEU B 1 285 ? -2.244 100.405 -3.387 1.00 35.36 285 LEU B N 1
ATOM 4411 C CA . LEU B 1 285 ? -3.003 101.386 -2.612 1.00 34.96 285 LEU B CA 1
ATOM 4412 C C . LEU B 1 285 ? -2.185 102.642 -2.307 1.00 34.95 285 LEU B C 1
ATOM 4413 O O . LEU B 1 285 ? -0.973 102.573 -2.054 1.00 34.79 285 LEU B O 1
ATOM 4418 N N . ALA B 1 286 ? -2.872 103.783 -2.317 1.00 34.68 286 ALA B N 1
ATOM 4419 C CA . ALA B 1 286 ? -2.245 105.103 -2.198 1.00 34.57 286 ALA B CA 1
ATOM 4420 C C . ALA B 1 286 ? -1.526 105.374 -0.867 1.00 34.42 286 ALA B C 1
ATOM 4421 O O . ALA B 1 286 ? -1.972 104.935 0.205 1.00 34.16 286 ALA B O 1
ATOM 4423 N N . THR B 1 287 ? -0.415 106.105 -0.960 1.00 34.04 287 THR B N 1
ATOM 4424 C CA . THR B 1 287 ? 0.247 106.702 0.199 1.00 33.85 287 THR B CA 1
ATOM 4425 C C . THR B 1 287 ? -0.584 107.911 0.634 1.00 33.78 287 THR B C 1
ATOM 4426 O O . THR B 1 287 ? -1.413 108.399 -0.142 1.00 33.97 287 THR B O 1
ATOM 4430 N N . ARG B 1 288 ? -0.379 108.394 1.860 1.00 33.52 288 ARG B N 1
ATOM 4431 C CA . ARG B 1 288 ? -1.117 109.574 2.352 1.00 33.33 288 ARG B CA 1
ATOM 4432 C C . ARG B 1 288 ? -0.782 110.845 1.576 1.00 33.21 288 ARG B C 1
ATOM 4433 O O . ARG B 1 288 ? -1.680 111.600 1.191 1.00 32.87 288 ARG B O 1
ATOM 4441 N N . ASP B 1 289 ? 0.514 111.069 1.357 1.00 33.10 289 ASP B N 1
ATOM 4442 C CA . ASP B 1 289 ? 0.997 112.251 0.658 1.00 33.05 289 ASP B CA 1
ATOM 4443 C C . ASP B 1 289 ? 0.521 112.302 -0.786 1.00 32.83 289 ASP B C 1
ATOM 4444 O O . ASP B 1 289 ? 0.451 113.379 -1.369 1.00 33.08 289 ASP B O 1
ATOM 4449 N N . ALA B 1 290 ? 0.188 111.142 -1.350 1.00 32.55 290 ALA B N 1
ATOM 4450 C CA . ALA B 1 290 ? -0.415 111.075 -2.680 1.00 32.12 290 ALA B CA 1
ATOM 4451 C C . ALA B 1 290 ? -1.872 111.508 -2.622 1.00 31.88 290 ALA B C 1
ATOM 4452 O O . ALA B 1 290 ? -2.338 112.241 -3.490 1.00 31.77 290 ALA B O 1
ATOM 4454 N N . ILE B 1 291 ? -2.577 111.045 -1.589 1.00 31.77 291 ILE B N 1
ATOM 4455 C CA . ILE B 1 291 ? -3.979 111.397 -1.351 1.00 31.54 291 ILE B CA 1
ATOM 4456 C C . ILE B 1 291 ? -4.165 112.906 -1.161 1.00 31.57 291 ILE B C 1
ATOM 4457 O O . ILE B 1 291 ? -5.008 113.511 -1.823 1.00 31.73 291 ILE B O 1
ATOM 4462 N N . GLU B 1 292 ? -3.371 113.496 -0.268 1.00 31.66 292 GLU B N 1
ATOM 4463 C CA . GLU B 1 292 ? -3.412 114.933 0.008 1.00 31.82 292 GLU B CA 1
ATOM 4464 C C . GLU B 1 292 ? -3.037 115.764 -1.212 1.00 31.97 292 GLU B C 1
ATOM 4465 O O . GLU B 1 292 ? -3.591 116.842 -1.421 1.00 31.70 292 GLU B O 1
ATOM 4471 N N . LYS B 1 293 ? -2.083 115.260 -1.995 1.00 32.52 293 LYS B N 1
ATOM 4472 C CA . LYS B 1 293 ? -1.644 115.907 -3.232 1.00 32.97 293 LYS B CA 1
ATOM 4473 C C . LYS B 1 293 ? -2.821 116.032 -4.198 1.00 33.18 293 LYS B C 1
ATOM 4474 O O . LYS B 1 293 ? -3.064 117.097 -4.765 1.00 33.39 293 LYS B O 1
ATOM 4480 N N . ILE B 1 294 ? -3.563 114.939 -4.350 1.00 33.47 294 ILE B N 1
ATOM 4481 C CA . ILE B 1 294 ? -4.680 114.870 -5.289 1.00 33.56 294 ILE B CA 1
ATOM 4482 C C . ILE B 1 294 ? -5.940 115.618 -4.828 1.00 33.81 294 ILE B C 1
ATOM 4483 O O . ILE B 1 294 ? -6.641 116.211 -5.654 1.00 33.80 294 ILE B O 1
ATOM 4488 N N . LYS B 1 295 ? -6.224 115.615 -3.528 1.00 33.91 295 LYS B N 1
ATOM 4489 C CA . LYS B 1 295 ? -7.467 116.234 -3.064 1.00 34.40 295 LYS B CA 1
ATOM 4490 C C . LYS B 1 295 ? -7.519 117.760 -3.170 1.00 34.56 295 LYS B C 1
ATOM 4491 O O . LYS B 1 295 ? -8.604 118.335 -3.137 1.00 34.82 295 LYS B O 1
ATOM 4497 N N . SER B 1 296 ? -6.357 118.400 -3.312 1.00 34.77 296 SER B N 1
ATOM 4498 C CA . SER B 1 296 ? -6.281 119.822 -3.679 1.00 34.83 296 SER B CA 1
ATOM 4499 C C . SER B 1 296 ? -6.655 120.016 -5.146 1.00 34.81 296 SER B C 1
ATOM 4500 O O . SER B 1 296 ? -7.210 121.052 -5.526 1.00 34.96 296 SER B O 1
ATOM 4503 N N . GLN B 1 297 ? -6.337 119.012 -5.960 1.00 34.61 297 GLN B N 1
ATOM 4504 C CA . GLN B 1 297 ? -6.572 119.039 -7.404 1.00 34.46 297 GLN B CA 1
ATOM 4505 C C . GLN B 1 297 ? -7.985 118.548 -7.765 1.00 34.18 297 GLN B C 1
ATOM 4506 O O . GLN B 1 297 ? -8.412 118.631 -8.926 1.00 34.39 297 GLN B O 1
ATOM 4512 N N . VAL B 1 298 ? -8.696 118.024 -6.769 1.00 33.59 298 VAL B N 1
ATOM 4513 C CA . VAL B 1 298 ? -10.075 117.600 -6.943 1.00 32.96 298 VAL B CA 1
ATOM 4514 C C . VAL B 1 298 ? -10.966 118.815 -6.724 1.00 32.84 298 VAL B C 1
ATOM 4515 O O . VAL B 1 298 ? -10.895 119.466 -5.684 1.00 32.86 298 VAL B O 1
ATOM 4519 N N . THR B 1 299 ? -11.799 119.122 -7.709 1.00 32.59 299 THR B N 1
ATOM 4520 C CA . THR B 1 299 ? -12.701 120.265 -7.606 1.00 32.41 299 THR B CA 1
ATOM 4521 C C . THR B 1 299 ? -14.096 119.818 -7.187 1.00 32.15 299 THR B C 1
ATOM 4522 O O . THR B 1 299 ? -14.648 118.874 -7.749 1.00 31.95 299 THR B O 1
ATOM 4526 N N . ILE B 1 300 ? -14.650 120.505 -6.192 1.00 32.01 300 ILE B N 1
ATOM 4527 C CA . ILE B 1 300 ? -15.999 120.242 -5.705 1.00 31.78 300 ILE B CA 1
ATOM 4528 C C . ILE B 1 300 ? -16.947 121.311 -6.228 1.00 31.49 300 ILE B C 1
ATOM 4529 O O . ILE B 1 300 ? -16.623 122.501 -6.238 1.00 31.50 300 ILE B O 1
ATOM 4534 N N . SER B 1 301 ? -18.123 120.875 -6.651 1.00 31.02 301 SER B N 1
ATOM 4535 C CA . SER B 1 301 ? -19.165 121.780 -7.080 1.00 30.84 301 SER B CA 1
ATOM 4536 C C . SER B 1 301 ? -20.520 121.256 -6.602 1.00 30.43 301 SER B C 1
ATOM 4537 O O . SER B 1 301 ? -20.804 120.061 -6.708 1.00 30.36 301 SER B O 1
ATOM 4540 N N . VAL B 1 302 ? -21.337 122.147 -6.048 1.00 29.99 302 VAL B N 1
ATOM 4541 C CA . VAL B 1 302 ? -22.687 121.798 -5.615 1.00 29.65 302 VAL B CA 1
ATOM 4542 C C . VAL B 1 302 ? -23.604 121.760 -6.839 1.00 29.82 302 VAL B C 1
ATOM 4543 O O . VAL B 1 302 ? -23.728 122.756 -7.569 1.00 29.54 302 VAL B O 1
ATOM 4547 N N . LEU B 1 303 ? -24.232 120.609 -7.064 1.00 29.67 303 LEU B N 1
ATOM 4548 C CA . LEU B 1 303 ? -25.098 120.445 -8.219 1.00 29.97 303 LEU B CA 1
ATOM 4549 C C . LEU B 1 303 ? -26.503 120.955 -7.933 1.00 30.41 303 LEU B C 1
ATOM 4550 O O . LEU B 1 303 ? -27.045 121.705 -8.733 1.00 30.76 303 LEU B O 1
ATOM 4555 N N . ASP B 1 304 ? -27.092 120.539 -6.813 1.00 31.06 304 ASP B N 1
ATOM 4556 C CA . ASP B 1 304 ? -28.420 121.039 -6.393 1.00 31.88 304 ASP B CA 1
ATOM 4557 C C . ASP B 1 304 ? -28.613 120.971 -4.872 1.00 32.36 304 ASP B C 1
ATOM 4558 O O . ASP B 1 304 ? -27.808 120.355 -4.183 1.00 32.22 304 ASP B O 1
ATOM 4563 N N . GLY B 1 305 ? -29.664 121.622 -4.366 1.00 33.43 305 GLY B N 1
ATOM 4564 C CA . GLY B 1 305 ? -29.925 121.729 -2.924 1.00 34.84 305 GLY B CA 1
ATOM 4565 C C . GLY B 1 305 ? -28.850 122.427 -2.091 1.00 35.88 305 GLY B C 1
ATOM 4566 O O . GLY B 1 305 ? -28.061 123.214 -2.611 1.00 36.27 305 GLY B O 1
ATOM 4567 N N . GLU B 1 306 ? -28.806 122.117 -0.794 1.00 36.95 306 GLU B N 1
ATOM 4568 C CA . GLU B 1 306 ? -27.976 122.855 0.171 1.00 37.66 306 GLU B CA 1
ATOM 4569 C C . GLU B 1 306 ? -27.441 121.969 1.294 1.00 38.06 306 GLU B C 1
ATOM 4570 O O . GLU B 1 306 ? -27.863 120.822 1.456 1.00 38.67 306 GLU B O 1
#

InterPro domains:
  IPR002173 Carbohydrate/purine kinase, PfkB, conserved site [PS00584] (243-256)
  IPR011611 Carbohydrate kinase PfkB [PF00294] (10-280)
  IPR017583 Tagatose/fructose phosphokinase [PIRSF000535] (1-300)
  IPR017583 Tagatose/fructose phosphokinase [PTHR46566] (1-304)
  IPR017583 Tagatose/fructose phosphokinase [TIGR03168] (2-300)
  IPR017583 Tagatose/fructose phosphokinase [cd01164] (1-286)
  IPR022463 Fructose 1-phosphate kinase [TIGR03828] (2-301)
  IPR029056 Ribokinase-like [G3DSA:3.40.1190.20] (1-306)
  IPR029056 Ribokinase-like [SSF53613] (1-280)

Radius of gyration: 30.69 Å; Cα contacts (8 Å, |Δi|>4): 1501; chains: 2; bounding box: 73×87×44 Å

Organism: Staphylococcus aureus (NCBI:txid1280)

Nearest PDB structures (foldseek):
  2jg5-assembly1_B  TM=9.597E-01  e=6.544E-62  Staphylococcus aureus
  2abq-assembly1_B  TM=9.438E-01  e=1.633E-38  Halalkalibacterium halodurans
  2q5r-assembly2_D  TM=9.175E-01  e=1.878E-28  Staphylococcus aureus
  3kzh-assembly1_B  TM=8.073E-01  e=6.120E-21  Clostridium perfringens
  3kzh-assembly1_A  TM=7.997E-01  e=1.798E-20  Clostridium perfringens

Sequence (612 aa):
MIYTVTFNPSIDYVIFTNDFKIDGLNRATATYKFAGGKGINVSRVLKTLDVESTALGFAGGFPGKFIIDTLNNSAIQSNFIEVDEDTRINVKLKTGQETEINAPGPHITSTQFEQLLQQIKNTTSEDIVIVAGSVPSSIPSDAYAQIAQITAQTGAKLVVDAEKELAESVLPYHPLFIKPNKDELEVMFNTTVNSDADVIKYGRLLVDKGAQSVIVSLGGDGAIYIDKEISIKAVNPQGKVVNTVGSGDS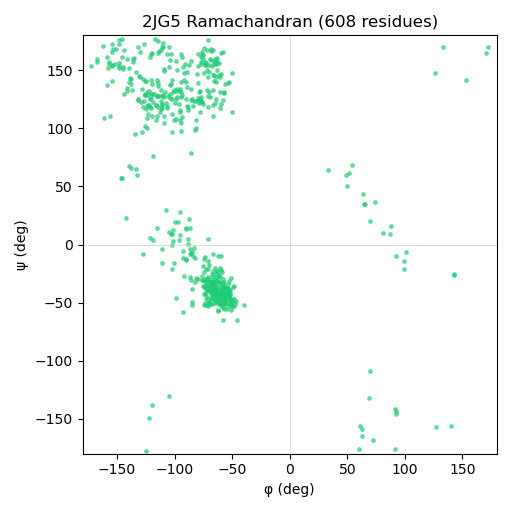TVAGMVAGIASGLSIEKAFQQAVACGTATAFDEDLATRDAIEKIKSQVTISVLDGEMIYTVTFNPSIDYVIFTNDFKIDGLNRATATYKFAGGKGINVSRVLKTLDVESTALGFAGGFPGKFIIDTLNNSAIQSNFIEVDEDTRINVKLKTGQETEINAPGPHITSTQFEQLLQQIKNTTSEDIVIVAGSVPSSIPSDAYAQIAQITAQTGAKLVVDAEKELAESVLPYHPLFIKPNKDELEVMFNTTVNSDADVIKYGRLLVDKGAQSVIVSLGGDGAIYIDKEISIKAVNPQGKVVNTVGSGDSTVAGMVAGIASGLSIEKAFQQAVACGTATAFDEDLATRDAIEKIKSQVTISVLDGE

CATH classification: 3.40.1190.20

Secondary structure (DSSP, 8-state):
-EEEEESS-EEEEEEE-SS--TTSEEE-SEEEEEEESHHHHHHHHHHHTT---EEEEEE-HHHHHHHHHHHHHTT-EE-PEE-SSPPEEEEEEESSSEEEEEPP-----HHHHHHHHHHHTT--TT-EEEEESPPPTTS-TTHHHHHHHHHHHH-PEEEEE--HHHHHHHGGG--SEE--BHHHHHHHTTS---SHHHHHHHHHHHHHTT-S-EEEE-GGG-EEEE-SSEEEEEEPPP------TTHHHHHHHHHHHHHHTT--HHHHHHHHHHHHHHHHTSSSSPPHHHHHHHHTT-EEEEEEE-/-EEEEESS-EEEEEEEESS--TTSEEEEEEEEEEEE-HHHHHHHHHHHTT---EEEEEEEHHHHHHHHHHHHHTT-EE-PEEESSPPEEEEEE-SSS-EEEEPPPPP--HHHHHHHHHHHHT--TT-EEEEES---TTS-TTHHHHHHHHHHHH-PEEEEES-HHHHHHHGGG--SBB--BHHHHHHHHTS---SHHHHHHHHHHHHHTT-S-EEEE-GGG-EEEE-SSEEEEEEPPP------TTHHHHHHHHHHHHHHTT--HHHHHHHHHHHHHHHHHSSSSPPHHHHHHHHHHPEEEEEEE-

Foldseek 3Di:
DEEFEFAQKEWEKEFEWEPDDPVDDTDTPDIDIDIDGLSLLLQVLLVLVVHAYEYEYAAEDVLRVRHCVRCVVSVHHYDYQYDHDHRYYKYWYDYVDTDIRGDAGPQDAAVSLVVRLVVLLPDALLYEYEYEDQHHPNYDNLSLCSSLVSCLVRNHAYEYEYQLVNLLNSQCSAHQEYEEELVSLCVVVVHHQDDPVSCQVSQVVSVVSHHQKYWYDDDQQFIWIYHPAFIKGKHWDDDDQDDQVSLQSQLSSLLVSCVSVPHDNQLSNLLSRLQSVQQRVDPHGHHSVSSVVGSVRMDMDIPDGD/DEEFEFAAKEWAKEFEWPADDDPDDTDTPDIDTDIGGLSVLLQVLLVLVVHAYEYEYAAEDVRSVVNCVVCVVSVHHYDYQYAHDHRYYKYWYDYPDTDTRGDAGDAHDPVRLVVRLVVLLVDALLYEYEYADADGDRDDRLSLCSSLQSCLVRNHAYEYLYEDVNVLSNQQSAHQEYEEELVSLCVVVVHHQDDVVSVQVSQLVSVVSRYQKYWYQHDQQFIWIYHPFWIKGKHWDDDDFQDQVSLSSQLSSLLVSCVSVPHDNQLSNLLSRLQSVQCRNDNHGHRSVSSVVGSVRMDMDIDGGD